Protein AF-A0A1B5L2R0-F1 (afdb_monomer_lite)

Foldseek 3Di:
DDLVVLVVVCCLVPVVQDDDFDADDFDQDPVRDTHDQDLVDDQPVNDAAAEEAEQLVQLLVCLQPPPPDDGDPDPVSSVVSSVVSVVRVCRRHSHDEEYADDDDDAFYKYWDDDPLADDHSLLVVLVQLLVLVPDPLFDLQHAYEYEHSDNCSVVLQVLSVRPRYYYDYDDPCPVVPDQDQQSQPRHPDDHVVPDPDDDDDDDDDDDDDDPLVVVLVVLVVVLVCQLVVLQVVVVVVVVVVVVVVVVVVVVVPPDPPPPDDPDDDDPDPDDDDPDDDDDDDDDDDDDDDDDDDDDPVVVPVPVVVVVVVVVVVVVVVVVVVVVVPPDDDDDDDDDDDDDDDDDDDDDDDDDDDDDDDDDDDDDDDDDPPDPPPPDDPPQQLSSNDPPSQQSCCCVFVVDGSPPLVVLLVLLLLVVLVVVQVVCCSNPNGLAPPRDRQGLDHHRSVSHPPSVPDDHHGDNDDDAFPQLVCVQPDALVVCVVDPPLCNCLCPPPPHQQVLQHDPDWDWACNPPDDSVNTGTPGHHDDSVSSCVRVVVSVVVDDPVVVVNRHRDDMDMKHFVSLVLQVVVCCCAPPDPPPHDQKDWDDCVSSVSDTDMDGADPPDDAQDKADDPDDPCPDPTRRTHRMGD

Organism: Ustilaginoidea virens (NCBI:txid1159556)

Structure (mmCIF, N/CA/C/O backbone):
data_AF-A0A1B5L2R0-F1
#
_entry.id   AF-A0A1B5L2R0-F1
#
loop_
_atom_site.group_PDB
_atom_site.id
_atom_site.type_symbol
_atom_site.label_atom_id
_atom_site.label_alt_id
_atom_site.label_comp_id
_atom_site.label_asym_id
_atom_site.label_entity_id
_atom_site.label_seq_id
_atom_site.pdbx_PDB_ins_code
_atom_site.Cartn_x
_atom_site.Cartn_y
_atom_site.Cartn_z
_atom_site.occupancy
_atom_site.B_iso_or_equiv
_atom_site.auth_seq_id
_atom_site.auth_comp_id
_atom_site.auth_asym_id
_atom_site.auth_atom_id
_atom_site.pdbx_PDB_model_num
ATOM 1 N N . MET A 1 1 ? 12.401 1.625 -4.990 1.00 52.09 1 MET A N 1
ATOM 2 C CA . MET A 1 1 ? 13.653 1.318 -4.245 1.00 52.09 1 MET A CA 1
ATOM 3 C C . MET A 1 1 ? 13.332 0.208 -3.261 1.00 52.09 1 MET A C 1
ATOM 5 O O . MET A 1 1 ? 12.261 0.273 -2.688 1.00 52.09 1 MET A O 1
ATOM 9 N N . GLY A 1 2 ? 14.201 -0.786 -3.050 1.00 60.38 2 GLY A N 1
ATOM 10 C CA . GLY A 1 2 ? 13.923 -1.812 -2.033 1.00 60.38 2 GLY A CA 1
ATOM 11 C C . GLY A 1 2 ? 13.861 -1.212 -0.623 1.00 60.38 2 GLY A C 1
ATOM 12 O O . GLY A 1 2 ? 14.657 -0.317 -0.309 1.00 60.38 2 GLY A O 1
ATOM 13 N N . ILE A 1 3 ? 12.959 -1.726 0.218 1.00 64.25 3 ILE A N 1
ATOM 14 C CA . ILE A 1 3 ? 12.700 -1.252 1.589 1.00 64.25 3 ILE A CA 1
ATOM 15 C C . ILE A 1 3 ? 13.993 -1.058 2.409 1.00 64.25 3 ILE A C 1
ATOM 17 O O . ILE A 1 3 ? 14.192 0.023 2.979 1.00 64.25 3 ILE A O 1
ATOM 21 N N . PRO A 1 4 ? 14.956 -2.007 2.411 1.00 67.75 4 PRO A N 1
ATOM 22 C CA . PRO A 1 4 ? 16.177 -1.853 3.203 1.00 67.75 4 PRO A CA 1
ATOM 23 C C . PRO A 1 4 ? 17.099 -0.740 2.693 1.00 67.75 4 PRO A C 1
ATOM 25 O O . PRO A 1 4 ? 17.866 -0.165 3.464 1.00 67.75 4 PRO A O 1
ATOM 28 N N . ALA A 1 5 ? 17.062 -0.429 1.393 1.00 75.19 5 ALA A N 1
ATOM 29 C CA . ALA A 1 5 ? 17.932 0.580 0.795 1.00 75.19 5 ALA A CA 1
ATOM 30 C C . ALA A 1 5 ? 17.462 2.000 1.132 1.00 75.19 5 ALA A C 1
ATOM 32 O O . ALA A 1 5 ? 18.280 2.823 1.548 1.00 75.19 5 ALA A O 1
ATOM 33 N N . ALA A 1 6 ? 16.157 2.263 1.000 1.00 76.50 6 ALA A N 1
ATOM 34 C CA . ALA A 1 6 ? 15.563 3.550 1.358 1.00 76.50 6 ALA A CA 1
ATOM 35 C C . ALA A 1 6 ? 15.731 3.831 2.856 1.00 76.50 6 ALA A C 1
ATOM 37 O O . ALA A 1 6 ? 16.223 4.893 3.241 1.00 76.50 6 ALA A O 1
ATOM 38 N N . PHE A 1 7 ? 15.436 2.840 3.701 1.00 77.81 7 PHE A N 1
ATOM 39 C CA . PHE A 1 7 ? 15.595 2.987 5.142 1.00 77.81 7 PHE A CA 1
ATOM 40 C C . PHE A 1 7 ? 17.061 3.151 5.560 1.00 77.81 7 PHE A C 1
ATOM 42 O O . PHE A 1 7 ? 17.363 4.001 6.391 1.00 77.81 7 PHE A O 1
ATOM 49 N N . ARG A 1 8 ? 18.005 2.408 4.960 1.00 78.94 8 ARG A N 1
ATOM 50 C CA . ARG A 1 8 ? 19.446 2.591 5.224 1.00 78.94 8 ARG A CA 1
ATOM 51 C C . ARG A 1 8 ? 19.920 3.997 4.849 1.00 78.94 8 ARG A C 1
ATOM 53 O O . ARG A 1 8 ? 20.765 4.563 5.539 1.00 78.94 8 ARG A O 1
ATOM 60 N N . TRP A 1 9 ? 19.394 4.565 3.766 1.00 83.25 9 TRP A N 1
ATOM 61 C CA . TRP A 1 9 ? 19.701 5.942 3.394 1.00 83.25 9 TRP A CA 1
ATOM 62 C C . TRP A 1 9 ? 19.122 6.937 4.409 1.00 83.25 9 TRP A C 1
ATOM 64 O O . TRP A 1 9 ? 19.868 7.771 4.925 1.00 83.25 9 TRP A O 1
ATOM 74 N N . LEU A 1 10 ? 17.841 6.800 4.769 1.00 81.75 10 LEU A N 1
ATOM 75 C CA . LEU A 1 10 ? 17.177 7.656 5.758 1.00 81.75 10 LEU A CA 1
ATOM 76 C C . LEU A 1 10 ? 17.858 7.594 7.128 1.00 81.75 10 LEU A C 1
ATOM 78 O O . LEU A 1 10 ? 18.163 8.638 7.697 1.00 81.75 10 LEU A O 1
ATOM 82 N N . SER A 1 11 ? 18.175 6.396 7.621 1.00 79.62 11 SER A N 1
ATOM 83 C CA . SER A 1 11 ? 18.849 6.190 8.907 1.00 79.62 11 SER A CA 1
ATOM 84 C C . SER A 1 11 ? 20.252 6.792 8.937 1.00 79.62 11 SER A C 1
ATOM 86 O O . SER A 1 11 ? 20.680 7.323 9.962 1.00 79.62 11 SER A O 1
ATOM 88 N N . SER A 1 12 ? 20.962 6.760 7.804 1.00 81.44 12 SER A N 1
ATOM 89 C CA . SER A 1 12 ? 22.280 7.386 7.682 1.00 81.44 12 SER A CA 1
ATOM 90 C C . SER A 1 12 ? 22.213 8.915 7.638 1.00 81.44 12 SER A C 1
ATOM 92 O O . SER A 1 12 ? 23.060 9.579 8.232 1.00 81.44 12 SER A O 1
ATOM 94 N N . LYS A 1 13 ? 21.205 9.484 6.963 1.00 86.56 13 LYS A N 1
ATOM 95 C CA . LYS A 1 13 ? 21.081 10.934 6.763 1.00 86.56 13 LYS A CA 1
ATOM 96 C C . LYS A 1 13 ? 20.404 11.636 7.941 1.00 86.56 13 LYS A C 1
ATOM 98 O O . LYS A 1 13 ? 20.808 12.735 8.312 1.00 86.56 13 LYS A O 1
ATOM 103 N N . TYR A 1 14 ? 19.409 10.995 8.546 1.00 86.88 14 TYR A N 1
ATOM 104 C CA . TYR A 1 14 ? 18.593 11.535 9.631 1.00 86.88 14 TYR A CA 1
ATOM 105 C C . TYR A 1 14 ? 18.570 10.566 10.823 1.00 86.88 14 TYR A C 1
ATOM 107 O O . TYR A 1 14 ? 17.527 10.017 11.158 1.00 86.88 14 TYR A O 1
ATOM 115 N N . PRO A 1 15 ? 19.694 10.359 11.530 1.00 82.25 15 PRO A N 1
ATOM 116 C CA . PRO A 1 15 ? 19.785 9.340 12.581 1.00 82.25 15 PRO A CA 1
ATOM 117 C C . PRO A 1 15 ? 18.841 9.578 13.771 1.00 82.25 15 PRO A C 1
ATOM 119 O O . PRO A 1 15 ? 18.569 8.651 14.522 1.00 82.25 15 PRO A O 1
ATOM 122 N N . LYS A 1 16 ? 18.337 10.808 13.954 1.00 84.75 16 LYS A N 1
ATOM 123 C CA . LYS A 1 16 ? 17.416 11.171 15.044 1.00 84.75 16 LYS A CA 1
ATOM 124 C C . LYS A 1 16 ? 15.970 10.696 14.828 1.00 84.75 16 LYS A C 1
ATOM 126 O O . LYS A 1 16 ? 15.179 10.821 15.752 1.00 84.75 16 LYS A O 1
ATOM 131 N N . ILE A 1 17 ? 15.615 10.192 13.641 1.00 85.81 17 ILE A N 1
ATOM 132 C CA . ILE A 1 17 ? 14.244 9.718 13.361 1.00 85.81 17 ILE A CA 1
ATOM 133 C C . ILE A 1 17 ? 13.988 8.299 13.885 1.00 85.81 17 ILE A C 1
ATOM 135 O O . ILE A 1 17 ? 12.848 7.850 13.876 1.00 85.81 17 ILE A O 1
ATOM 139 N N . ILE A 1 18 ? 15.040 7.587 14.299 1.00 86.44 18 ILE A N 1
ATOM 140 C CA . ILE A 1 18 ? 14.962 6.200 14.759 1.00 86.44 18 ILE A CA 1
ATOM 141 C C . ILE A 1 18 ? 15.139 6.180 16.270 1.00 86.44 18 ILE A C 1
ATOM 143 O O . ILE A 1 18 ? 16.147 6.665 16.787 1.00 86.44 18 ILE A O 1
ATOM 147 N N . SER A 1 19 ? 14.181 5.557 16.947 1.00 86.12 19 SER A N 1
ATOM 148 C CA . SER A 1 19 ? 14.216 5.303 18.382 1.00 86.12 19 SER A CA 1
ATOM 149 C C . SER A 1 19 ? 13.886 3.831 18.625 1.00 86.12 19 SER A C 1
ATOM 151 O O . SER A 1 19 ? 12.903 3.351 18.060 1.00 86.12 19 SER A O 1
ATOM 153 N N . PRO A 1 20 ? 14.683 3.105 19.428 1.00 88.31 20 PRO A N 1
ATOM 154 C CA . PRO A 1 20 ? 14.331 1.749 19.825 1.00 88.31 20 PRO A CA 1
ATOM 155 C C . PRO A 1 20 ? 13.094 1.775 20.726 1.00 88.31 20 PRO A C 1
ATOM 157 O O . PRO A 1 20 ? 12.919 2.701 21.521 1.00 88.31 20 PRO A O 1
ATOM 160 N N . VAL A 1 21 ? 12.260 0.749 20.600 1.00 89.88 21 VAL A N 1
ATOM 161 C CA . VAL A 1 21 ? 11.052 0.582 21.410 1.00 89.88 21 VAL A CA 1
ATOM 162 C C . VAL A 1 21 ? 11.418 -0.132 22.706 1.00 89.88 21 VAL A C 1
ATOM 164 O O . VAL A 1 21 ? 12.178 -1.099 22.705 1.00 89.88 21 VAL A O 1
ATOM 167 N N . VAL A 1 22 ? 10.888 0.363 23.818 1.00 87.50 22 VAL A N 1
ATOM 168 C CA . VAL A 1 22 ? 10.979 -0.271 25.133 1.00 87.50 22 VAL A CA 1
ATOM 169 C C . VAL A 1 22 ? 9.726 -1.116 25.341 1.00 87.50 22 VAL A C 1
ATOM 171 O O . VAL A 1 22 ? 8.611 -0.593 25.288 1.00 87.50 22 VAL A O 1
ATOM 174 N N . GLU A 1 23 ? 9.920 -2.414 25.571 1.00 87.25 23 GLU A N 1
ATOM 175 C CA . GLU A 1 23 ? 8.849 -3.390 25.786 1.00 87.25 23 GLU A CA 1
ATOM 176 C C . GLU A 1 23 ? 8.855 -3.869 27.244 1.00 87.25 23 GLU A C 1
ATOM 178 O O . GLU A 1 23 ? 9.898 -4.270 27.766 1.00 87.25 23 GLU A O 1
ATOM 183 N N . ASP A 1 24 ? 7.687 -3.865 27.888 1.00 83.56 24 ASP A N 1
ATOM 184 C CA . ASP A 1 24 ? 7.498 -4.559 29.163 1.00 83.56 24 ASP A CA 1
ATOM 185 C C . ASP A 1 24 ? 7.250 -6.045 28.875 1.00 83.56 24 ASP A C 1
ATOM 187 O O . ASP A 1 24 ? 6.423 -6.382 28.026 1.00 83.56 24 ASP A O 1
ATOM 191 N N . GLN A 1 25 ? 7.944 -6.938 29.580 1.00 79.81 25 GLN A N 1
ATOM 192 C CA . GLN A 1 25 ? 7.730 -8.379 29.444 1.00 79.81 25 GLN A CA 1
ATOM 193 C C . GLN A 1 25 ? 6.768 -8.904 30.519 1.00 79.81 25 GLN A C 1
ATOM 195 O O . GLN A 1 25 ? 6.804 -8.416 31.655 1.00 79.81 25 GLN A O 1
ATOM 200 N N . PRO A 1 26 ? 5.932 -9.911 30.197 1.00 80.81 26 PRO A N 1
ATOM 201 C CA . PRO A 1 26 ? 5.127 -10.605 31.194 1.00 80.81 26 PRO A CA 1
ATOM 202 C C . PRO A 1 26 ? 6.017 -11.192 32.293 1.00 80.81 26 PRO A C 1
ATOM 204 O O . PRO A 1 26 ? 7.068 -11.774 32.013 1.00 80.81 26 PRO A O 1
ATOM 207 N N . VAL A 1 27 ? 5.598 -11.054 33.549 1.00 81.00 27 VAL A N 1
ATOM 208 C CA . VAL A 1 27 ? 6.369 -11.562 34.690 1.00 81.00 27 VAL A CA 1
ATOM 209 C C . VAL A 1 27 ? 5.863 -12.954 35.035 1.00 81.00 27 VAL A C 1
ATOM 211 O O . VAL A 1 27 ? 4.725 -13.112 35.471 1.00 81.00 27 VAL A O 1
ATOM 214 N N . VAL A 1 28 ? 6.714 -13.965 34.861 1.00 82.56 28 VAL A N 1
ATOM 215 C CA . VAL A 1 28 ? 6.421 -15.329 35.315 1.00 82.56 28 VAL A CA 1
ATOM 216 C C . VAL A 1 28 ? 6.683 -15.403 36.816 1.00 82.56 28 VAL A C 1
ATOM 218 O O . VAL A 1 28 ? 7.809 -15.191 37.274 1.00 82.56 28 VAL A O 1
ATOM 221 N N . MET A 1 29 ? 5.636 -15.661 37.590 1.00 82.25 29 MET A N 1
ATOM 222 C CA . MET A 1 29 ? 5.727 -15.839 39.032 1.00 82.25 29 MET A CA 1
ATOM 223 C C . MET A 1 29 ? 6.295 -17.230 39.376 1.00 82.25 29 MET A C 1
ATOM 225 O O . MET A 1 29 ? 6.231 -18.154 38.560 1.00 82.25 29 MET A O 1
ATOM 229 N N . PRO A 1 30 ? 6.849 -17.423 40.589 1.00 78.88 30 PRO A N 1
ATOM 230 C CA . PRO A 1 30 ? 7.427 -18.705 41.009 1.00 78.88 30 PRO A CA 1
ATOM 231 C C . PRO A 1 30 ? 6.444 -19.888 41.029 1.00 78.88 30 PRO A C 1
ATOM 233 O O . PRO A 1 30 ? 6.880 -21.035 41.064 1.00 78.88 30 PRO A O 1
ATOM 236 N N . ASP A 1 31 ? 5.138 -19.620 41.027 1.00 78.38 31 ASP A N 1
ATOM 237 C CA . ASP A 1 31 ? 4.060 -20.615 40.979 1.00 78.38 31 ASP A CA 1
ATOM 238 C C . ASP A 1 31 ? 3.690 -21.051 39.546 1.00 78.38 31 ASP A C 1
ATOM 240 O O . ASP A 1 31 ? 2.803 -21.883 39.364 1.00 78.38 31 ASP A O 1
ATOM 244 N N . GLY A 1 32 ? 4.375 -20.513 38.529 1.00 76.44 32 GLY A N 1
ATOM 245 C CA . GLY A 1 32 ? 4.108 -20.782 37.117 1.00 76.44 32 GLY A CA 1
ATOM 246 C C . GLY A 1 32 ? 2.986 -19.931 36.515 1.00 76.44 32 GLY A C 1
ATOM 247 O O . GLY A 1 32 ? 2.722 -20.056 35.320 1.00 76.44 32 GLY A O 1
ATOM 248 N N . SER A 1 33 ? 2.345 -19.050 37.292 1.00 76.81 33 SER A N 1
ATOM 249 C CA . SER A 1 33 ? 1.388 -18.080 36.757 1.00 76.81 33 SER A CA 1
ATOM 250 C C . SER A 1 33 ? 2.116 -16.943 36.032 1.00 76.81 33 SER A C 1
ATOM 252 O O . SER A 1 33 ? 3.170 -16.470 36.464 1.00 76.81 33 SER A O 1
ATOM 254 N N . VAL A 1 34 ? 1.577 -16.502 34.894 1.00 78.19 34 VAL A N 1
ATOM 255 C CA . VAL A 1 34 ? 2.139 -15.390 34.118 1.00 78.19 34 VAL A CA 1
ATOM 256 C C . VAL A 1 34 ? 1.306 -14.149 34.397 1.00 78.19 34 VAL A C 1
ATOM 258 O O . VAL A 1 34 ? 0.128 -14.104 34.047 1.00 78.19 34 VAL A O 1
ATOM 261 N N . LEU A 1 35 ? 1.905 -13.138 35.027 1.00 77.19 35 LEU A N 1
ATOM 262 C CA . LEU A 1 35 ? 1.269 -11.838 35.191 1.00 77.19 35 LEU A CA 1
ATOM 263 C C . LEU A 1 35 ? 1.349 -11.085 33.850 1.00 77.19 35 LEU A C 1
ATOM 265 O O . LEU A 1 35 ? 2.463 -10.763 33.412 1.00 77.19 35 LEU A O 1
ATOM 269 N N . PRO A 1 36 ? 0.210 -10.802 33.187 1.00 77.38 36 PRO A N 1
ATOM 270 C CA . PRO A 1 36 ? 0.205 -10.094 31.916 1.00 77.38 36 PRO A CA 1
ATOM 271 C C . PRO A 1 36 ? 0.650 -8.639 32.090 1.00 77.38 36 PRO A C 1
ATOM 273 O O . PRO A 1 36 ? 0.583 -8.059 33.177 1.00 77.38 36 PRO A O 1
ATOM 276 N N . VAL A 1 37 ? 1.101 -8.037 30.991 1.00 80.75 37 VAL A N 1
ATOM 277 C CA . VAL A 1 37 ? 1.521 -6.635 30.967 1.00 80.75 37 VAL A CA 1
ATOM 278 C C . VAL A 1 37 ? 0.307 -5.734 31.194 1.00 80.75 37 VAL A C 1
ATOM 280 O O . VAL A 1 37 ? -0.672 -5.785 30.456 1.00 80.75 37 VAL A O 1
ATOM 283 N N . ASP A 1 38 ? 0.381 -4.875 32.208 1.00 79.88 38 ASP A N 1
ATOM 284 C CA . ASP A 1 38 ? -0.668 -3.899 32.501 1.00 79.88 38 ASP A CA 1
ATOM 285 C C . ASP A 1 38 ? -0.586 -2.704 31.533 1.00 79.88 38 ASP A C 1
ATOM 287 O O . ASP A 1 38 ? 0.156 -1.738 31.747 1.00 79.88 38 ASP A O 1
ATOM 291 N N . THR A 1 39 ? -1.373 -2.767 30.457 1.00 80.00 39 THR A N 1
ATOM 292 C CA . THR A 1 39 ? -1.445 -1.738 29.406 1.00 80.00 39 THR A CA 1
ATOM 293 C C . THR A 1 39 ? -2.182 -0.467 29.831 1.00 80.00 39 THR A C 1
ATOM 295 O O . THR A 1 39 ? -2.111 0.555 29.138 1.00 80.00 39 THR A O 1
ATOM 298 N N . THR A 1 40 ? -2.848 -0.463 30.991 1.00 79.56 40 THR A N 1
ATOM 299 C CA . THR A 1 40 ? -3.503 0.744 31.525 1.00 79.56 40 THR A CA 1
ATOM 300 C C . THR A 1 40 ? -2.492 1.754 32.065 1.00 79.56 40 THR A C 1
ATOM 302 O O . THR A 1 40 ? -2.767 2.955 32.122 1.00 79.56 40 THR A O 1
ATOM 305 N N . ARG A 1 41 ? -1.282 1.294 32.402 1.00 84.56 41 ARG A N 1
ATOM 306 C CA . ARG A 1 41 ? -0.182 2.146 32.859 1.00 84.56 41 ARG A CA 1
ATOM 307 C C . ARG A 1 41 ? 0.371 3.001 31.727 1.00 84.56 41 ARG A C 1
ATOM 309 O O . ARG A 1 41 ? 0.219 2.686 30.542 1.00 84.56 41 ARG A O 1
ATOM 316 N N . ARG A 1 42 ? 1.078 4.065 32.115 1.00 85.94 42 ARG A N 1
ATOM 317 C CA . ARG A 1 42 ? 1.796 4.946 31.185 1.00 85.94 42 ARG A CA 1
ATOM 318 C C . ARG A 1 42 ? 2.725 4.157 30.269 1.00 85.94 42 ARG A C 1
ATOM 320 O O . ARG A 1 42 ? 3.342 3.190 30.715 1.00 85.94 42 ARG A O 1
ATOM 327 N N . ASN A 1 43 ? 2.824 4.578 29.013 1.00 88.62 43 ASN A N 1
ATOM 328 C CA . ASN A 1 43 ? 3.680 3.934 28.029 1.00 88.62 43 ASN A CA 1
ATOM 329 C C . ASN A 1 43 ? 5.167 4.065 28.445 1.00 88.62 43 ASN A C 1
ATOM 331 O O . ASN A 1 43 ? 5.628 5.185 28.703 1.00 88.62 43 ASN A O 1
ATOM 335 N N . PRO A 1 44 ? 5.934 2.956 28.506 1.00 88.31 44 PRO A N 1
ATOM 336 C CA . PRO A 1 44 ? 7.348 2.974 28.897 1.00 88.31 44 PRO A CA 1
ATOM 337 C C . PRO A 1 44 ? 8.243 3.782 27.942 1.00 88.31 44 PRO A C 1
ATOM 339 O O . PRO A 1 44 ? 9.318 4.227 28.338 1.00 88.31 44 PRO A O 1
ATOM 342 N N . ASN A 1 45 ? 7.792 4.040 26.712 1.00 88.62 45 ASN A N 1
ATOM 343 C CA . ASN A 1 45 ? 8.508 4.831 25.711 1.00 88.62 45 ASN A CA 1
ATOM 344 C C . ASN A 1 45 ? 8.469 6.350 25.984 1.00 88.62 45 ASN A C 1
ATOM 346 O O . ASN A 1 45 ? 9.105 7.121 25.267 1.00 88.62 45 ASN A O 1
ATOM 350 N N . GLY A 1 46 ? 7.739 6.802 27.012 1.00 84.50 46 GLY A N 1
ATOM 351 C CA . GLY A 1 46 ? 7.662 8.214 27.411 1.00 84.50 46 GLY A CA 1
ATOM 352 C C . GLY A 1 46 ? 6.722 9.078 26.559 1.00 84.50 46 GLY A C 1
ATOM 353 O O . GLY A 1 46 ? 6.551 10.262 26.852 1.00 84.50 46 GLY A O 1
ATOM 354 N N . GLU A 1 47 ? 6.081 8.496 25.545 1.00 87.56 47 GLU A N 1
ATOM 355 C CA . GLU A 1 47 ? 5.069 9.124 24.695 1.00 87.56 47 GLU A CA 1
ATOM 356 C C . GLU A 1 47 ? 3.804 8.249 24.687 1.00 87.56 47 GLU A C 1
ATOM 358 O O . GLU A 1 47 ? 3.882 7.035 24.523 1.00 87.56 47 GLU A O 1
ATOM 363 N N . GLU A 1 48 ? 2.638 8.861 24.909 1.00 90.81 48 GLU A N 1
ATOM 364 C CA . GLU A 1 48 ? 1.334 8.200 24.748 1.00 90.81 48 GLU A CA 1
ATOM 365 C C . GLU A 1 48 ? 0.847 8.354 23.307 1.00 90.81 48 GLU A C 1
ATOM 367 O O . GLU A 1 48 ? 1.116 9.388 22.687 1.00 90.81 48 GLU A O 1
ATOM 372 N N . PHE A 1 49 ? 0.087 7.374 22.820 1.00 92.12 49 PHE A N 1
ATOM 373 C CA . PHE A 1 49 ? -0.464 7.349 21.467 1.00 92.12 49 PHE A CA 1
ATOM 374 C C . PHE A 1 49 ? -1.988 7.221 21.488 1.00 92.12 49 PHE A C 1
ATOM 376 O O . PHE A 1 49 ? -2.555 6.509 22.316 1.00 92.12 49 PHE A O 1
ATOM 383 N N . ASP A 1 50 ? -2.664 7.900 20.564 1.00 90.12 50 ASP A N 1
ATOM 384 C CA . ASP A 1 50 ? -4.124 7.893 20.484 1.00 90.12 50 ASP A CA 1
ATOM 385 C C . ASP A 1 50 ? -4.624 6.780 19.566 1.00 90.12 50 ASP A C 1
ATOM 387 O O . ASP A 1 50 ? -5.481 5.987 19.966 1.00 90.12 50 ASP A O 1
ATOM 391 N N . ASN A 1 51 ? -4.065 6.720 18.354 1.00 91.88 51 ASN A N 1
ATOM 392 C CA . ASN A 1 51 ? -4.521 5.834 17.292 1.00 91.88 51 ASN A CA 1
ATOM 393 C C . ASN A 1 51 ? -3.390 4.901 16.854 1.00 91.88 51 ASN A C 1
ATOM 395 O O . ASN A 1 51 ? -2.307 5.371 16.491 1.00 91.88 51 ASN A O 1
ATOM 399 N N . LEU A 1 52 ? -3.670 3.598 16.835 1.00 92.06 52 LEU A N 1
ATOM 400 C CA . LEU A 1 52 ? -2.792 2.573 16.274 1.00 92.06 52 LEU A CA 1
ATOM 401 C C . LEU A 1 52 ? -3.446 1.946 15.037 1.00 92.06 52 LEU A C 1
ATOM 403 O O . LEU A 1 52 ? -4.582 1.471 15.097 1.00 92.06 52 LEU A O 1
ATOM 407 N N . TYR A 1 53 ? -2.703 1.933 13.935 1.00 91.69 53 TYR A N 1
ATOM 408 C CA . TYR A 1 53 ? -3.085 1.328 12.664 1.00 91.69 53 TYR A CA 1
ATOM 409 C C . TYR A 1 53 ? -2.129 0.172 12.365 1.00 91.69 53 TYR A C 1
ATOM 411 O O . TYR A 1 53 ? -0.917 0.384 12.367 1.00 91.69 53 TYR A O 1
ATOM 419 N N . LEU A 1 54 ? -2.640 -1.034 12.124 1.00 90.06 54 LEU A N 1
ATOM 420 C CA . LEU A 1 54 ? -1.817 -2.181 11.729 1.00 90.06 54 LEU A CA 1
ATOM 421 C C . LEU A 1 54 ? -2.114 -2.507 10.276 1.00 90.06 54 LEU A C 1
ATOM 423 O O . LEU A 1 54 ? -3.253 -2.811 9.922 1.00 90.06 54 LEU A O 1
ATOM 427 N N . ASP A 1 55 ? -1.069 -2.505 9.460 1.00 86.38 55 ASP A N 1
ATOM 428 C CA . ASP A 1 55 ? -1.106 -3.251 8.219 1.00 86.38 55 ASP A CA 1
ATOM 429 C C . ASP A 1 55 ? -0.951 -4.747 8.528 1.00 86.38 55 ASP A C 1
ATOM 431 O O . ASP A 1 55 ? 0.114 -5.223 8.929 1.00 86.38 55 ASP A O 1
ATOM 435 N N . MET A 1 56 ? -2.050 -5.488 8.371 1.00 83.62 56 MET A N 1
ATOM 436 C CA . MET A 1 56 ? -2.087 -6.917 8.674 1.00 83.62 56 MET A CA 1
ATOM 437 C C . MET A 1 56 ? -1.230 -7.735 7.715 1.00 83.62 56 MET A C 1
ATOM 439 O O . MET A 1 56 ? -0.724 -8.775 8.130 1.00 83.62 56 MET A O 1
ATOM 443 N N . ASN A 1 57 ? -0.997 -7.273 6.483 1.00 81.94 57 ASN A N 1
ATOM 444 C CA . ASN A 1 57 ? -0.104 -7.980 5.564 1.00 81.94 57 ASN A CA 1
ATOM 445 C C . ASN A 1 57 ? 1.316 -8.033 6.146 1.00 81.94 57 ASN A C 1
ATOM 447 O O . ASN A 1 57 ? 1.926 -9.104 6.192 1.00 81.94 57 ASN A O 1
ATOM 451 N N . GLY A 1 58 ? 1.786 -6.918 6.716 1.00 77.62 58 GLY A N 1
ATOM 452 C CA . GLY A 1 58 ? 3.049 -6.840 7.450 1.00 77.62 58 GLY A CA 1
ATOM 453 C C . GLY A 1 58 ? 3.162 -7.755 8.680 1.00 77.62 58 GLY A C 1
ATOM 454 O O . GLY A 1 58 ? 4.280 -8.020 9.106 1.00 77.62 58 GLY A O 1
ATOM 455 N N . ILE A 1 59 ? 2.051 -8.266 9.233 1.00 86.50 59 ILE A N 1
ATOM 456 C CA . ILE A 1 59 ? 2.036 -9.219 10.366 1.00 86.50 59 ILE A CA 1
ATOM 457 C C . ILE A 1 59 ? 1.879 -10.663 9.888 1.00 86.50 59 ILE A C 1
ATOM 459 O O . ILE A 1 59 ? 2.579 -11.562 10.360 1.00 86.50 59 ILE A O 1
ATOM 463 N N . VAL A 1 60 ? 0.966 -10.900 8.945 1.00 87.00 60 VAL A N 1
ATOM 464 C CA . VAL A 1 60 ? 0.647 -12.237 8.432 1.00 87.00 60 VAL A CA 1
ATOM 465 C C . VAL A 1 60 ? 1.869 -12.852 7.754 1.00 87.00 60 VAL A C 1
ATOM 467 O O . VAL A 1 60 ? 2.150 -14.025 7.986 1.00 87.00 60 VAL A O 1
ATOM 470 N N . HIS A 1 61 ? 2.641 -12.076 6.984 1.00 84.12 61 HIS A N 1
ATOM 471 C CA . HIS A 1 61 ? 3.840 -12.580 6.308 1.00 84.12 61 HIS A CA 1
ATOM 472 C C . HIS A 1 61 ? 4.885 -13.163 7.288 1.00 84.12 61 HIS A C 1
ATOM 474 O O . HIS A 1 61 ? 5.210 -14.346 7.138 1.00 84.12 61 HIS A O 1
ATOM 480 N N . PRO A 1 62 ? 5.362 -12.422 8.314 1.00 83.75 62 PRO A N 1
ATOM 481 C CA . PRO A 1 62 ? 6.258 -12.974 9.335 1.00 83.75 62 PRO A CA 1
ATOM 482 C C . PRO A 1 62 ? 5.671 -14.136 10.147 1.00 83.75 62 PRO A C 1
ATOM 484 O O . PRO A 1 62 ? 6.417 -15.015 10.572 1.00 83.75 62 PRO A O 1
ATOM 487 N N . CYS A 1 63 ? 4.353 -14.163 10.379 1.00 86.19 63 CYS A N 1
ATOM 488 C CA . CYS A 1 63 ? 3.710 -15.243 11.137 1.00 86.19 63 CYS A CA 1
ATOM 489 C C . CYS A 1 63 ? 3.563 -16.535 10.319 1.00 86.19 63 CYS A C 1
ATOM 491 O O . CYS A 1 63 ? 3.699 -17.625 10.871 1.00 86.19 63 CYS A O 1
ATOM 493 N N . ALA A 1 64 ? 3.315 -16.423 9.012 1.00 84.44 64 ALA A N 1
ATOM 494 C CA . ALA A 1 64 ? 3.159 -17.559 8.106 1.00 84.44 64 ALA A CA 1
ATOM 495 C C . ALA A 1 64 ? 4.506 -18.141 7.646 1.00 84.44 64 ALA A C 1
ATOM 497 O O . ALA A 1 64 ? 4.636 -19.352 7.494 1.00 84.44 64 ALA A O 1
ATOM 498 N N . HIS A 1 65 ? 5.515 -17.293 7.432 1.00 81.69 65 HIS A N 1
ATOM 499 C CA . HIS A 1 65 ? 6.841 -17.707 6.958 1.00 81.69 65 HIS A CA 1
ATOM 500 C C . HIS A 1 65 ? 7.953 -17.024 7.767 1.00 81.69 65 HIS A C 1
ATOM 502 O O . HIS A 1 65 ? 8.687 -16.188 7.236 1.00 81.69 65 HIS A O 1
ATOM 508 N N . PRO A 1 66 ? 8.073 -17.345 9.064 1.00 81.69 66 PRO A N 1
ATOM 509 C CA . PRO A 1 66 ? 9.094 -16.754 9.915 1.00 81.69 66 PRO A CA 1
ATOM 510 C C . PRO A 1 66 ? 10.510 -17.145 9.469 1.00 81.69 66 PRO A C 1
ATOM 512 O O . PRO A 1 66 ? 10.770 -18.303 9.151 1.00 81.69 66 PRO A O 1
ATOM 515 N N . GLU A 1 67 ? 11.448 -16.194 9.503 1.00 74.44 67 GLU A N 1
ATOM 516 C CA . GLU A 1 67 ? 12.853 -16.458 9.147 1.00 74.44 67 GLU A CA 1
ATOM 517 C C . GLU A 1 67 ? 13.597 -17.258 10.236 1.00 74.44 67 GLU A C 1
ATOM 519 O O . GLU A 1 67 ? 14.449 -18.090 9.925 1.00 74.44 67 GLU A O 1
ATOM 524 N N . ASP A 1 68 ? 13.250 -17.040 11.511 1.00 77.06 68 ASP A N 1
ATOM 525 C CA . ASP A 1 68 ? 13.995 -17.559 12.673 1.00 77.06 68 ASP A CA 1
ATOM 526 C C . ASP A 1 68 ? 13.383 -18.818 13.324 1.00 77.06 68 ASP A C 1
ATOM 528 O O . ASP A 1 68 ? 13.995 -19.429 14.205 1.00 77.06 68 ASP A O 1
ATOM 532 N N . LYS A 1 69 ? 12.167 -19.217 12.931 1.00 81.75 69 LYS A N 1
ATOM 533 C CA . LYS A 1 69 ? 11.436 -20.371 13.494 1.00 81.75 69 LYS A CA 1
ATOM 534 C C . LYS A 1 69 ? 10.768 -21.179 12.369 1.00 81.75 69 LYS A C 1
ATOM 536 O O . LYS A 1 69 ? 10.618 -20.656 11.271 1.00 81.75 69 LYS A O 1
ATOM 541 N N . PRO A 1 70 ? 10.400 -22.457 12.580 1.00 83.38 70 PRO A N 1
ATOM 542 C CA . PRO A 1 70 ? 9.678 -23.212 11.558 1.00 83.38 70 PRO A CA 1
ATOM 543 C C . PRO A 1 70 ? 8.317 -22.574 11.254 1.00 83.38 70 PRO A C 1
ATOM 545 O O . PRO A 1 70 ? 7.691 -21.984 12.137 1.00 83.38 70 PRO A O 1
ATOM 548 N N . ALA A 1 71 ? 7.858 -22.735 10.011 1.00 85.50 71 ALA A N 1
ATOM 549 C CA . ALA A 1 71 ? 6.526 -22.305 9.603 1.00 85.50 71 ALA A CA 1
ATOM 550 C C . ALA A 1 71 ? 5.433 -23.017 10.431 1.00 85.50 71 ALA A C 1
ATOM 552 O O . ALA A 1 71 ? 5.614 -24.186 10.805 1.00 85.50 71 ALA A O 1
ATOM 553 N N . PRO A 1 72 ? 4.311 -22.334 10.731 1.00 88.31 72 PRO A N 1
ATOM 554 C CA . PRO A 1 72 ? 3.172 -22.942 11.403 1.00 88.31 72 PRO A CA 1
ATOM 555 C C . PRO A 1 72 ? 2.655 -24.147 10.607 1.00 88.31 72 PRO A C 1
ATOM 557 O O . PRO A 1 72 ? 2.693 -24.171 9.379 1.00 88.31 72 PRO A O 1
ATOM 560 N N . GLN A 1 73 ? 2.196 -25.173 11.325 1.00 84.31 73 GLN A N 1
ATOM 561 C CA . GLN A 1 73 ? 1.772 -26.438 10.715 1.00 84.31 73 GLN A CA 1
ATOM 562 C C . GLN A 1 73 ? 0.407 -26.338 10.028 1.00 84.31 73 GLN A C 1
ATOM 564 O O . GLN A 1 73 ? 0.148 -27.066 9.073 1.00 84.31 73 GLN A O 1
ATOM 569 N N . ASP A 1 74 ? -0.466 -25.475 10.541 1.00 86.88 74 ASP A N 1
ATOM 570 C CA . ASP A 1 74 ? -1.831 -25.276 10.073 1.00 86.88 74 ASP A CA 1
ATOM 571 C C . ASP A 1 74 ? -2.283 -23.820 10.254 1.00 86.88 74 ASP A C 1
ATOM 573 O O . ASP A 1 74 ? -1.599 -22.994 10.871 1.00 86.88 74 ASP A O 1
ATOM 577 N N . GLU A 1 75 ? -3.452 -23.504 9.694 1.00 85.50 75 GLU A N 1
ATOM 578 C CA . GLU A 1 75 ? -4.055 -22.172 9.786 1.00 85.50 75 GLU A CA 1
ATOM 579 C C . GLU A 1 75 ? -4.323 -21.759 11.237 1.00 85.50 75 GLU A C 1
ATOM 581 O O . GLU A 1 75 ? -4.186 -20.588 11.575 1.00 85.50 75 GLU A O 1
ATOM 586 N N . GLU A 1 76 ? -4.652 -22.702 12.122 1.00 85.88 76 GLU A N 1
ATOM 587 C CA . GLU A 1 76 ? -4.917 -22.391 13.527 1.00 85.88 76 GLU A CA 1
ATOM 588 C C . GLU A 1 76 ? -3.653 -21.967 14.277 1.00 85.88 76 GLU A C 1
ATOM 590 O O . GLU A 1 76 ? -3.667 -20.941 14.960 1.00 85.88 76 GLU A O 1
ATOM 595 N N . ALA A 1 77 ? -2.532 -22.670 14.091 1.00 86.81 77 ALA A N 1
ATOM 596 C CA . ALA A 1 77 ? -1.244 -22.234 14.622 1.00 86.81 77 ALA A CA 1
ATOM 597 C C . ALA A 1 77 ? -0.834 -20.865 14.058 1.00 86.81 77 ALA A C 1
ATOM 599 O O . ALA A 1 77 ? -0.351 -20.015 14.804 1.00 86.81 77 ALA A O 1
ATOM 600 N N . MET A 1 78 ? -1.070 -20.624 12.764 1.00 87.88 78 MET A N 1
ATOM 601 C CA . MET A 1 78 ? -0.806 -19.326 12.139 1.00 87.88 78 MET A CA 1
ATOM 602 C C . MET A 1 78 ? -1.653 -18.208 12.767 1.00 87.88 78 MET A C 1
ATOM 604 O O . MET A 1 78 ? -1.123 -17.144 13.077 1.00 87.88 78 MET A O 1
ATOM 608 N N . MET A 1 79 ? -2.946 -18.442 13.003 1.00 87.44 79 MET A N 1
ATOM 609 C CA . MET A 1 79 ? -3.846 -17.460 13.618 1.00 87.44 79 MET A CA 1
ATOM 610 C C . MET A 1 79 ? -3.470 -17.144 15.068 1.00 87.44 79 MET A C 1
ATOM 612 O O . MET A 1 79 ? -3.504 -15.981 15.462 1.00 87.44 79 MET A O 1
ATOM 616 N N . LEU A 1 80 ? -3.056 -18.143 15.852 1.00 86.69 80 LEU A N 1
ATOM 617 C CA . LEU A 1 80 ? -2.555 -17.924 17.214 1.00 86.69 80 LEU A CA 1
ATOM 618 C C . LEU A 1 80 ? -1.276 -17.083 17.228 1.00 86.69 80 LEU A C 1
ATOM 620 O O . LEU A 1 80 ? -1.124 -16.200 18.068 1.00 86.69 80 LEU A O 1
ATOM 624 N N . GLU A 1 81 ? -0.369 -17.326 16.285 1.00 87.75 81 GLU A N 1
ATOM 625 C CA . GLU A 1 81 ? 0.833 -16.508 16.117 1.00 87.75 81 GLU A CA 1
ATOM 626 C C . GLU A 1 81 ? 0.492 -15.069 15.727 1.00 87.75 81 GLU A C 1
ATOM 628 O O . GLU A 1 81 ? 1.051 -14.139 16.307 1.00 87.75 81 GLU A O 1
ATOM 633 N N . ILE A 1 82 ? -0.481 -14.872 14.829 1.00 89.44 82 ILE A N 1
ATOM 634 C CA . ILE A 1 82 ? -0.992 -13.540 14.480 1.00 89.44 82 ILE A CA 1
ATOM 635 C C . ILE A 1 82 ? -1.554 -12.842 15.724 1.00 89.44 82 ILE A C 1
ATOM 637 O O . ILE A 1 82 ? -1.199 -11.694 15.973 1.00 89.44 82 ILE A O 1
ATOM 641 N N . PHE A 1 83 ? -2.368 -13.522 16.539 1.00 87.81 83 PHE A N 1
ATOM 642 C CA . PHE A 1 83 ? -2.916 -12.945 17.772 1.00 87.81 83 PHE A CA 1
ATOM 643 C C . PHE A 1 83 ? -1.819 -12.550 18.761 1.00 87.81 83 PHE A C 1
ATOM 645 O O . PHE A 1 83 ? -1.796 -11.411 19.222 1.00 87.81 83 PHE A O 1
ATOM 652 N N . ASN A 1 84 ? -0.856 -13.439 19.013 1.00 86.81 84 ASN A N 1
ATOM 653 C CA . ASN A 1 84 ? 0.281 -13.152 19.889 1.00 86.81 84 ASN A CA 1
ATOM 654 C C . ASN A 1 84 ? 1.110 -11.962 19.381 1.00 86.81 84 ASN A C 1
ATOM 656 O O . ASN A 1 84 ? 1.577 -11.132 20.167 1.00 86.81 84 ASN A O 1
ATOM 660 N N . TYR A 1 85 ? 1.299 -11.867 18.064 1.00 88.69 85 TYR A N 1
ATOM 661 C CA . TYR A 1 85 ? 2.035 -10.774 17.446 1.00 88.69 85 TYR A CA 1
ATOM 662 C C . TYR A 1 85 ? 1.270 -9.449 17.569 1.00 88.69 85 TYR A C 1
ATOM 664 O O . TYR A 1 85 ? 1.845 -8.440 17.985 1.00 88.69 85 TYR A O 1
ATOM 672 N N . THR A 1 86 ? -0.032 -9.443 17.271 1.00 88.25 86 THR A N 1
ATOM 673 C CA . THR A 1 86 ? -0.906 -8.275 17.440 1.00 88.25 86 THR A CA 1
ATOM 674 C C . THR A 1 86 ? -0.926 -7.803 18.894 1.00 88.25 86 THR A C 1
ATOM 676 O O . THR A 1 86 ? -0.738 -6.609 19.139 1.00 88.25 86 THR A O 1
ATOM 679 N N . ASP A 1 87 ? -1.047 -8.718 19.859 1.00 86.19 87 ASP A N 1
ATOM 680 C CA . ASP A 1 87 ? -0.998 -8.406 21.291 1.00 86.19 87 ASP A CA 1
ATOM 681 C C . ASP A 1 87 ? 0.331 -7.765 21.683 1.00 86.19 87 ASP A C 1
ATOM 683 O O . ASP A 1 87 ? 0.353 -6.746 22.377 1.00 86.19 87 ASP A O 1
ATOM 687 N N . ARG A 1 88 ? 1.459 -8.299 21.198 1.00 87.81 88 ARG A N 1
ATOM 688 C CA . ARG A 1 88 ? 2.776 -7.691 21.427 1.00 87.81 88 ARG A CA 1
ATOM 689 C C . ARG A 1 88 ? 2.820 -6.258 20.897 1.00 87.81 88 ARG A C 1
ATOM 691 O O . ARG A 1 88 ? 3.243 -5.360 21.624 1.00 87.81 88 ARG A O 1
ATOM 698 N N . VAL A 1 89 ? 2.353 -6.016 19.670 1.00 89.12 89 VAL A N 1
ATOM 699 C CA . VAL A 1 89 ? 2.352 -4.670 19.073 1.00 89.12 89 VAL A CA 1
ATOM 700 C C . VAL A 1 89 ? 1.473 -3.700 19.858 1.00 89.12 89 VAL A C 1
ATOM 702 O O . VAL A 1 89 ? 1.890 -2.570 20.136 1.00 89.12 89 VAL A O 1
ATOM 705 N N . VAL A 1 90 ? 0.294 -4.135 20.294 1.00 87.12 90 VAL A N 1
ATOM 706 C CA . VAL A 1 90 ? -0.583 -3.285 21.103 1.00 87.12 90 VAL A CA 1
ATOM 707 C C . VAL A 1 90 ? 0.018 -3.010 22.479 1.00 87.12 90 VAL A C 1
ATOM 709 O O . VAL A 1 90 ? -0.025 -1.867 22.940 1.00 87.12 90 VAL A O 1
ATOM 712 N N . ASN A 1 91 ? 0.646 -3.999 23.114 1.00 87.19 91 ASN A N 1
ATOM 713 C CA . ASN A 1 91 ? 1.302 -3.835 24.412 1.00 87.19 91 ASN A CA 1
ATOM 714 C C . ASN A 1 91 ? 2.447 -2.807 24.371 1.00 87.19 91 ASN A C 1
ATOM 716 O O . ASN A 1 91 ? 2.659 -2.088 25.356 1.00 87.19 91 ASN A O 1
ATOM 720 N N . MET A 1 92 ? 3.145 -2.702 23.231 1.00 88.31 92 MET A N 1
ATOM 721 C CA . MET A 1 92 ? 4.192 -1.701 22.989 1.00 88.31 92 MET A CA 1
ATOM 722 C C . MET A 1 92 ? 3.633 -0.282 22.817 1.00 88.31 92 MET A C 1
ATOM 724 O O . MET A 1 92 ? 4.168 0.679 23.375 1.00 88.31 92 MET A O 1
ATOM 728 N N . VAL A 1 93 ? 2.561 -0.128 22.035 1.00 89.06 93 VAL A N 1
ATOM 729 C CA . VAL A 1 93 ? 2.032 1.194 21.656 1.00 89.06 93 VAL A CA 1
ATOM 730 C C . VAL A 1 93 ? 1.042 1.748 22.683 1.00 89.06 93 VAL A C 1
ATOM 732 O O . VAL A 1 93 ? 1.043 2.950 22.947 1.00 89.06 93 VAL A O 1
ATOM 735 N N . ARG A 1 94 ? 0.219 0.893 23.294 1.00 88.88 94 ARG A N 1
ATOM 736 C CA . ARG A 1 94 ? -0.847 1.256 24.249 1.00 88.88 94 ARG A CA 1
ATOM 737 C C . ARG A 1 94 ? -1.768 2.381 23.733 1.00 88.88 94 ARG A C 1
ATOM 739 O O . ARG A 1 94 ? -1.861 3.429 24.375 1.00 88.88 94 ARG A O 1
ATOM 746 N N . PRO A 1 95 ? -2.434 2.190 22.579 1.00 87.00 95 PRO A N 1
ATOM 747 C CA . PRO A 1 95 ? -3.345 3.182 22.007 1.00 87.00 95 PRO A CA 1
ATOM 748 C C . PRO A 1 95 ? -4.489 3.545 22.970 1.00 87.00 95 PRO A C 1
ATOM 750 O O . PRO A 1 95 ? -5.032 2.685 23.663 1.00 87.00 95 PRO A O 1
ATOM 753 N N . ARG A 1 96 ? -4.862 4.831 23.025 1.00 84.06 96 ARG A N 1
ATOM 754 C CA . ARG A 1 96 ? -5.844 5.355 23.997 1.00 84.06 96 ARG A CA 1
ATOM 755 C C . ARG A 1 96 ? -7.226 5.674 23.426 1.00 84.06 96 ARG A C 1
ATOM 757 O O . ARG A 1 96 ? -8.179 5.714 24.200 1.00 84.06 96 ARG A O 1
ATOM 764 N N . LYS A 1 97 ? -7.358 5.909 22.115 1.00 74.94 97 LYS A N 1
ATOM 765 C CA . LYS A 1 97 ? -8.621 6.331 21.474 1.00 74.94 97 LYS A CA 1
ATOM 766 C C . LYS A 1 97 ? -9.132 5.323 20.442 1.00 74.94 97 LYS A C 1
ATOM 768 O O . LYS A 1 97 ? -10.310 4.958 20.490 1.00 74.94 97 LYS A O 1
ATOM 773 N N . LEU A 1 98 ? -8.278 4.891 19.515 1.00 72.44 98 LEU A N 1
ATOM 774 C CA . LEU A 1 98 ? -8.674 4.070 18.368 1.00 72.44 98 LEU A CA 1
ATOM 775 C C . LEU A 1 98 ? -7.644 2.979 18.076 1.00 72.44 98 LEU A C 1
ATOM 777 O O . LEU A 1 98 ? -6.437 3.219 18.035 1.00 72.44 98 LEU A O 1
ATOM 781 N N . LEU A 1 99 ? -8.159 1.794 17.794 1.00 73.62 99 LEU A N 1
ATOM 782 C CA . LEU A 1 99 ? -7.440 0.717 17.145 1.00 73.62 99 LEU A CA 1
ATOM 783 C C . LEU A 1 99 ? -8.092 0.474 15.783 1.00 73.62 99 LEU A C 1
ATOM 785 O O . LEU A 1 99 ? -9.285 0.200 15.719 1.00 73.62 99 LEU A O 1
ATOM 789 N N . MET A 1 100 ? -7.354 0.555 14.687 1.00 66.88 100 MET A N 1
ATOM 790 C CA . MET A 1 100 ? -7.882 0.172 13.370 1.00 66.88 100 MET A CA 1
ATOM 791 C C . MET A 1 100 ? -7.311 -1.181 12.949 1.00 66.88 100 MET A C 1
ATOM 793 O O . MET A 1 100 ? -6.396 -1.232 12.132 1.00 66.88 100 MET A O 1
ATOM 797 N N . ILE A 1 101 ? -7.711 -2.238 13.663 1.00 60.22 101 ILE A N 1
ATOM 798 C CA . ILE A 1 101 ? -7.107 -3.585 13.670 1.00 60.22 101 ILE A CA 1
ATOM 799 C C . ILE A 1 101 ? -8.145 -4.549 14.260 1.00 60.22 101 ILE A C 1
ATOM 801 O O . ILE A 1 101 ? -9.001 -4.112 15.018 1.00 60.22 101 ILE A O 1
ATOM 805 N N . ALA A 1 102 ? -8.102 -5.846 13.966 1.00 35.91 102 ALA A N 1
ATOM 806 C CA . ALA A 1 102 ? -8.943 -6.825 14.657 1.00 35.91 102 ALA A CA 1
ATOM 807 C C . ALA A 1 102 ? -8.519 -7.047 16.138 1.00 35.91 102 ALA A C 1
ATOM 809 O O . ALA A 1 102 ? -7.352 -7.320 16.399 1.00 35.91 102 ALA A O 1
ATOM 810 N N . VAL A 1 103 ? -9.514 -7.053 17.051 1.00 28.09 103 VAL A N 1
ATOM 811 C CA . VAL A 1 103 ? -9.537 -7.539 18.469 1.00 28.09 103 VAL A CA 1
ATOM 812 C C . VAL A 1 103 ? -9.229 -6.510 19.600 1.00 28.09 103 VAL A C 1
ATOM 814 O O . VAL A 1 103 ? -8.692 -5.440 19.345 1.00 28.09 103 VAL A O 1
ATOM 817 N N . ALA A 1 104 ? -9.742 -6.756 20.826 1.00 31.09 104 ALA A N 1
ATOM 818 C CA . ALA A 1 104 ? -10.470 -5.777 21.653 1.00 31.09 104 ALA A CA 1
ATOM 819 C C . ALA A 1 104 ? -9.897 -5.315 23.016 1.00 31.09 104 ALA A C 1
ATOM 821 O O . ALA A 1 104 ? -9.298 -6.088 23.755 1.00 31.09 104 ALA A O 1
ATOM 822 N N . TRP A 1 105 ? -10.231 -4.065 23.400 1.00 49.25 105 TRP A N 1
ATOM 823 C CA . TRP A 1 105 ? -10.003 -3.464 24.731 1.00 49.25 105 TRP A CA 1
ATOM 824 C C . TRP A 1 105 ? -11.186 -2.596 25.192 1.00 49.25 105 TRP A C 1
ATOM 826 O O . TRP A 1 105 ? -11.800 -1.889 24.396 1.00 49.25 105 TRP A O 1
ATOM 836 N N . ALA A 1 106 ? -11.453 -2.591 26.502 1.00 49.81 106 ALA A N 1
ATOM 837 C CA . ALA A 1 106 ? -12.680 -2.069 27.118 1.00 49.81 106 ALA A CA 1
ATOM 838 C C . ALA A 1 106 ? -13.106 -0.648 26.688 1.00 49.81 106 ALA A C 1
ATOM 840 O O . ALA A 1 106 ? -14.274 -0.425 26.419 1.00 49.81 106 ALA A O 1
ATOM 841 N N . LYS A 1 107 ? -12.201 0.333 26.577 1.00 62.03 107 LYS A N 1
ATOM 842 C CA . LYS A 1 107 ? -12.567 1.729 26.217 1.00 62.03 107 LYS A CA 1
ATOM 843 C C . LYS A 1 107 ? -12.183 2.138 24.796 1.00 62.03 107 LYS A C 1
ATOM 845 O O . LYS A 1 107 ? -12.281 3.307 24.433 1.00 62.03 107 LYS A O 1
ATOM 850 N N . MET A 1 108 ? -11.711 1.193 23.994 1.00 70.88 108 MET A N 1
ATOM 851 C CA . MET A 1 108 ? -11.219 1.470 22.652 1.00 70.88 108 MET A CA 1
ATOM 852 C C . MET A 1 108 ? -12.309 1.281 21.606 1.00 70.88 108 MET A C 1
ATOM 854 O O . MET A 1 108 ? -13.198 0.445 21.756 1.00 70.88 108 MET A O 1
ATOM 858 N N . LYS A 1 109 ? -12.220 2.062 20.529 1.00 79.44 109 LYS A N 1
ATOM 859 C CA . LYS A 1 109 ? -12.997 1.832 19.308 1.00 79.44 109 LYS A CA 1
ATOM 860 C C . LYS A 1 109 ? -12.150 0.994 18.366 1.00 79.44 109 LYS A C 1
ATOM 862 O O . LYS A 1 109 ? -10.961 1.283 18.224 1.00 79.44 109 LYS A O 1
ATOM 867 N N . ILE A 1 110 ? -12.749 -0.018 17.756 1.00 80.50 110 ILE A N 1
ATOM 868 C CA . ILE A 1 110 ? -12.037 -0.981 16.919 1.00 80.50 110 ILE A CA 1
ATOM 869 C C . ILE A 1 110 ? -12.636 -0.922 15.520 1.00 80.50 110 ILE A C 1
ATOM 871 O O . ILE A 1 110 ? -13.822 -1.186 15.358 1.00 80.50 110 ILE A O 1
ATOM 875 N N . LEU A 1 111 ? -11.839 -0.567 14.519 1.00 83.25 111 LEU A N 1
ATOM 876 C CA . LEU A 1 111 ? -12.270 -0.545 13.121 1.00 83.25 111 LEU A CA 1
ATOM 877 C C . LEU A 1 111 ? -11.564 -1.659 12.347 1.00 83.25 111 LEU A C 1
ATOM 879 O O . LEU A 1 111 ? -10.340 -1.648 12.231 1.00 83.25 111 LEU A O 1
ATOM 883 N N . ILE A 1 112 ? -12.334 -2.595 11.798 1.00 85.31 112 ILE A N 1
ATOM 884 C CA . ILE A 1 112 ? -11.832 -3.703 10.985 1.00 85.31 112 ILE A CA 1
ATOM 885 C C . ILE A 1 112 ? -12.166 -3.423 9.523 1.00 85.31 112 ILE A C 1
ATOM 887 O O . ILE A 1 112 ? -13.334 -3.301 9.161 1.00 85.31 112 ILE A O 1
ATOM 891 N N . SER A 1 113 ? -11.130 -3.348 8.690 1.00 85.69 113 SER A N 1
ATOM 892 C CA . SER A 1 113 ? -11.254 -3.236 7.237 1.00 85.69 113 SER A CA 1
ATOM 893 C C . SER A 1 113 ? -10.593 -4.446 6.586 1.00 85.69 113 SER A C 1
ATOM 895 O O . SER A 1 113 ? -9.375 -4.471 6.392 1.00 85.69 113 SER A O 1
ATOM 897 N N . ASP A 1 114 ? -11.387 -5.472 6.295 1.00 85.75 114 ASP A N 1
ATOM 898 C CA . ASP A 1 114 ? -10.895 -6.744 5.766 1.00 85.75 114 ASP A CA 1
ATOM 899 C C . ASP A 1 114 ? -10.535 -6.674 4.263 1.00 85.75 114 ASP A C 1
ATOM 901 O O . ASP A 1 114 ? -10.575 -5.613 3.630 1.00 85.75 114 ASP A O 1
ATOM 905 N N . ALA A 1 115 ? -10.154 -7.817 3.687 1.00 83.56 115 ALA A N 1
ATOM 906 C CA . ALA A 1 115 ? -9.785 -7.932 2.275 1.00 83.56 115 ALA A CA 1
ATOM 907 C C . ALA A 1 115 ? -10.970 -7.769 1.302 1.00 83.56 115 ALA A C 1
ATOM 909 O O . ALA A 1 115 ? -10.758 -7.612 0.102 1.00 83.56 115 ALA A O 1
ATOM 910 N N . THR A 1 116 ? -12.213 -7.809 1.790 1.00 84.06 116 THR A N 1
ATOM 911 C CA . THR A 1 116 ? -13.406 -7.607 0.956 1.00 84.06 116 THR A CA 1
ATOM 912 C C . THR A 1 116 ? -13.676 -6.125 0.694 1.00 84.06 116 THR A C 1
ATOM 914 O O . THR A 1 116 ? -14.391 -5.782 -0.252 1.00 84.06 116 THR A O 1
ATOM 917 N N . VAL A 1 117 ? -13.091 -5.233 1.504 1.00 85.69 117 VAL A N 1
ATOM 918 C CA . VAL A 1 117 ? -13.097 -3.786 1.273 1.00 85.69 117 VAL A CA 1
ATOM 919 C C . VAL A 1 117 ? -11.936 -3.421 0.341 1.00 85.69 117 VAL A C 1
ATOM 921 O O . VAL A 1 117 ? -10.776 -3.636 0.707 1.00 85.69 117 VAL A O 1
ATOM 924 N N . PRO A 1 118 ? -12.217 -2.846 -0.843 1.00 84.44 118 PRO A N 1
ATOM 925 C CA . PRO A 1 118 ? -11.201 -2.614 -1.860 1.00 84.44 118 PRO A CA 1
ATOM 926 C C . PRO A 1 118 ? -10.182 -1.546 -1.458 1.00 84.44 118 PRO A C 1
ATOM 928 O O . PRO A 1 118 ? -10.520 -0.530 -0.846 1.00 84.44 118 PRO A O 1
ATOM 931 N N . GLY A 1 119 ? -8.941 -1.756 -1.897 1.00 82.31 119 GLY A N 1
ATOM 932 C CA . GLY A 1 119 ? -7.800 -0.880 -1.643 1.00 82.31 119 GLY A CA 1
ATOM 933 C C . GLY A 1 119 ? -6.756 -1.515 -0.727 1.00 82.31 119 GLY A C 1
ATOM 934 O O . GLY A 1 119 ? -7.062 -2.355 0.118 1.00 82.31 119 GLY A O 1
ATOM 935 N N . GLU A 1 120 ? -5.507 -1.093 -0.900 1.00 84.12 120 GLU A N 1
ATOM 936 C CA . GLU A 1 120 ? -4.379 -1.539 -0.079 1.00 84.12 120 GLU A CA 1
ATOM 937 C C . GLU A 1 120 ? -4.537 -1.075 1.373 1.00 84.12 120 GLU A C 1
ATOM 939 O O . GLU A 1 120 ? -5.044 0.021 1.634 1.00 84.12 120 GLU A O 1
ATOM 944 N N . GLY A 1 121 ? -4.094 -1.900 2.327 1.00 81.25 121 GLY A N 1
ATOM 945 C CA . GLY A 1 121 ? -4.258 -1.644 3.763 1.00 81.25 121 GLY A CA 1
ATOM 946 C C . GLY A 1 121 ? -3.748 -0.264 4.183 1.00 81.25 121 GLY A C 1
ATOM 947 O O . GLY A 1 121 ? -4.482 0.509 4.805 1.00 81.25 121 GLY A O 1
ATOM 948 N N . GLU A 1 122 ? -2.537 0.094 3.754 1.00 83.81 122 GLU A N 1
ATOM 949 C CA . GLU A 1 122 ? -1.942 1.407 4.008 1.00 83.81 122 GLU A CA 1
ATOM 950 C C . GLU A 1 122 ? -2.782 2.566 3.455 1.00 83.81 122 GLU A C 1
ATOM 952 O O . GLU A 1 122 ? -3.061 3.531 4.166 1.00 83.81 122 GLU A O 1
ATOM 957 N N . HIS A 1 123 ? -3.285 2.465 2.227 1.00 84.94 123 HIS A N 1
ATOM 958 C CA . HIS A 1 123 ? -4.080 3.520 1.606 1.00 84.94 123 HIS A CA 1
ATOM 959 C C . HIS A 1 123 ? -5.487 3.625 2.207 1.00 84.94 123 HIS A C 1
ATOM 961 O O . HIS A 1 123 ? -6.027 4.736 2.295 1.00 84.94 123 HIS A O 1
ATOM 967 N N . LYS A 1 124 ? -6.062 2.519 2.702 1.00 88.31 124 LYS A N 1
ATOM 968 C CA . LYS A 1 124 ? -7.294 2.535 3.509 1.00 88.31 124 LYS A CA 1
ATOM 969 C C . LYS A 1 124 ? -7.083 3.306 4.813 1.00 88.31 124 LYS A C 1
ATOM 971 O O . LYS A 1 124 ? -7.893 4.178 5.135 1.00 88.31 124 LYS A O 1
ATOM 976 N N . ILE A 1 125 ? -5.960 3.081 5.500 1.00 89.06 125 ILE A N 1
ATOM 977 C CA . ILE A 1 125 ? -5.567 3.841 6.699 1.00 89.06 125 ILE A CA 1
ATOM 978 C C . ILE A 1 125 ? -5.404 5.331 6.369 1.00 89.06 125 ILE A C 1
ATOM 980 O O . ILE A 1 125 ? -5.975 6.185 7.050 1.00 89.06 125 ILE A O 1
ATOM 984 N N . MET A 1 126 ? -4.681 5.671 5.299 1.00 87.31 126 MET A N 1
ATOM 985 C CA . MET A 1 126 ? -4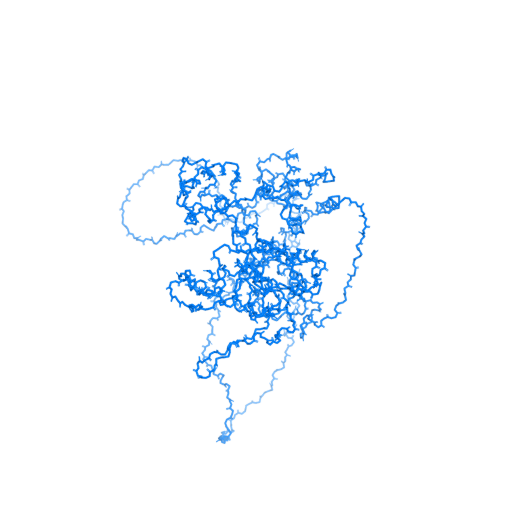.466 7.072 4.917 1.00 87.31 126 MET A CA 1
ATOM 986 C C . MET A 1 126 ? -5.773 7.768 4.526 1.00 87.31 126 MET A C 1
ATOM 988 O O . MET A 1 126 ? -6.009 8.915 4.908 1.00 87.31 126 MET A O 1
ATOM 992 N N . SER A 1 127 ? -6.660 7.071 3.812 1.00 86.75 127 SER A N 1
ATOM 993 C CA . SER A 1 127 ? -8.000 7.567 3.487 1.00 86.75 127 SER A CA 1
ATOM 994 C C . SER A 1 127 ? -8.825 7.824 4.748 1.00 86.75 127 SER A C 1
ATOM 996 O O . SER A 1 127 ? -9.467 8.872 4.863 1.00 86.75 127 SER A O 1
ATOM 998 N N . PHE A 1 128 ? -8.752 6.921 5.730 1.00 89.88 128 PHE A N 1
ATOM 999 C CA . PHE A 1 128 ? -9.391 7.107 7.025 1.00 89.88 128 PHE A CA 1
ATOM 1000 C C . PHE A 1 128 ? -8.857 8.358 7.739 1.00 89.88 128 PHE A C 1
ATOM 1002 O O . PHE A 1 128 ? -9.656 9.231 8.078 1.00 89.88 128 PHE A O 1
ATOM 1009 N N . ILE A 1 129 ? -7.537 8.517 7.883 1.00 90.31 129 ILE A N 1
ATOM 1010 C CA . ILE A 1 129 ? -6.925 9.693 8.532 1.00 90.31 129 ILE A CA 1
ATOM 1011 C C . ILE A 1 129 ? -7.365 10.991 7.846 1.00 90.31 129 ILE A C 1
ATOM 1013 O O . ILE A 1 129 ? -7.824 11.915 8.517 1.00 90.31 129 ILE A O 1
ATOM 1017 N N . ARG A 1 130 ? -7.318 11.048 6.508 1.00 89.19 130 ARG A N 1
ATOM 1018 C CA . ARG A 1 130 ? -7.779 12.220 5.745 1.00 89.19 130 ARG A CA 1
ATOM 1019 C C . ARG A 1 130 ? -9.257 12.521 5.982 1.00 89.19 130 ARG A C 1
ATOM 1021 O O . ARG A 1 130 ? -9.622 13.685 6.133 1.00 89.19 130 ARG A O 1
ATOM 1028 N N . SER A 1 131 ? -10.102 11.490 6.037 1.00 89.19 131 SER A N 1
ATOM 1029 C CA . SER A 1 131 ? -11.533 11.657 6.310 1.00 89.19 131 SER A CA 1
ATOM 1030 C C . SER A 1 131 ? -11.795 12.220 7.709 1.00 89.19 131 SER A C 1
ATOM 1032 O O . SER A 1 131 ? -12.653 13.088 7.857 1.00 89.19 131 SER A O 1
ATOM 1034 N N . GLN A 1 132 ? -11.019 11.787 8.711 1.00 89.81 132 GLN A N 1
ATOM 1035 C CA . GLN A 1 132 ? -11.124 12.300 10.074 1.00 89.81 132 GLN A CA 1
ATOM 1036 C C . GLN A 1 132 ? -10.628 13.741 10.154 1.00 89.81 132 GLN A C 1
ATOM 1038 O O . GLN A 1 132 ? -11.339 14.587 10.682 1.00 89.81 132 GLN A O 1
ATOM 1043 N N . ARG A 1 133 ? -9.480 14.054 9.543 1.00 89.81 133 ARG A N 1
ATOM 1044 C CA . ARG A 1 133 ? -8.910 15.409 9.493 1.00 89.81 133 ARG A CA 1
ATOM 1045 C C . ARG A 1 133 ? -9.824 16.429 8.803 1.00 89.81 133 ARG A C 1
ATOM 1047 O O . ARG A 1 133 ? -9.795 17.608 9.137 1.00 89.81 133 ARG A O 1
ATOM 1054 N N . ALA A 1 134 ? -10.644 15.990 7.846 1.00 88.12 134 ALA A N 1
ATOM 1055 C CA . ALA A 1 134 ? -11.642 16.838 7.192 1.00 88.12 134 ALA A CA 1
ATOM 1056 C C . ALA A 1 134 ? -12.845 17.182 8.098 1.00 88.12 134 ALA A C 1
ATOM 1058 O O . ALA A 1 134 ? -13.632 18.070 7.762 1.00 88.12 134 ALA A O 1
ATOM 1059 N N . SER A 1 135 ? -13.015 16.487 9.228 1.00 86.31 135 SER A N 1
ATOM 1060 C CA . SER A 1 135 ? -14.065 16.776 10.203 1.00 86.31 135 SER A CA 1
ATOM 1061 C C . SER A 1 135 ? -13.746 18.059 10.984 1.00 86.31 135 SER A C 1
ATOM 1063 O O . SER A 1 135 ? -12.622 18.219 11.457 1.00 86.31 135 SER A O 1
ATOM 1065 N N . PRO A 1 136 ? -14.719 18.966 11.188 1.00 85.75 136 PRO A N 1
ATOM 1066 C CA . PRO A 1 136 ? -14.490 20.219 11.914 1.00 85.75 136 PRO A CA 1
ATOM 1067 C C . PRO A 1 136 ? -14.168 20.018 13.402 1.00 85.75 136 PRO A C 1
ATOM 1069 O O . PRO A 1 136 ? -13.539 20.879 14.006 1.00 85.75 136 PRO A O 1
ATOM 1072 N N . ASP A 1 137 ? -14.593 18.896 13.988 1.00 86.69 137 ASP A N 1
ATOM 1073 C CA . ASP A 1 137 ? -14.373 18.558 15.400 1.00 86.69 137 ASP A CA 1
ATOM 1074 C C . ASP A 1 137 ? -13.135 17.651 15.607 1.00 86.69 137 ASP A C 1
ATOM 1076 O O . ASP A 1 137 ? -12.989 17.034 16.664 1.00 86.69 137 ASP A O 1
ATOM 1080 N N . TYR A 1 138 ? -12.269 17.510 14.596 1.00 87.88 138 TYR A N 1
ATOM 1081 C CA . TYR A 1 138 ? -11.044 16.710 14.681 1.00 87.88 138 TYR A CA 1
ATOM 1082 C C . TYR A 1 138 ? -9.996 17.358 15.595 1.00 87.88 138 TYR A C 1
ATOM 1084 O O . TYR A 1 138 ? -9.779 18.568 15.549 1.00 87.88 138 TYR A O 1
ATOM 1092 N N . ASP A 1 139 ? -9.312 16.543 16.401 1.00 88.44 139 ASP A N 1
ATOM 1093 C CA . ASP A 1 139 ? -8.205 16.991 17.248 1.00 88.44 139 ASP A CA 1
ATOM 1094 C C . ASP A 1 139 ? -6.885 16.983 16.448 1.00 88.44 139 ASP A C 1
ATOM 1096 O O . ASP A 1 139 ? -6.359 15.902 16.163 1.00 88.44 139 ASP A O 1
ATOM 1100 N N . PRO A 1 140 ? -6.305 18.153 16.111 1.00 89.88 140 PRO A N 1
ATOM 1101 C CA . PRO A 1 140 ? -5.085 18.242 15.306 1.00 89.88 140 PRO A CA 1
ATOM 1102 C C . PRO A 1 140 ? -3.826 17.759 16.042 1.00 89.88 140 PRO A C 1
ATOM 1104 O O . PRO A 1 140 ? -2.767 17.651 15.428 1.00 89.88 140 PRO A O 1
ATOM 1107 N N . ASN A 1 141 ? -3.912 17.502 17.352 1.00 91.94 141 ASN A N 1
ATOM 1108 C CA . ASN A 1 141 ? -2.808 16.956 18.139 1.00 91.94 141 ASN A CA 1
ATOM 1109 C C . ASN A 1 141 ? -2.928 15.440 18.349 1.00 91.94 141 ASN A C 1
ATOM 1111 O O . ASN A 1 141 ? -2.195 14.885 19.173 1.00 91.94 141 ASN A O 1
ATOM 1115 N N . THR A 1 142 ? -3.833 14.775 17.620 1.00 90.75 142 THR A N 1
ATOM 1116 C CA . THR A 1 142 ? -3.985 13.321 17.681 1.00 90.75 142 THR A CA 1
ATOM 1117 C C . THR A 1 142 ? -2.663 12.642 17.332 1.00 90.75 142 THR A C 1
ATOM 1119 O O . THR A 1 142 ? -1.997 12.980 16.353 1.00 90.75 142 THR A O 1
ATOM 1122 N N . ARG A 1 143 ? -2.254 11.687 18.168 1.00 93.25 143 ARG A N 1
ATOM 1123 C CA . ARG A 1 143 ? -0.981 10.977 18.008 1.00 93.25 143 ARG A CA 1
ATOM 1124 C C . ARG A 1 143 ? -1.186 9.638 17.323 1.00 93.25 143 ARG A C 1
ATOM 1126 O O . ARG A 1 143 ? -1.883 8.766 17.843 1.00 93.25 143 ARG A O 1
ATOM 1133 N N . HIS A 1 144 ? -0.539 9.470 16.182 1.00 94.00 144 HIS A N 1
ATOM 1134 C CA . HIS A 1 144 ? -0.713 8.342 15.282 1.00 94.00 144 HIS A CA 1
ATOM 1135 C C . HIS A 1 144 ? 0.505 7.424 15.280 1.00 94.00 144 HIS A C 1
ATOM 1137 O O . HIS A 1 144 ? 1.643 7.886 15.168 1.00 94.00 144 HIS A O 1
ATOM 1143 N N . VAL A 1 145 ? 0.250 6.119 15.324 1.00 94.19 145 VAL A N 1
ATOM 1144 C CA . VAL A 1 145 ? 1.250 5.081 15.069 1.00 94.19 145 VAL A CA 1
ATOM 1145 C C . VAL A 1 145 ? 0.726 4.151 13.991 1.00 94.19 145 VAL A C 1
ATOM 1147 O O . VAL A 1 145 ? -0.365 3.605 14.131 1.00 94.19 145 VAL A O 1
ATOM 1150 N N . ILE A 1 146 ? 1.505 3.954 12.933 1.00 91.88 146 ILE A N 1
ATOM 1151 C CA . ILE A 1 146 ? 1.255 2.913 11.935 1.00 91.88 146 ILE A CA 1
ATOM 1152 C C . ILE A 1 146 ? 2.311 1.821 12.068 1.00 91.88 146 ILE A C 1
ATOM 1154 O O . ILE A 1 146 ? 3.501 2.122 12.162 1.00 91.88 146 ILE A O 1
ATOM 1158 N N . TYR A 1 147 ? 1.883 0.567 12.102 1.00 90.81 147 TYR A N 1
ATOM 1159 C CA . TYR A 1 147 ? 2.762 -0.589 12.004 1.00 90.81 147 TYR A CA 1
ATOM 1160 C C . TYR A 1 147 ? 2.743 -1.125 10.575 1.00 90.81 147 TYR A C 1
ATOM 1162 O O . TYR A 1 147 ? 1.667 -1.358 10.023 1.00 90.81 147 TYR A O 1
ATOM 1170 N N . GLY A 1 148 ? 3.928 -1.361 10.020 1.00 85.19 148 GLY A N 1
ATOM 1171 C CA . GLY A 1 148 ? 4.104 -2.082 8.766 1.00 85.19 148 GLY A CA 1
ATOM 1172 C C . GLY A 1 148 ? 5.569 -2.119 8.332 1.00 85.19 148 GLY A C 1
ATOM 1173 O O . GLY A 1 148 ? 6.433 -1.451 8.913 1.00 85.19 148 GLY A O 1
ATOM 1174 N N . LEU A 1 149 ? 5.862 -2.951 7.335 1.00 78.12 149 LEU A N 1
ATOM 1175 C CA . LEU A 1 149 ? 7.231 -3.205 6.875 1.00 78.12 149 LEU A CA 1
ATOM 1176 C C . LEU A 1 149 ? 7.617 -2.365 5.654 1.00 78.12 149 LEU A C 1
ATOM 1178 O O . LEU A 1 149 ? 8.812 -2.215 5.379 1.00 78.12 149 LEU A O 1
ATOM 1182 N N . ASP A 1 150 ? 6.636 -1.786 4.970 1.00 78.75 150 ASP A N 1
ATOM 1183 C CA . ASP A 1 150 ? 6.836 -1.096 3.706 1.00 78.75 150 ASP A CA 1
ATOM 1184 C C . ASP A 1 150 ? 7.542 0.265 3.862 1.00 78.75 150 ASP A C 1
ATOM 1186 O O . ASP A 1 150 ? 7.637 0.869 4.938 1.00 78.75 150 ASP A O 1
ATOM 1190 N N . ALA A 1 151 ? 8.183 0.713 2.779 1.00 74.81 151 ALA A N 1
ATOM 1191 C CA . ALA A 1 151 ? 9.031 1.912 2.787 1.00 74.81 151 ALA A CA 1
ATOM 1192 C C . ALA A 1 151 ? 8.280 3.201 2.433 1.00 74.81 151 ALA A C 1
ATOM 1194 O O . ALA A 1 151 ? 8.730 4.297 2.780 1.00 74.81 151 ALA A O 1
ATOM 1195 N N . ASP A 1 152 ? 7.167 3.056 1.733 1.00 80.94 152 ASP A N 1
ATOM 1196 C CA . ASP A 1 152 ? 6.128 4.055 1.480 1.00 80.94 152 ASP A CA 1
ATOM 1197 C C . ASP A 1 152 ? 5.492 4.586 2.765 1.00 80.94 152 ASP A C 1
ATOM 1199 O O . ASP A 1 152 ? 5.235 5.783 2.817 1.00 80.94 152 ASP A O 1
ATOM 1203 N N . LEU A 1 153 ? 5.343 3.790 3.830 1.00 86.25 153 LEU A N 1
ATOM 1204 C CA . LEU A 1 153 ? 4.704 4.204 5.089 1.00 86.25 153 LEU A CA 1
ATOM 1205 C C . LEU A 1 153 ? 5.278 5.500 5.672 1.00 86.25 153 LEU A C 1
ATOM 1207 O O . LEU A 1 153 ? 4.548 6.311 6.242 1.00 86.25 153 LEU A O 1
ATOM 1211 N N . ILE A 1 154 ? 6.584 5.736 5.508 1.00 87.69 154 ILE A N 1
ATOM 1212 C CA . ILE A 1 154 ? 7.225 6.991 5.932 1.00 87.69 154 ILE A CA 1
ATOM 1213 C C . ILE A 1 154 ? 6.745 8.163 5.065 1.00 87.69 154 ILE A C 1
ATOM 1215 O O . ILE A 1 154 ? 6.437 9.233 5.587 1.00 87.69 154 ILE A O 1
ATOM 1219 N N . MET A 1 155 ? 6.682 7.973 3.747 1.00 87.69 155 MET A N 1
ATOM 1220 C CA . MET A 1 155 ? 6.213 8.996 2.809 1.00 87.69 155 MET A CA 1
ATOM 1221 C C . MET A 1 155 ? 4.711 9.241 2.945 1.00 87.69 155 MET A C 1
ATOM 1223 O O . MET A 1 155 ? 4.288 10.393 2.927 1.00 87.69 155 MET A O 1
ATOM 1227 N N . LEU A 1 156 ? 3.920 8.190 3.153 1.00 87.56 156 LEU A N 1
ATOM 1228 C CA . LEU A 1 156 ? 2.494 8.285 3.435 1.00 87.56 156 LEU A CA 1
ATOM 1229 C C . LEU A 1 156 ? 2.245 9.019 4.753 1.00 87.56 156 LEU A C 1
ATOM 1231 O O . LEU A 1 156 ? 1.444 9.948 4.786 1.00 87.56 156 LEU A O 1
ATOM 1235 N N . GLY A 1 157 ? 3.008 8.698 5.804 1.00 89.12 157 GLY A N 1
ATOM 1236 C CA . GLY A 1 157 ? 2.995 9.432 7.068 1.00 89.12 157 GLY A CA 1
ATOM 1237 C C . GLY A 1 157 ? 3.258 10.928 6.878 1.00 89.12 157 GLY A C 1
ATOM 1238 O O . GLY A 1 157 ? 2.511 11.750 7.402 1.00 89.12 157 GLY A O 1
ATOM 1239 N N . LEU A 1 158 ? 4.250 11.305 6.063 1.00 90.31 158 LEU A N 1
ATOM 1240 C CA . LEU A 1 158 ? 4.505 12.711 5.714 1.00 90.31 158 LEU A CA 1
ATOM 1241 C C . LEU A 1 158 ? 3.367 13.341 4.893 1.00 90.31 158 LEU A C 1
ATOM 1243 O O . LEU A 1 158 ? 3.025 14.502 5.124 1.00 90.31 158 LEU A O 1
ATOM 1247 N N . ALA A 1 159 ? 2.762 12.589 3.972 1.00 89.31 159 ALA A N 1
ATOM 1248 C CA . ALA A 1 159 ? 1.650 13.047 3.138 1.00 89.31 159 ALA A CA 1
ATOM 1249 C C . ALA A 1 159 ? 0.355 13.294 3.935 1.00 89.31 159 ALA A C 1
ATOM 1251 O O . ALA A 1 159 ? -0.490 14.074 3.496 1.00 89.31 159 ALA A O 1
ATOM 1252 N N . THR A 1 160 ? 0.197 12.693 5.123 1.00 89.06 160 THR A N 1
ATOM 1253 C CA . THR A 1 160 ? -0.944 12.991 6.012 1.00 89.06 160 THR A CA 1
ATOM 1254 C C . THR A 1 160 ? -0.935 14.421 6.552 1.00 89.06 160 THR A C 1
ATOM 1256 O O . THR A 1 160 ? -1.986 14.939 6.927 1.00 89.06 160 THR A O 1
ATOM 1259 N N . HIS A 1 161 ? 0.236 15.067 6.599 1.00 90.94 161 HIS A N 1
ATOM 1260 C CA . HIS A 1 161 ? 0.452 16.346 7.276 1.00 90.94 161 HIS A CA 1
ATOM 1261 C C . HIS A 1 161 ? 0.065 16.348 8.771 1.00 90.94 161 HIS A C 1
ATOM 1263 O O . HIS A 1 161 ? -0.210 17.417 9.329 1.00 90.94 161 HIS A O 1
ATOM 1269 N N . GLU A 1 162 ? 0.033 15.186 9.432 1.00 92.00 162 GLU A N 1
ATOM 1270 C CA . GLU A 1 162 ? -0.149 15.079 10.883 1.00 92.00 162 GLU A CA 1
ATOM 1271 C C . GLU A 1 162 ? 1.199 15.286 11.604 1.00 92.00 162 GLU A C 1
ATOM 1273 O O . GLU A 1 162 ? 2.182 14.609 11.288 1.00 92.00 162 GLU A O 1
ATOM 1278 N N . PRO A 1 163 ? 1.293 16.208 12.580 1.00 91.94 163 PRO A N 1
ATOM 1279 C CA . PRO A 1 163 ? 2.562 16.527 13.239 1.00 91.94 163 PRO A CA 1
ATOM 1280 C C . PRO A 1 163 ? 3.061 15.399 14.153 1.00 91.94 163 PRO A C 1
ATOM 1282 O O . PRO A 1 163 ? 4.268 15.233 14.344 1.00 91.94 163 PRO A O 1
ATOM 1285 N N . HIS A 1 164 ? 2.141 14.621 14.727 1.00 94.19 164 HIS A N 1
ATOM 1286 C CA . HIS A 1 164 ? 2.437 13.553 15.676 1.00 94.19 164 HIS A CA 1
ATOM 1287 C C . HIS A 1 164 ? 2.238 12.178 15.039 1.00 94.19 164 HIS A C 1
ATOM 1289 O O . HIS A 1 164 ? 1.325 11.440 15.398 1.00 94.19 164 HIS A O 1
ATOM 1295 N N . PHE A 1 165 ? 3.111 11.834 14.093 1.00 94.44 165 PHE A N 1
ATOM 1296 C CA . PHE A 1 165 ? 3.064 10.562 13.376 1.00 94.44 165 PHE A CA 1
ATOM 1297 C C . PHE A 1 165 ? 4.337 9.737 13.621 1.00 94.44 165 PHE A C 1
ATOM 1299 O O . PHE A 1 165 ? 5.459 10.254 13.551 1.00 94.44 165 PHE A O 1
ATOM 1306 N N . ARG A 1 166 ? 4.177 8.444 13.916 1.00 92.81 166 ARG A N 1
ATOM 1307 C CA . ARG A 1 166 ? 5.268 7.470 14.076 1.00 92.81 166 ARG A CA 1
ATOM 1308 C C . ARG A 1 166 ? 5.008 6.237 13.216 1.00 92.81 166 ARG A C 1
ATOM 1310 O O . ARG A 1 166 ? 3.874 5.784 13.101 1.00 92.81 166 ARG A O 1
ATOM 1317 N N . VAL A 1 167 ? 6.080 5.671 12.668 1.00 91.81 167 VAL A N 1
ATOM 1318 C CA . VAL A 1 167 ? 6.059 4.363 12.002 1.00 91.81 167 VAL A CA 1
ATOM 1319 C C . VAL A 1 167 ? 6.756 3.364 12.919 1.00 91.81 167 VAL A C 1
ATOM 1321 O O . VAL A 1 167 ? 7.918 3.564 13.277 1.00 91.81 167 VAL A O 1
ATOM 1324 N N . LEU A 1 168 ? 6.043 2.314 13.311 1.00 90.56 168 LEU A N 1
ATOM 1325 C CA . LEU A 1 168 ? 6.561 1.189 14.075 1.00 90.56 168 LEU A CA 1
ATOM 1326 C C . LEU A 1 168 ? 6.937 0.059 13.114 1.00 90.56 168 LEU A C 1
ATOM 1328 O O . LEU A 1 168 ? 6.161 -0.301 12.234 1.00 90.56 168 LEU A O 1
ATOM 1332 N N . ARG A 1 169 ? 8.134 -0.499 13.289 1.00 87.38 169 ARG A N 1
ATOM 1333 C CA . ARG A 1 169 ? 8.674 -1.573 12.451 1.00 87.38 169 ARG A CA 1
ATOM 1334 C C . ARG A 1 169 ? 9.706 -2.384 13.218 1.00 87.38 169 ARG A C 1
ATOM 1336 O O . ARG A 1 169 ? 10.303 -1.881 14.169 1.00 87.38 169 ARG A O 1
ATOM 1343 N N . GLU A 1 170 ? 9.981 -3.586 12.736 1.00 81.81 170 GLU A N 1
ATOM 1344 C CA . GLU A 1 170 ? 11.104 -4.379 13.224 1.00 81.81 170 GLU A CA 1
ATOM 1345 C C . GLU A 1 170 ? 12.456 -3.772 12.806 1.00 81.81 170 GLU A C 1
ATOM 1347 O O . GLU A 1 170 ? 12.603 -3.140 11.743 1.00 81.81 170 GLU A O 1
ATOM 1352 N N . ASP A 1 171 ? 13.461 -3.953 13.668 1.00 72.81 171 ASP A N 1
ATOM 1353 C CA . ASP A 1 171 ? 14.821 -3.488 13.412 1.00 72.81 171 ASP A CA 1
ATOM 1354 C C . ASP A 1 171 ? 15.569 -4.459 12.492 1.00 72.81 171 ASP A C 1
ATOM 1356 O O . ASP A 1 171 ? 16.198 -5.424 12.921 1.00 72.81 171 ASP A O 1
ATOM 1360 N N . VAL A 1 172 ? 15.561 -4.134 11.201 1.00 64.44 172 VAL A N 1
ATOM 1361 C CA . VAL A 1 172 ? 16.270 -4.875 10.143 1.00 64.44 172 VAL A CA 1
ATOM 1362 C C . VAL A 1 172 ? 17.804 -4.843 10.324 1.00 64.44 172 VAL A C 1
ATOM 1364 O O . VAL A 1 172 ? 18.526 -5.552 9.626 1.00 64.44 172 VAL A O 1
ATOM 1367 N N . PHE A 1 173 ? 18.344 -4.034 11.245 1.00 58.84 173 PHE A N 1
ATOM 1368 C CA . PHE A 1 173 ? 19.789 -3.860 11.452 1.00 58.84 173 PHE A CA 1
ATOM 1369 C C . PHE A 1 173 ? 20.287 -4.309 12.828 1.00 58.84 173 PHE A C 1
ATOM 1371 O O . PHE A 1 173 ? 21.458 -4.067 13.138 1.00 58.84 173 PHE A O 1
ATOM 1378 N N . PHE A 1 174 ? 19.464 -4.997 13.627 1.00 50.72 174 PHE A N 1
ATOM 1379 C CA . PHE A 1 174 ? 19.831 -5.426 14.983 1.00 50.72 174 PHE A CA 1
ATOM 1380 C C . PHE A 1 174 ? 21.122 -6.275 15.020 1.00 50.72 174 PHE A C 1
ATOM 1382 O O . PHE A 1 174 ? 21.916 -6.182 15.957 1.00 50.72 174 PHE A O 1
ATOM 1389 N N . GLN A 1 175 ? 21.413 -7.030 13.953 1.00 46.44 175 GLN A N 1
ATOM 1390 C CA . GLN A 1 175 ? 22.617 -7.867 13.844 1.00 46.44 175 GLN A CA 1
ATOM 1391 C C . GLN A 1 175 ? 23.912 -7.098 13.482 1.00 46.44 175 GLN A C 1
ATOM 1393 O O . GLN A 1 175 ? 25.012 -7.631 13.631 1.00 46.44 175 GLN A O 1
ATOM 1398 N N . ASP A 1 176 ? 23.832 -5.823 13.082 1.00 44.44 176 ASP A N 1
ATOM 1399 C CA . ASP A 1 176 ? 24.980 -4.985 12.678 1.00 44.44 176 ASP A CA 1
ATOM 1400 C C . ASP A 1 176 ? 25.544 -4.133 13.844 1.00 44.44 176 ASP A C 1
ATOM 1402 O O . ASP A 1 176 ? 26.076 -3.027 13.657 1.00 44.44 176 ASP A O 1
ATOM 1406 N N . GLY A 1 177 ? 25.454 -4.657 15.071 1.00 43.12 177 GLY A N 1
ATOM 1407 C CA . GLY A 1 177 ? 25.934 -4.051 16.315 1.00 43.12 177 GLY A CA 1
ATOM 1408 C C . GLY A 1 177 ? 27.460 -3.923 16.404 1.00 43.12 177 GLY A C 1
ATOM 1409 O O . GLY A 1 177 ? 28.119 -4.597 17.192 1.00 43.12 177 GLY A O 1
ATOM 1410 N N . LYS A 1 178 ? 28.060 -3.019 15.625 1.00 44.28 178 LYS A N 1
ATOM 1411 C CA . LYS A 1 178 ? 29.409 -2.487 15.882 1.00 44.28 178 LYS A CA 1
ATOM 1412 C C . LYS A 1 178 ? 29.304 -1.023 16.269 1.00 44.28 178 LYS A C 1
ATOM 1414 O O . LYS A 1 178 ? 28.642 -0.257 15.577 1.00 44.28 178 LYS A O 1
ATOM 1419 N N . SER A 1 179 ? 29.987 -0.636 17.352 1.00 45.16 179 SER A N 1
ATOM 1420 C CA . SER A 1 179 ? 29.961 0.723 17.903 1.00 45.16 179 SER A CA 1
ATOM 1421 C C . SER A 1 179 ? 30.226 1.765 16.810 1.00 45.16 179 SER A C 1
ATOM 1423 O O . SER A 1 179 ? 31.355 1.895 16.320 1.00 45.16 179 SER A O 1
ATOM 1425 N N . LYS A 1 180 ? 29.192 2.504 16.405 1.00 51.75 180 LYS A N 1
ATOM 1426 C CA . LYS A 1 180 ? 29.337 3.575 15.421 1.00 51.75 180 LYS A CA 1
ATOM 1427 C C . LYS A 1 180 ? 29.658 4.879 16.146 1.00 51.75 180 LYS A C 1
ATOM 1429 O O . LYS A 1 180 ? 28.994 5.279 17.094 1.00 51.75 180 LYS A O 1
ATOM 1434 N N . MET A 1 181 ? 30.722 5.515 15.674 1.00 50.31 181 MET A N 1
ATOM 1435 C CA . MET A 1 181 ? 31.025 6.935 15.856 1.00 50.31 181 MET A CA 1
ATOM 1436 C C . MET A 1 181 ? 29.790 7.802 15.547 1.00 50.31 181 MET A C 1
ATOM 1438 O O . MET A 1 181 ? 29.047 7.487 14.616 1.00 50.31 181 MET A O 1
ATOM 1442 N N . CYS A 1 182 ? 29.569 8.880 16.308 1.00 52.44 182 CYS A N 1
ATOM 1443 C CA . CYS A 1 182 ? 28.452 9.802 16.076 1.00 52.44 182 CYS A CA 1
ATOM 1444 C C . CYS A 1 182 ? 28.562 10.397 14.664 1.00 52.44 182 CYS A C 1
ATOM 1446 O O . CYS A 1 182 ? 29.528 11.093 14.370 1.00 52.44 182 CYS A O 1
ATOM 1448 N N . GLN A 1 183 ? 27.603 10.132 13.774 1.00 59.16 183 GLN A N 1
ATOM 1449 C CA . GLN A 1 183 ? 27.710 10.544 12.363 1.00 59.16 183 GLN A CA 1
ATOM 1450 C C . GLN A 1 183 ? 27.457 12.038 12.120 1.00 59.16 183 GLN A C 1
ATOM 1452 O O . GLN A 1 183 ? 27.702 12.524 11.022 1.00 59.16 183 GLN A O 1
ATOM 1457 N N . LEU A 1 184 ? 27.021 12.777 13.145 1.00 55.97 184 LEU A N 1
ATOM 1458 C CA . LEU A 1 184 ? 26.851 14.229 13.077 1.00 55.97 184 LEU A CA 1
ATOM 1459 C C . LEU A 1 184 ? 28.154 14.997 13.367 1.00 55.97 184 LEU A C 1
ATOM 1461 O O . LEU A 1 184 ? 28.341 16.087 12.842 1.00 55.97 184 LEU A O 1
ATOM 1465 N N . CYS A 1 185 ? 29.068 14.449 14.180 1.00 59.53 185 CYS A N 1
ATOM 1466 C CA . CYS A 1 185 ? 30.301 15.150 14.585 1.00 59.53 185 CYS A CA 1
ATOM 1467 C C . CYS A 1 185 ? 31.580 14.291 14.576 1.00 59.53 185 CYS A C 1
ATOM 1469 O O . CYS A 1 185 ? 32.665 14.791 14.860 1.00 59.53 185 CYS A O 1
ATOM 1471 N N . GLY A 1 186 ? 31.480 12.993 14.287 1.00 55.84 186 GLY A N 1
ATOM 1472 C CA . GLY A 1 186 ? 32.605 12.060 14.185 1.00 55.84 186 GLY A CA 1
ATOM 1473 C C . GLY A 1 186 ? 33.234 11.607 15.511 1.00 55.84 186 GLY A C 1
ATOM 1474 O O . GLY A 1 186 ? 34.203 10.850 15.482 1.00 55.84 186 GLY A O 1
ATOM 1475 N N . GLN A 1 187 ? 32.720 12.026 16.673 1.00 47.38 187 GLN A N 1
ATOM 1476 C CA . GLN A 1 187 ? 33.322 11.708 17.978 1.00 47.38 187 GLN A CA 1
ATOM 1477 C C . GLN A 1 187 ? 32.762 10.422 18.618 1.00 47.38 187 GLN A C 1
ATOM 1479 O O . GLN A 1 187 ? 31.656 9.970 18.307 1.00 47.38 187 GLN A O 1
ATOM 1484 N N . LYS A 1 188 ? 33.549 9.817 19.522 1.00 49.31 188 LYS A N 1
ATOM 1485 C CA . LYS A 1 188 ? 33.163 8.644 20.329 1.00 49.31 188 LYS A CA 1
ATOM 1486 C C . LYS A 1 188 ? 32.573 9.091 21.673 1.00 49.31 188 LYS A C 1
ATOM 1488 O O . LYS A 1 188 ? 33.026 10.084 22.228 1.00 49.31 188 LYS A O 1
ATOM 1493 N N . GLY A 1 189 ? 31.626 8.320 22.213 1.00 53.94 189 GLY A N 1
ATOM 1494 C CA . GLY A 1 189 ? 31.176 8.453 23.607 1.00 53.94 189 GLY A CA 1
ATOM 1495 C C . GLY A 1 189 ? 29.844 9.175 23.840 1.00 53.94 189 GLY A C 1
ATOM 1496 O O . GLY A 1 189 ? 29.515 9.437 24.990 1.00 53.94 189 GLY A O 1
ATOM 1497 N N . HIS A 1 190 ? 29.065 9.482 22.797 1.00 55.75 190 HIS A N 1
ATOM 1498 C CA . HIS A 1 190 ? 27.684 9.956 22.951 1.00 55.75 190 HIS A CA 1
ATOM 1499 C C . HIS A 1 190 ? 26.778 9.459 21.819 1.00 55.75 190 HIS A C 1
ATOM 1501 O O . HIS A 1 190 ? 27.221 9.257 20.688 1.00 55.75 190 HIS A O 1
ATOM 1507 N N . GLU A 1 191 ? 25.496 9.284 22.130 1.00 53.88 191 GLU A N 1
ATOM 1508 C CA . GLU A 1 191 ? 24.445 9.004 21.151 1.00 53.88 191 GLU A CA 1
ATOM 1509 C C . GLU A 1 191 ? 24.067 10.276 20.372 1.00 53.88 191 GLU A C 1
ATOM 1511 O O . GLU A 1 191 ? 24.092 11.384 20.915 1.00 53.88 191 GLU A O 1
ATOM 1516 N N . ALA A 1 192 ? 23.659 10.123 19.106 1.00 54.09 192 ALA A N 1
ATOM 1517 C CA . ALA A 1 192 ? 23.320 11.229 18.199 1.00 54.09 192 ALA A CA 1
ATOM 1518 C C . ALA A 1 192 ? 22.232 12.186 18.740 1.00 54.09 192 ALA A C 1
ATOM 1520 O O . ALA A 1 192 ? 22.149 13.336 18.299 1.00 54.09 192 ALA A O 1
ATOM 1521 N N . ARG A 1 193 ? 21.444 11.742 19.732 1.00 52.25 193 ARG A N 1
ATOM 1522 C CA . ARG A 1 193 ? 20.454 12.539 20.478 1.00 52.25 193 ARG A CA 1
ATOM 1523 C C . ARG A 1 193 ? 21.035 13.798 21.134 1.00 52.25 193 ARG A C 1
ATOM 1525 O O . ARG A 1 193 ? 20.369 14.825 21.159 1.00 52.25 193 ARG A O 1
ATOM 1532 N N . ASN A 1 194 ? 22.298 13.759 21.561 1.00 52.12 194 ASN A N 1
ATOM 1533 C CA . ASN A 1 194 ? 22.942 14.852 22.303 1.00 52.12 194 ASN A CA 1
ATOM 1534 C C . ASN A 1 194 ? 23.795 15.785 21.421 1.00 52.12 194 ASN A C 1
ATOM 1536 O O . ASN A 1 194 ? 24.560 16.602 21.933 1.00 52.12 194 ASN A O 1
ATOM 1540 N N . CYS A 1 195 ? 23.689 15.675 20.092 1.00 55.53 195 CYS A N 1
ATOM 1541 C CA . CYS A 1 195 ? 24.478 16.477 19.160 1.00 55.53 195 CYS A CA 1
ATOM 1542 C C . CYS A 1 195 ? 23.770 17.802 18.801 1.00 55.53 195 CYS A C 1
ATOM 1544 O O . CYS A 1 195 ? 22.661 17.787 18.251 1.00 55.53 195 CYS A O 1
ATOM 1546 N N . ARG A 1 196 ? 24.432 18.937 19.093 1.00 55.00 196 ARG A N 1
ATOM 1547 C CA . ARG A 1 196 ? 23.956 20.327 18.893 1.00 55.00 196 ARG A CA 1
ATOM 1548 C C . ARG A 1 196 ? 24.231 20.895 17.483 1.00 55.00 196 ARG A C 1
ATOM 1550 O O . ARG A 1 196 ? 24.555 22.067 17.357 1.00 55.00 196 ARG A O 1
ATOM 1557 N N . GLY A 1 197 ? 24.176 20.074 16.433 1.00 52.72 197 GLY A N 1
ATOM 1558 C CA . GLY A 1 197 ? 24.458 20.529 15.061 1.00 52.72 197 GLY A CA 1
ATOM 1559 C C . GLY A 1 197 ? 23.446 21.572 14.567 1.00 52.72 197 GLY A C 1
ATOM 1560 O O . GLY A 1 197 ? 22.247 21.298 14.573 1.00 52.72 197 GLY A O 1
ATOM 1561 N N . GLU A 1 198 ? 23.928 22.745 14.151 1.00 41.41 198 GLU A N 1
ATOM 1562 C CA . GLU A 1 198 ? 23.128 23.818 13.542 1.00 41.41 198 GLU A CA 1
ATOM 1563 C C . GLU A 1 198 ? 22.808 23.491 12.071 1.00 41.41 198 GLU A C 1
ATOM 1565 O O . GLU A 1 198 ? 23.672 23.022 11.324 1.00 41.41 198 GLU A O 1
ATOM 1570 N N . ALA A 1 199 ? 21.558 23.713 11.654 1.00 38.69 199 ALA A N 1
ATOM 1571 C CA . ALA A 1 199 ? 21.095 23.486 10.286 1.00 38.69 199 ALA A CA 1
ATOM 1572 C C . ALA A 1 199 ? 21.318 24.730 9.411 1.00 38.69 199 ALA A C 1
ATOM 1574 O O . ALA A 1 199 ? 21.125 25.857 9.858 1.00 38.69 199 ALA A O 1
ATOM 1575 N N . LYS A 1 200 ? 21.699 24.519 8.146 1.00 29.48 200 LYS A N 1
ATOM 1576 C CA . LYS A 1 200 ? 21.801 25.570 7.128 1.00 29.48 200 LYS A CA 1
ATOM 1577 C C . LYS A 1 200 ? 20.461 25.658 6.393 1.00 29.48 200 LYS A C 1
ATOM 1579 O O . LYS A 1 200 ? 20.033 24.666 5.809 1.00 29.48 200 LYS A O 1
ATOM 1584 N N . GLU A 1 201 ? 19.806 26.813 6.454 1.00 29.97 201 GLU A N 1
ATOM 1585 C CA . GLU A 1 201 ? 18.554 27.079 5.738 1.00 29.97 201 GLU A CA 1
ATOM 1586 C C . GLU A 1 201 ? 18.823 27.333 4.246 1.00 29.97 201 GLU A C 1
ATOM 1588 O O . GLU A 1 201 ? 19.646 28.180 3.892 1.00 29.97 201 GLU A O 1
ATOM 1593 N N . GLU A 1 202 ? 18.103 26.628 3.373 1.00 29.73 202 GLU A N 1
ATOM 1594 C CA . GLU A 1 202 ? 17.926 27.011 1.970 1.00 29.73 202 GLU A CA 1
ATOM 1595 C C . GLU A 1 202 ? 16.511 27.566 1.794 1.00 29.73 202 GLU A C 1
ATOM 1597 O O . GLU A 1 202 ? 15.522 26.938 2.174 1.00 29.73 202 GLU A O 1
ATOM 1602 N N . LYS A 1 203 ? 16.431 28.783 1.249 1.00 27.72 203 LYS A N 1
ATOM 1603 C CA . LYS A 1 203 ? 15.177 29.479 0.960 1.00 27.72 203 LYS A CA 1
ATOM 1604 C C . LYS A 1 203 ? 14.502 28.845 -0.253 1.00 27.72 203 LYS A C 1
ATOM 1606 O O . LYS A 1 203 ? 15.115 28.729 -1.310 1.00 27.72 203 LYS A O 1
ATOM 1611 N N . ALA A 1 204 ? 13.233 28.485 -0.095 1.00 28.52 204 ALA A N 1
ATOM 1612 C CA . ALA A 1 204 ? 12.360 28.101 -1.192 1.00 28.52 204 ALA A CA 1
ATOM 1613 C C . ALA A 1 204 ? 11.721 29.361 -1.796 1.00 28.52 204 ALA A C 1
ATOM 1615 O O . ALA A 1 204 ? 10.922 30.023 -1.133 1.00 28.52 204 ALA A O 1
ATOM 1616 N N . ASP A 1 205 ? 12.070 29.685 -3.042 1.00 28.14 205 ASP A N 1
ATOM 1617 C CA . ASP A 1 205 ? 11.351 30.688 -3.829 1.00 28.14 205 ASP A CA 1
ATOM 1618 C C . ASP A 1 205 ? 10.037 30.093 -4.346 1.00 28.14 205 ASP A C 1
ATOM 1620 O O . ASP A 1 205 ? 9.995 29.019 -4.956 1.00 28.14 205 ASP A O 1
ATOM 1624 N N . THR A 1 206 ? 8.946 30.807 -4.085 1.00 32.84 206 THR A N 1
ATOM 1625 C CA . THR A 1 206 ? 7.609 30.506 -4.592 1.00 32.84 206 THR A CA 1
ATOM 1626 C C . THR A 1 206 ? 7.294 31.477 -5.717 1.00 32.84 206 THR A C 1
ATOM 1628 O O . THR A 1 206 ? 6.877 32.597 -5.463 1.00 32.84 206 THR A O 1
ATOM 1631 N N . ASP A 1 207 ? 7.447 31.015 -6.957 1.00 32.41 207 ASP A N 1
ATOM 1632 C CA . ASP A 1 207 ? 6.788 31.631 -8.108 1.00 32.41 207 ASP A CA 1
ATOM 1633 C C . ASP A 1 207 ? 5.847 30.625 -8.778 1.00 32.41 207 ASP A C 1
ATOM 1635 O O . ASP A 1 207 ? 6.150 29.433 -8.949 1.00 32.41 207 ASP A O 1
ATOM 1639 N N . ALA A 1 208 ? 4.651 31.115 -9.091 1.00 38.81 208 ALA A N 1
ATOM 1640 C CA . ALA A 1 208 ? 3.552 30.380 -9.691 1.00 38.81 208 ALA A CA 1
ATOM 1641 C C . ALA A 1 208 ? 3.777 30.234 -11.204 1.00 38.81 208 ALA A C 1
ATOM 1643 O O . ALA A 1 208 ? 3.319 31.035 -12.009 1.00 38.81 208 ALA A O 1
ATOM 1644 N N . THR A 1 209 ? 4.500 29.185 -11.581 1.00 42.12 209 THR A N 1
ATOM 1645 C CA . THR A 1 209 ? 4.470 28.584 -12.923 1.00 42.12 209 THR A CA 1
ATOM 1646 C C . THR A 1 209 ? 3.922 27.165 -12.797 1.00 42.12 209 THR A C 1
ATOM 1648 O O . THR A 1 209 ? 4.063 26.558 -11.727 1.00 42.12 209 THR A O 1
ATOM 1651 N N . SER A 1 210 ? 3.260 26.668 -13.850 1.00 56.06 210 SER A N 1
ATOM 1652 C CA . SER A 1 210 ? 2.616 25.345 -13.884 1.00 56.06 210 SER A CA 1
ATOM 1653 C C . SER A 1 210 ? 3.531 24.275 -13.277 1.00 56.06 210 SER A C 1
ATOM 1655 O O . SER A 1 210 ? 4.721 24.210 -13.588 1.00 56.06 210 SER A O 1
ATOM 1657 N N . ASN A 1 211 ? 3.000 23.434 -12.384 1.00 71.19 211 ASN A N 1
ATOM 1658 C CA . ASN A 1 211 ? 3.795 22.427 -11.668 1.00 71.19 211 ASN A CA 1
ATOM 1659 C C . ASN A 1 211 ? 4.540 21.470 -12.628 1.00 71.19 211 ASN A C 1
ATOM 1661 O O . ASN A 1 211 ? 5.624 20.991 -12.292 1.00 71.19 211 ASN A O 1
ATOM 1665 N N . LEU A 1 212 ? 4.013 21.262 -13.841 1.00 78.75 212 LEU A N 1
ATOM 1666 C CA . LEU A 1 212 ? 4.647 20.462 -14.895 1.00 78.75 212 LEU A CA 1
ATOM 1667 C C . LEU A 1 212 ? 5.859 21.159 -15.537 1.00 78.75 212 LEU A C 1
ATOM 1669 O O . LEU A 1 212 ? 6.833 20.494 -15.876 1.00 78.75 212 LEU A O 1
ATOM 1673 N N . GLU A 1 213 ? 5.875 22.492 -15.622 1.00 81.75 213 GLU A N 1
ATOM 1674 C CA . GLU A 1 213 ? 7.058 23.239 -16.078 1.00 81.75 213 GLU A CA 1
ATOM 1675 C C . GLU A 1 213 ? 8.208 23.136 -15.074 1.00 81.75 213 GLU A C 1
ATOM 1677 O O . GLU A 1 213 ? 9.377 23.050 -15.452 1.00 81.75 213 GLU A O 1
ATOM 1682 N N . LYS A 1 214 ? 7.895 23.114 -13.774 1.00 83.31 214 LYS A N 1
ATOM 1683 C CA . LYS A 1 214 ? 8.902 22.891 -12.728 1.00 83.31 214 LYS A CA 1
ATOM 1684 C C . LYS A 1 214 ? 9.479 21.482 -12.822 1.00 83.31 214 LYS A C 1
ATOM 1686 O O . LYS A 1 214 ? 10.696 21.327 -12.738 1.00 83.31 214 LYS A O 1
ATOM 1691 N N . ALA A 1 215 ? 8.628 20.479 -13.047 1.00 83.94 215 ALA A N 1
ATOM 1692 C CA . ALA A 1 215 ? 9.067 19.108 -13.285 1.00 83.94 215 ALA A CA 1
ATOM 1693 C C . ALA A 1 215 ? 9.981 19.012 -14.520 1.00 83.94 215 ALA A C 1
ATOM 1695 O O . ALA A 1 215 ? 11.069 18.449 -14.415 1.00 83.94 215 ALA A O 1
ATOM 1696 N N . GLN A 1 216 ? 9.608 19.654 -15.635 1.00 84.81 216 GLN A N 1
ATOM 1697 C CA . GLN A 1 216 ? 10.442 19.750 -16.839 1.00 84.81 216 GLN A CA 1
ATOM 1698 C C . GLN A 1 216 ? 11.822 20.340 -16.526 1.00 84.81 216 GLN A C 1
ATOM 1700 O O . GLN A 1 216 ? 12.834 19.743 -16.870 1.00 84.81 216 GLN A O 1
ATOM 1705 N N . ARG A 1 217 ? 11.896 21.460 -15.793 1.00 86.38 217 ARG A N 1
ATOM 1706 C CA . ARG A 1 217 ? 13.183 22.084 -15.426 1.00 86.38 217 ARG A CA 1
ATOM 1707 C C . ARG A 1 217 ? 14.075 21.167 -14.585 1.00 86.38 217 ARG A C 1
ATOM 1709 O O . ARG A 1 217 ? 15.297 21.200 -14.728 1.00 86.38 217 ARG A O 1
ATOM 1716 N N . ILE A 1 218 ? 13.485 20.371 -13.691 1.00 88.31 218 ILE A N 1
ATOM 1717 C CA . ILE A 1 218 ? 14.225 19.392 -12.883 1.00 88.31 218 ILE A CA 1
ATOM 1718 C C . ILE A 1 218 ? 14.778 18.282 -13.784 1.00 88.31 218 ILE A C 1
ATOM 1720 O O . ILE A 1 218 ? 15.955 17.936 -13.667 1.00 88.31 218 ILE A O 1
ATOM 1724 N N . LEU A 1 219 ? 13.962 17.764 -14.702 1.00 87.44 219 LEU A N 1
ATOM 1725 C CA . LEU A 1 219 ? 14.354 16.715 -15.645 1.00 87.44 219 LEU A CA 1
ATOM 1726 C C . LEU A 1 219 ? 15.409 17.209 -16.646 1.00 87.44 219 LEU A C 1
ATOM 1728 O O . LEU A 1 219 ? 16.394 16.513 -16.867 1.00 87.44 219 LEU A O 1
ATOM 1732 N N . ASP A 1 220 ? 15.306 18.447 -17.129 1.00 87.81 220 ASP A N 1
ATOM 1733 C CA . ASP A 1 220 ? 16.314 19.098 -17.982 1.00 87.81 220 ASP A CA 1
ATOM 1734 C C . ASP A 1 220 ? 17.661 19.293 -17.268 1.00 87.81 220 ASP A C 1
ATOM 1736 O O . ASP A 1 220 ? 18.727 19.319 -17.887 1.00 87.81 220 ASP A O 1
ATOM 1740 N N . SER A 1 221 ? 17.631 19.495 -15.950 1.00 88.19 221 SER A N 1
ATOM 1741 C CA . SER A 1 221 ? 18.844 19.565 -15.133 1.00 88.19 221 SER A CA 1
ATOM 1742 C C . SER A 1 221 ? 19.462 18.178 -14.947 1.00 88.19 221 SER A C 1
ATOM 1744 O O . SER A 1 221 ? 20.685 18.030 -15.001 1.00 88.19 221 SER A O 1
ATOM 1746 N N . LEU A 1 222 ? 18.619 17.156 -14.768 1.00 88.69 222 LEU A N 1
ATOM 1747 C CA . LEU A 1 222 ? 19.045 15.769 -14.630 1.00 88.69 222 LEU A CA 1
ATOM 1748 C C . LEU A 1 222 ? 19.633 15.223 -15.935 1.00 88.69 222 LEU A C 1
ATOM 1750 O O . LEU A 1 222 ? 20.705 14.623 -15.884 1.00 88.69 222 LEU A O 1
ATOM 1754 N N . SER A 1 223 ? 19.001 15.490 -17.081 1.00 88.44 223 SER A N 1
ATOM 1755 C CA . SER A 1 223 ? 19.433 15.010 -18.402 1.00 88.44 223 SER A CA 1
ATOM 1756 C C . SER A 1 223 ? 20.858 15.447 -18.739 1.00 88.44 223 SER A C 1
ATOM 1758 O O . SER A 1 223 ? 21.680 14.647 -19.176 1.00 88.44 223 SER A O 1
ATOM 1760 N N . LYS A 1 224 ? 21.227 16.686 -18.391 1.00 90.06 224 LYS A N 1
ATOM 1761 C CA . LYS A 1 224 ? 22.602 17.203 -18.534 1.00 90.06 224 LYS A CA 1
ATOM 1762 C C . LYS A 1 224 ? 23.641 16.439 -17.707 1.00 90.06 224 LYS A C 1
ATOM 1764 O O . LYS A 1 224 ? 24.835 16.554 -17.973 1.00 90.06 224 LYS A O 1
ATOM 1769 N N . GLN A 1 225 ? 23.219 15.718 -16.670 1.00 89.44 225 GLN A N 1
ATOM 1770 C CA . GLN A 1 225 ? 24.099 14.972 -15.772 1.00 89.44 225 GLN A CA 1
ATOM 1771 C C . GLN A 1 225 ? 24.069 13.455 -15.999 1.00 89.44 225 GLN A C 1
ATOM 1773 O O . GLN A 1 225 ? 24.928 12.775 -15.431 1.00 89.44 225 GLN A O 1
ATOM 1778 N N . GLU A 1 226 ? 23.138 12.919 -16.797 1.00 87.19 226 GLU A N 1
ATOM 1779 C CA . GLU A 1 226 ? 22.931 11.471 -16.977 1.00 87.19 226 GLU A CA 1
ATOM 1780 C C . GLU A 1 226 ? 24.208 10.752 -17.423 1.00 87.19 226 GLU A C 1
ATOM 1782 O O . GLU A 1 226 ? 24.671 9.837 -16.734 1.00 87.19 226 GLU A O 1
ATOM 1787 N N . ASP A 1 227 ? 24.867 11.241 -18.474 1.00 86.81 227 ASP A N 1
ATOM 1788 C CA . ASP A 1 227 ? 26.115 10.666 -18.996 1.00 86.81 227 ASP A CA 1
ATOM 1789 C C . ASP A 1 227 ? 27.202 10.581 -17.913 1.00 86.81 227 ASP A C 1
ATOM 1791 O O . ASP A 1 227 ? 27.874 9.560 -17.720 1.00 86.81 227 ASP A O 1
ATOM 1795 N N . ALA A 1 228 ? 27.348 11.657 -17.135 1.00 88.12 228 ALA A N 1
ATOM 1796 C CA . ALA A 1 228 ? 28.308 11.724 -16.042 1.00 88.12 228 ALA A CA 1
ATOM 1797 C C . ALA A 1 228 ? 27.918 10.810 -14.870 1.00 88.12 228 ALA A C 1
ATOM 1799 O O . ALA A 1 228 ? 28.792 10.356 -14.126 1.00 88.12 228 ALA A O 1
ATOM 1800 N N . ILE A 1 229 ? 26.626 10.562 -14.647 1.00 89.06 229 ILE A N 1
ATOM 1801 C CA . ILE A 1 229 ? 26.132 9.627 -13.630 1.00 89.06 229 ILE A CA 1
ATOM 1802 C C . ILE A 1 229 ? 26.463 8.192 -14.044 1.00 89.06 229 ILE A C 1
ATOM 1804 O O . ILE A 1 229 ? 27.012 7.451 -13.223 1.00 89.06 229 ILE A O 1
ATOM 1808 N N . PHE A 1 230 ? 26.200 7.802 -15.293 1.00 88.31 230 PHE A N 1
ATOM 1809 C CA . PHE A 1 230 ? 26.465 6.443 -15.770 1.00 88.31 230 PHE A CA 1
ATOM 1810 C C . PHE A 1 230 ? 27.955 6.102 -15.748 1.00 88.31 230 PHE A C 1
ATOM 1812 O O . PHE A 1 230 ? 28.333 5.068 -15.187 1.00 88.31 230 PHE A O 1
ATOM 1819 N N . ARG A 1 231 ? 28.818 7.008 -16.230 1.00 87.44 231 ARG A N 1
ATOM 1820 C CA . ARG A 1 231 ? 30.281 6.832 -16.170 1.00 87.44 231 ARG A CA 1
ATOM 1821 C C . ARG A 1 231 ? 30.780 6.697 -14.726 1.00 87.44 231 ARG A C 1
ATOM 1823 O O . ARG A 1 231 ? 31.446 5.717 -14.394 1.00 87.44 231 ARG A O 1
ATOM 1830 N N . ARG A 1 232 ? 30.363 7.593 -13.817 1.00 88.81 232 ARG A N 1
ATOM 1831 C CA . ARG A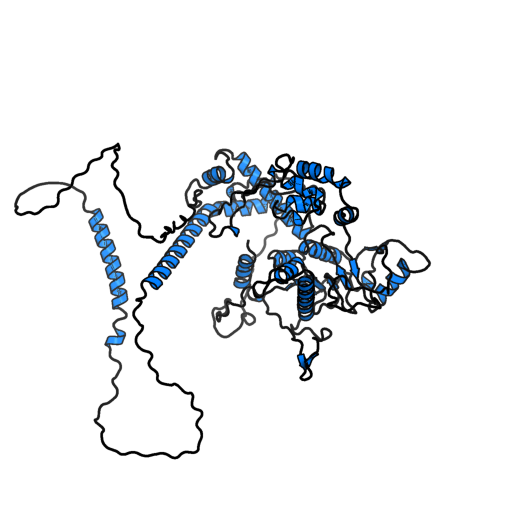 1 232 ? 30.730 7.514 -12.385 1.00 88.81 232 ARG A CA 1
ATOM 1832 C C . ARG A 1 232 ? 30.233 6.234 -11.716 1.00 88.81 232 ARG A C 1
ATOM 1834 O O . ARG A 1 232 ? 30.919 5.683 -10.853 1.00 88.81 232 ARG A O 1
ATOM 1841 N N . ARG A 1 233 ? 29.038 5.755 -12.071 1.00 86.25 233 ARG A N 1
ATOM 1842 C CA . ARG A 1 233 ? 28.479 4.513 -11.522 1.00 86.25 233 ARG A CA 1
ATOM 1843 C C . ARG A 1 233 ? 29.332 3.312 -11.920 1.00 86.25 233 ARG A C 1
ATOM 1845 O O . ARG A 1 233 ? 29.635 2.496 -11.047 1.00 86.25 233 ARG A O 1
ATOM 1852 N N . LYS A 1 234 ? 29.761 3.253 -13.185 1.00 85.69 234 LYS A N 1
ATOM 1853 C CA . LYS A 1 234 ? 30.639 2.199 -13.698 1.00 85.69 234 LYS A CA 1
ATOM 1854 C C . LYS A 1 234 ? 32.003 2.214 -13.011 1.00 85.69 234 LYS A C 1
ATOM 1856 O O . LYS A 1 234 ? 32.409 1.196 -12.460 1.00 85.69 234 LYS A O 1
ATOM 1861 N N . GLU A 1 235 ? 32.642 3.378 -12.908 1.00 87.38 235 GLU A N 1
ATOM 1862 C CA . GLU A 1 235 ? 33.920 3.531 -12.195 1.00 87.38 235 GLU A CA 1
ATOM 1863 C C . GLU A 1 235 ? 33.833 3.065 -10.730 1.00 87.38 235 GLU A C 1
ATOM 1865 O O . GLU A 1 235 ? 34.730 2.401 -10.203 1.00 87.38 235 GLU A O 1
ATOM 1870 N N . GLN A 1 236 ? 32.737 3.393 -10.035 1.00 85.94 236 GLN A N 1
ATOM 1871 C CA . GLN A 1 236 ? 32.518 2.958 -8.653 1.00 85.94 236 GLN A CA 1
ATOM 1872 C C . GLN A 1 236 ? 32.272 1.454 -8.524 1.00 85.94 236 GLN A C 1
ATOM 1874 O O . GLN A 1 236 ? 32.613 0.866 -7.490 1.00 85.94 236 GLN A O 1
ATOM 1879 N N . GLU A 1 237 ? 31.620 0.841 -9.507 1.00 84.75 237 GLU A N 1
ATOM 1880 C CA . GLU A 1 237 ? 31.421 -0.602 -9.562 1.00 84.75 237 GLU A CA 1
ATOM 1881 C C . GLU A 1 237 ? 32.742 -1.320 -9.822 1.00 84.75 237 GLU A C 1
ATOM 1883 O O . GLU A 1 237 ? 33.135 -2.157 -9.011 1.00 84.75 237 GLU A O 1
ATOM 1888 N N . GLU A 1 238 ? 33.493 -0.906 -10.840 1.00 85.06 238 GLU A N 1
ATOM 1889 C CA . GLU A 1 238 ? 34.819 -1.446 -11.151 1.00 85.06 238 GLU A CA 1
ATOM 1890 C C . GLU A 1 238 ? 35.774 -1.307 -9.967 1.00 85.06 238 GLU A C 1
ATOM 1892 O O . GLU A 1 238 ? 36.471 -2.253 -9.601 1.00 85.06 238 GLU A O 1
ATOM 1897 N N . ARG A 1 239 ? 35.754 -0.161 -9.276 1.00 86.75 239 ARG A N 1
ATOM 1898 C CA . ARG A 1 239 ? 36.535 0.038 -8.050 1.00 86.75 239 ARG A CA 1
ATOM 1899 C C . ARG A 1 239 ? 36.107 -0.917 -6.937 1.00 86.75 239 ARG A C 1
ATOM 1901 O O . ARG A 1 239 ? 36.959 -1.421 -6.200 1.00 86.75 239 ARG A O 1
ATOM 1908 N N . ARG A 1 240 ? 34.805 -1.162 -6.769 1.00 83.12 240 ARG A N 1
ATOM 1909 C CA . ARG A 1 240 ? 34.289 -2.129 -5.786 1.00 83.12 240 ARG A CA 1
ATOM 1910 C C . ARG A 1 240 ? 34.695 -3.552 -6.140 1.00 83.12 240 ARG A C 1
ATOM 1912 O O . ARG A 1 240 ? 35.122 -4.282 -5.249 1.00 83.12 240 ARG A O 1
ATOM 1919 N N . GLU A 1 241 ? 34.621 -3.927 -7.407 1.00 83.12 241 GLU A N 1
ATOM 1920 C CA . GLU A 1 241 ? 35.024 -5.244 -7.892 1.00 83.12 241 GLU A CA 1
ATOM 1921 C C . GLU A 1 241 ? 36.528 -5.460 -7.794 1.00 83.12 241 GLU A C 1
ATOM 1923 O O . GLU A 1 241 ? 36.953 -6.499 -7.299 1.00 83.12 241 GLU A O 1
ATOM 1928 N N . ALA A 1 242 ? 37.342 -4.470 -8.158 1.00 84.00 242 ALA A N 1
ATOM 1929 C CA . ALA A 1 242 ? 38.788 -4.505 -7.974 1.00 84.00 242 ALA A CA 1
ATOM 1930 C C . ALA A 1 242 ? 39.150 -4.662 -6.490 1.00 84.00 242 ALA A C 1
ATOM 1932 O O . ALA A 1 242 ? 39.989 -5.490 -6.133 1.00 84.00 242 ALA A O 1
ATOM 1933 N N . ASN A 1 243 ? 38.466 -3.934 -5.601 1.00 86.00 243 ASN A N 1
ATOM 1934 C CA . ASN A 1 243 ? 38.638 -4.084 -4.157 1.00 86.00 243 ASN A CA 1
ATOM 1935 C C . ASN A 1 243 ? 38.199 -5.470 -3.658 1.00 86.00 243 ASN A C 1
ATOM 1937 O O . ASN A 1 243 ? 38.877 -6.049 -2.810 1.00 86.00 243 ASN A O 1
ATOM 1941 N N . ALA A 1 244 ? 37.094 -6.017 -4.167 1.00 83.56 244 ALA A N 1
ATOM 1942 C CA . ALA A 1 244 ? 36.611 -7.347 -3.803 1.00 83.56 244 ALA A CA 1
ATOM 1943 C C . ALA A 1 244 ? 37.556 -8.452 -4.299 1.00 83.56 244 ALA A C 1
ATOM 1945 O O . ALA A 1 244 ? 37.922 -9.329 -3.518 1.00 83.56 244 ALA A O 1
ATOM 1946 N N . LYS A 1 245 ? 38.024 -8.370 -5.551 1.00 85.75 245 LYS A N 1
ATOM 1947 C CA . LYS A 1 245 ? 39.045 -9.259 -6.126 1.00 85.75 245 LYS A CA 1
ATOM 1948 C C . LYS A 1 245 ? 40.336 -9.196 -5.314 1.00 85.75 245 LYS A C 1
ATOM 1950 O O . LYS A 1 245 ? 40.864 -10.235 -4.937 1.00 85.75 245 LYS A O 1
ATOM 1955 N N . ARG A 1 246 ? 40.792 -7.994 -4.936 1.00 83.19 246 ARG A N 1
ATOM 1956 C CA . ARG A 1 246 ? 41.964 -7.814 -4.062 1.00 83.19 246 ARG A CA 1
ATOM 1957 C C . ARG A 1 246 ? 41.777 -8.468 -2.692 1.00 83.19 246 ARG A C 1
ATOM 1959 O O . ARG A 1 246 ? 42.709 -9.092 -2.201 1.00 83.19 246 ARG A O 1
ATOM 1966 N N . ARG A 1 247 ? 40.596 -8.345 -2.076 1.00 83.75 247 ARG A N 1
ATOM 1967 C CA . ARG A 1 247 ? 40.286 -9.003 -0.792 1.00 83.75 247 ARG A CA 1
ATOM 1968 C C . ARG A 1 247 ? 40.267 -10.527 -0.915 1.00 83.75 247 ARG A C 1
ATOM 1970 O O . ARG A 1 247 ? 40.812 -11.185 -0.038 1.00 83.75 247 ARG A O 1
ATOM 1977 N N . LYS A 1 248 ? 39.696 -11.073 -1.995 1.00 84.19 248 LYS A N 1
ATOM 1978 C CA . LYS A 1 248 ? 39.713 -12.519 -2.279 1.00 84.19 248 LYS A CA 1
ATOM 1979 C C . LYS A 1 248 ? 41.140 -13.034 -2.466 1.00 84.19 248 LYS A C 1
ATOM 1981 O O . LYS A 1 248 ? 41.549 -13.919 -1.730 1.00 84.19 248 LYS A O 1
ATOM 1986 N N . LEU A 1 249 ? 41.936 -12.377 -3.311 1.00 81.75 249 LEU A N 1
ATOM 1987 C CA . LEU A 1 249 ? 43.351 -12.707 -3.519 1.00 81.75 249 LEU A CA 1
ATOM 1988 C C . LEU A 1 249 ? 44.181 -12.611 -2.231 1.00 81.75 249 LEU A C 1
ATOM 1990 O O . LEU A 1 249 ? 45.084 -13.408 -2.026 1.00 81.75 249 LEU A O 1
ATOM 1994 N N . GLN A 1 250 ? 43.904 -11.647 -1.346 1.00 79.94 250 GLN A N 1
ATOM 1995 C CA . GLN A 1 250 ? 44.562 -11.561 -0.033 1.00 79.94 250 GLN A CA 1
ATOM 1996 C C . GLN A 1 250 ? 44.141 -12.681 0.923 1.00 79.94 250 GLN A C 1
ATOM 1998 O O . GLN A 1 250 ? 44.932 -13.079 1.775 1.00 79.94 250 GLN A O 1
ATOM 2003 N N . HIS A 1 251 ? 42.904 -13.162 0.810 1.00 75.06 251 HIS A N 1
ATOM 2004 C CA . HIS A 1 251 ? 42.410 -14.288 1.592 1.00 75.06 251 HIS A CA 1
ATOM 2005 C C . HIS A 1 251 ? 43.003 -15.614 1.095 1.00 75.06 251 HIS A C 1
ATOM 2007 O O . HIS A 1 251 ? 43.441 -16.418 1.909 1.00 75.06 251 HIS A O 1
ATOM 2013 N N . GLU A 1 252 ? 43.095 -15.791 -0.225 1.00 74.94 252 GLU A N 1
ATOM 2014 C CA . GLU A 1 252 ? 43.680 -16.965 -0.889 1.00 74.94 252 GLU A CA 1
ATOM 2015 C C . GLU A 1 252 ? 45.211 -17.018 -0.753 1.00 74.94 252 GLU A C 1
ATOM 2017 O O . GLU A 1 252 ? 45.767 -18.081 -0.506 1.00 74.94 252 GLU A O 1
ATOM 2022 N N . ASN A 1 253 ? 45.902 -15.873 -0.818 1.00 68.88 253 ASN A N 1
ATOM 2023 C CA . ASN A 1 253 ? 47.352 -15.783 -0.594 1.00 68.88 253 ASN A CA 1
ATOM 2024 C C . ASN A 1 253 ? 47.746 -15.781 0.892 1.00 68.88 253 ASN A C 1
ATOM 2026 O O . ASN A 1 253 ? 48.918 -15.573 1.217 1.00 68.88 253 ASN A O 1
ATOM 2030 N N . ARG A 1 254 ? 46.799 -15.979 1.818 1.00 63.81 254 ARG A N 1
ATOM 2031 C CA . ARG A 1 254 ? 47.141 -16.195 3.224 1.00 63.81 254 ARG A CA 1
ATOM 2032 C C . ARG A 1 254 ? 47.695 -17.622 3.334 1.00 63.81 254 ARG A C 1
ATOM 2034 O O . ARG A 1 254 ? 46.944 -18.563 3.095 1.00 63.81 254 ARG A O 1
ATOM 2041 N N . PRO A 1 255 ? 48.982 -17.819 3.673 1.00 54.34 255 PRO A N 1
ATOM 2042 C CA . PRO A 1 255 ? 49.565 -19.153 3.677 1.00 54.34 255 PRO A CA 1
ATOM 2043 C C . PRO A 1 255 ? 48.821 -20.047 4.674 1.00 54.34 255 PRO A C 1
ATOM 2045 O O . PRO A 1 255 ? 48.682 -19.702 5.851 1.00 54.34 255 PRO A O 1
ATOM 2048 N N . GLN A 1 256 ? 48.371 -21.210 4.199 1.00 53.31 256 GLN A N 1
ATOM 2049 C CA . GLN A 1 256 ? 47.841 -22.341 4.973 1.00 53.31 256 GLN A CA 1
ATOM 2050 C C . GLN A 1 256 ? 48.971 -23.006 5.793 1.00 53.31 256 GLN A C 1
ATOM 2052 O O . GLN A 1 256 ? 49.263 -24.190 5.678 1.00 53.31 256 GLN A O 1
ATOM 2057 N N . GLY A 1 257 ? 49.672 -22.210 6.599 1.00 47.59 257 GLY A N 1
ATOM 2058 C CA . GLY A 1 257 ? 50.928 -22.591 7.239 1.00 47.59 257 GLY A CA 1
ATOM 2059 C C . GLY A 1 257 ? 51.241 -21.740 8.462 1.00 47.59 257 GLY A C 1
ATOM 2060 O O . GLY A 1 257 ? 52.331 -21.197 8.580 1.00 47.59 257 GLY A O 1
ATOM 2061 N N . ALA A 1 258 ? 50.272 -21.602 9.366 1.00 43.19 258 ALA A N 1
ATOM 2062 C CA . ALA A 1 258 ? 50.518 -21.224 10.756 1.00 43.19 258 ALA A CA 1
ATOM 2063 C C . ALA A 1 258 ? 49.588 -22.020 11.684 1.00 43.19 258 ALA A C 1
ATOM 2065 O O . ALA A 1 258 ? 48.904 -21.468 12.538 1.00 43.19 258 ALA A O 1
ATOM 2066 N N . ILE A 1 259 ? 49.564 -23.344 11.503 1.00 47.03 259 ILE A N 1
ATOM 2067 C CA . ILE A 1 259 ? 49.287 -24.264 12.607 1.00 47.03 259 ILE A CA 1
ATOM 2068 C C . ILE A 1 259 ? 50.647 -24.550 13.244 1.00 47.03 259 ILE A C 1
ATOM 2070 O O . ILE A 1 259 ? 51.345 -25.483 12.862 1.00 47.03 259 ILE A O 1
ATOM 2074 N N . CYS A 1 260 ? 51.040 -23.714 14.202 1.00 36.00 260 CYS A N 1
ATOM 2075 C CA . CYS A 1 260 ? 52.156 -23.999 15.096 1.00 36.00 260 CYS A CA 1
ATOM 2076 C C . CYS A 1 260 ? 51.645 -23.931 16.537 1.00 36.00 260 CYS A C 1
ATOM 2078 O O . CYS A 1 260 ? 51.604 -22.868 17.143 1.00 36.00 260 CYS A O 1
ATOM 2080 N N . ARG A 1 261 ? 51.248 -25.110 17.034 1.00 33.69 261 ARG A N 1
ATOM 2081 C CA . ARG A 1 261 ? 51.261 -25.561 18.437 1.00 33.69 261 ARG A CA 1
ATOM 2082 C C . ARG A 1 261 ? 50.692 -24.598 19.489 1.00 33.69 261 ARG A C 1
ATOM 2084 O O . ARG A 1 261 ? 51.437 -23.949 20.212 1.00 33.69 261 ARG A O 1
ATOM 2091 N N . ALA A 1 262 ? 49.378 -24.664 19.684 1.00 34.41 262 ALA A N 1
ATOM 2092 C CA . ALA A 1 262 ? 48.804 -24.479 21.012 1.00 34.41 262 ALA A CA 1
ATOM 2093 C C . ALA A 1 262 ? 48.854 -25.837 21.736 1.00 34.41 262 ALA A C 1
ATOM 2095 O O . ALA A 1 262 ? 47.970 -26.669 21.558 1.00 34.41 262 ALA A O 1
ATOM 2096 N N . ASN A 1 263 ? 49.929 -26.081 22.487 1.00 32.03 263 ASN A N 1
ATOM 2097 C CA . ASN A 1 263 ? 49.906 -27.019 23.608 1.00 32.03 263 ASN A CA 1
ATOM 2098 C C . ASN A 1 263 ? 49.971 -26.173 24.878 1.00 32.03 263 ASN A C 1
ATOM 2100 O O . ASN A 1 263 ? 50.686 -25.173 24.906 1.00 32.03 263 ASN A O 1
ATOM 2104 N N . GLY A 1 264 ? 49.120 -26.539 25.833 1.00 38.62 264 GLY A N 1
ATOM 2105 C CA . GLY A 1 264 ? 48.557 -25.655 26.843 1.00 38.62 264 GLY A CA 1
ATOM 2106 C C . GLY A 1 264 ? 49.562 -24.962 27.747 1.00 38.62 264 GLY A C 1
ATOM 2107 O O . GLY A 1 264 ? 50.556 -25.556 28.138 1.00 38.62 264 GLY A O 1
ATOM 2108 N N . ASP A 1 265 ? 49.211 -23.737 28.128 1.00 29.39 265 ASP A N 1
ATOM 2109 C CA . ASP A 1 265 ? 49.345 -23.317 29.513 1.00 29.39 265 ASP A CA 1
ATOM 2110 C C . ASP A 1 265 ? 48.166 -22.415 29.902 1.00 29.39 265 ASP A C 1
ATOM 2112 O O . ASP A 1 265 ? 47.690 -21.559 29.153 1.00 29.39 265 ASP A O 1
ATOM 2116 N N . ASP A 1 266 ? 47.657 -22.752 31.074 1.00 31.97 266 ASP A N 1
ATOM 2117 C CA . ASP A 1 266 ? 46.368 -22.472 31.686 1.00 31.97 266 ASP A CA 1
ATOM 2118 C C . ASP A 1 266 ? 46.347 -21.046 32.271 1.00 31.97 266 ASP A C 1
ATOM 2120 O O . ASP A 1 266 ? 47.039 -20.766 33.248 1.00 31.97 266 ASP A O 1
ATOM 2124 N N . TYR A 1 267 ? 45.549 -20.123 31.718 1.00 28.30 267 TYR A N 1
ATOM 2125 C CA . TYR A 1 267 ? 45.228 -18.862 32.406 1.00 28.30 267 TYR A CA 1
ATOM 2126 C C . TYR A 1 267 ? 43.936 -19.034 33.209 1.00 28.30 267 TYR A C 1
ATOM 2128 O O . TYR A 1 267 ? 42.867 -18.538 32.852 1.00 28.30 267 TYR A O 1
ATOM 2136 N N . LYS A 1 268 ? 44.052 -19.732 34.343 1.00 30.61 268 LYS A N 1
ATOM 2137 C CA . LYS A 1 268 ? 43.075 -19.635 35.428 1.00 30.61 268 LYS A CA 1
ATOM 2138 C C . LYS A 1 268 ? 43.166 -18.253 36.065 1.00 30.61 268 LYS A C 1
ATOM 2140 O O . LYS A 1 268 ? 44.170 -17.891 36.674 1.00 30.61 268 LYS A O 1
ATOM 2145 N N . VAL A 1 269 ? 42.074 -17.502 35.970 1.00 34.53 269 VAL A N 1
ATOM 2146 C CA . VAL A 1 269 ? 41.796 -16.348 36.828 1.00 34.53 269 VAL A CA 1
ATOM 2147 C C . VAL A 1 269 ? 41.583 -16.881 38.248 1.00 34.53 269 VAL A C 1
ATOM 2149 O O . VAL A 1 269 ? 40.511 -17.372 38.590 1.00 34.53 269 VAL A O 1
ATOM 2152 N N . GLY A 1 270 ? 42.641 -16.866 39.059 1.00 29.27 270 GLY A N 1
ATOM 2153 C CA . GLY A 1 270 ? 42.598 -17.288 40.455 1.00 29.27 270 GLY A CA 1
ATOM 2154 C C . GLY A 1 270 ? 42.198 -16.141 41.378 1.00 29.27 270 GLY A C 1
ATOM 2155 O O . GLY A 1 270 ? 43.012 -15.263 41.658 1.00 29.27 270 GLY A O 1
ATOM 2156 N N . TYR A 1 271 ? 40.969 -16.186 41.898 1.00 32.38 271 TYR A N 1
ATOM 2157 C CA . TYR A 1 271 ? 40.631 -15.557 43.176 1.00 32.38 271 TYR A CA 1
ATOM 2158 C C . TYR A 1 271 ? 41.547 -16.146 44.263 1.00 32.38 271 TYR A C 1
ATOM 2160 O O . TYR A 1 271 ? 41.591 -17.362 44.454 1.00 32.38 271 TYR A O 1
ATOM 2168 N N . GLN A 1 272 ? 42.306 -15.292 44.949 1.00 32.06 272 GLN A N 1
ATOM 2169 C CA . GLN A 1 272 ? 43.199 -15.698 46.034 1.00 32.06 272 GLN A CA 1
ATOM 2170 C C . GLN A 1 272 ? 42.396 -16.103 47.275 1.00 32.06 272 GLN A C 1
ATOM 2172 O O . GLN A 1 272 ? 41.613 -15.316 47.801 1.00 32.06 272 GLN A O 1
ATOM 2177 N N . ASN A 1 273 ? 42.635 -17.322 47.762 1.00 33.91 273 ASN A N 1
ATOM 2178 C CA . ASN A 1 273 ? 42.164 -17.798 49.061 1.00 33.91 273 ASN A CA 1
ATOM 2179 C C . ASN A 1 273 ? 43.279 -17.530 50.105 1.00 33.91 273 ASN A C 1
ATOM 2181 O O . ASN A 1 273 ? 44.404 -17.995 49.902 1.00 33.91 273 ASN A O 1
ATOM 2185 N N . PRO A 1 274 ? 43.044 -16.757 51.183 1.00 38.81 274 PRO A N 1
ATOM 2186 C CA . PRO A 1 274 ? 44.104 -16.156 52.002 1.00 38.81 274 PRO A CA 1
ATOM 2187 C C . PRO A 1 274 ? 44.580 -17.048 53.168 1.00 38.81 274 PRO A C 1
ATOM 2189 O O . PRO A 1 274 ? 44.619 -16.602 54.313 1.00 38.81 274 PRO A O 1
ATOM 2192 N N . SER A 1 275 ? 44.930 -18.314 52.919 1.00 42.03 275 SER A N 1
ATOM 2193 C CA . SER A 1 275 ? 45.197 -19.261 54.021 1.00 42.03 275 SER A CA 1
ATOM 2194 C C . SER A 1 275 ? 46.301 -20.301 53.804 1.00 42.03 275 SER A C 1
ATOM 2196 O O . SER A 1 275 ? 46.294 -21.330 54.477 1.00 42.03 275 SER A O 1
ATOM 2198 N N . GLN A 1 276 ? 47.307 -20.045 52.959 1.00 36.81 276 GLN A N 1
ATOM 2199 C CA . GLN A 1 276 ? 48.524 -20.874 52.947 1.00 36.81 276 GLN A CA 1
ATOM 2200 C C . GLN A 1 276 ? 49.798 -20.031 52.843 1.00 36.81 276 GLN A C 1
ATOM 2202 O O . GLN A 1 276 ? 49.973 -19.230 51.929 1.00 36.81 276 GLN A O 1
ATOM 2207 N N . GLY A 1 277 ? 50.656 -20.191 53.855 1.00 36.56 277 GLY A N 1
ATOM 2208 C CA . GLY A 1 277 ? 51.896 -19.449 54.045 1.00 36.56 277 GLY A CA 1
ATOM 2209 C C . GLY A 1 277 ? 52.974 -19.746 53.001 1.00 36.56 277 GLY A C 1
ATOM 2210 O O . GLY A 1 277 ? 52.982 -20.782 52.342 1.00 36.56 277 GLY A O 1
ATOM 2211 N N . LEU A 1 278 ? 53.898 -18.792 52.881 1.00 36.47 278 LEU A N 1
ATOM 2212 C CA . LEU A 1 278 ? 55.016 -18.774 51.939 1.00 36.47 278 LEU A CA 1
ATOM 2213 C C . LEU A 1 278 ? 55.984 -19.949 52.145 1.00 36.47 278 LEU A C 1
ATOM 2215 O O . LEU A 1 278 ? 56.665 -20.033 53.167 1.00 36.47 278 LEU A O 1
ATOM 2219 N N . SER A 1 279 ? 56.129 -20.793 51.124 1.00 34.09 279 SER A N 1
ATOM 2220 C CA . SER A 1 279 ? 57.221 -21.764 51.023 1.00 34.09 279 SER A CA 1
ATOM 2221 C C . SER A 1 279 ? 58.450 -21.122 50.365 1.00 34.09 279 SER A C 1
ATOM 2223 O O . SER A 1 279 ? 58.482 -20.895 49.155 1.00 34.09 279 SER A O 1
ATOM 2225 N N . LEU A 1 280 ? 59.456 -20.817 51.187 1.00 37.69 280 LEU A N 1
ATOM 2226 C CA . LEU A 1 280 ? 60.796 -20.368 50.797 1.00 37.69 280 LEU A CA 1
ATOM 2227 C C . LEU A 1 280 ? 61.629 -21.529 50.233 1.00 37.69 280 LEU A C 1
ATOM 2229 O O . LEU A 1 280 ? 61.715 -22.583 50.859 1.00 37.69 280 LEU A O 1
ATOM 2233 N N . HIS A 1 281 ? 62.334 -21.294 49.122 1.00 33.53 281 HIS A N 1
ATOM 2234 C CA . HIS A 1 281 ? 63.386 -22.180 48.613 1.00 33.53 281 HIS A CA 1
ATOM 2235 C C . HIS A 1 281 ? 64.603 -21.393 48.076 1.00 33.53 281 HIS A C 1
ATOM 2237 O O . HIS A 1 281 ? 64.483 -20.204 47.776 1.00 33.53 281 HIS A O 1
ATOM 2243 N N . PRO A 1 282 ? 65.798 -22.022 48.045 1.00 28.89 282 PRO A N 1
ATOM 2244 C CA . PRO A 1 282 ? 67.050 -21.376 48.444 1.00 28.89 282 PRO A CA 1
ATOM 2245 C C . PRO A 1 282 ? 67.839 -20.678 47.332 1.00 28.89 282 PRO A C 1
ATOM 2247 O O . PRO A 1 282 ? 67.782 -21.013 46.151 1.00 28.89 282 PRO A O 1
ATOM 2250 N N . ILE A 1 283 ? 68.662 -19.736 47.788 1.00 39.94 283 ILE A N 1
ATOM 2251 C CA . ILE A 1 283 ? 69.591 -18.891 47.039 1.00 39.94 283 ILE A CA 1
ATOM 2252 C C . ILE A 1 283 ? 70.760 -19.729 46.504 1.00 39.94 283 ILE A C 1
ATOM 2254 O O . ILE A 1 283 ? 71.659 -20.063 47.267 1.00 39.94 283 ILE A O 1
ATOM 2258 N N . ALA A 1 284 ? 70.792 -20.012 45.199 1.00 36.69 284 ALA A N 1
ATOM 2259 C CA . ALA A 1 284 ? 72.044 -20.166 44.444 1.00 36.69 284 ALA A CA 1
ATOM 2260 C C . ALA A 1 284 ? 71.786 -20.297 42.935 1.00 36.69 284 ALA A C 1
ATOM 2262 O O . ALA A 1 284 ? 71.652 -21.405 42.420 1.00 36.69 284 ALA A O 1
ATOM 2263 N N . LYS A 1 285 ? 71.758 -19.153 42.236 1.00 34.34 285 LYS A N 1
ATOM 2264 C CA . LYS A 1 285 ? 72.412 -18.881 40.933 1.00 34.34 285 LYS A CA 1
ATOM 2265 C C . LYS A 1 285 ? 71.797 -17.629 40.302 1.00 34.34 285 LYS A C 1
ATOM 2267 O O . LYS A 1 285 ? 70.852 -17.701 39.529 1.00 34.34 285 LYS A O 1
ATOM 2272 N N . PHE A 1 286 ? 72.391 -16.478 40.600 1.00 31.56 286 PHE A N 1
ATOM 2273 C CA . PHE A 1 286 ? 72.347 -15.330 39.695 1.00 31.56 286 PHE A CA 1
ATOM 2274 C C . PHE A 1 286 ? 73.602 -15.352 38.816 1.00 31.56 286 PHE A C 1
ATOM 2276 O O . PHE A 1 286 ? 74.706 -15.484 39.349 1.00 31.56 286 PHE A O 1
ATOM 2283 N N . PRO A 1 287 ? 73.465 -15.091 37.508 1.00 33.16 287 PRO A N 1
ATOM 2284 C CA . PRO A 1 287 ? 74.401 -14.236 36.802 1.00 33.16 287 PRO A CA 1
ATOM 2285 C C . PRO A 1 287 ? 73.725 -12.923 36.379 1.00 33.16 287 PRO A C 1
ATOM 2287 O O . PRO A 1 287 ? 72.552 -12.867 36.022 1.00 33.16 287 PRO A O 1
ATOM 2290 N N . LYS A 1 288 ? 74.518 -11.856 36.468 1.00 43.62 288 LYS A N 1
ATOM 2291 C CA . LYS A 1 288 ? 74.214 -10.440 36.231 1.00 43.62 288 LYS A CA 1
ATOM 2292 C C . LYS A 1 288 ? 74.036 -10.118 34.732 1.00 43.62 288 LYS A C 1
ATOM 2294 O O . LYS A 1 288 ? 74.948 -10.427 33.974 1.00 43.62 288 LYS A O 1
ATOM 2299 N N . ALA A 1 289 ? 72.964 -9.411 34.336 1.00 35.31 289 ALA A N 1
ATOM 2300 C CA . ALA A 1 289 ? 72.909 -8.477 33.184 1.00 35.31 289 ALA A CA 1
ATOM 2301 C C . ALA A 1 289 ? 71.575 -7.668 33.157 1.00 35.31 289 ALA A C 1
ATOM 2303 O O . ALA A 1 289 ? 70.551 -8.219 33.558 1.00 35.31 289 ALA A O 1
ATOM 2304 N N . PRO A 1 290 ? 71.553 -6.389 32.709 1.00 38.28 290 PRO A N 1
ATOM 2305 C CA . PRO A 1 290 ? 70.373 -5.505 32.746 1.00 38.28 290 PRO A CA 1
ATOM 2306 C C . PRO A 1 290 ? 69.410 -5.718 31.551 1.00 38.28 290 PRO A C 1
ATOM 2308 O O . PRO A 1 290 ? 69.814 -6.305 30.543 1.00 38.28 290 PRO A O 1
ATOM 2311 N N . PRO A 1 291 ? 68.151 -5.224 31.607 1.00 40.78 291 PRO A N 1
ATOM 2312 C CA . PRO A 1 291 ? 67.198 -5.348 30.501 1.00 40.78 291 PRO A CA 1
ATOM 2313 C C . PRO A 1 291 ? 67.642 -4.505 29.291 1.00 40.78 291 PRO A C 1
ATOM 2315 O O . PRO A 1 291 ? 68.070 -3.361 29.440 1.00 40.78 291 PRO A O 1
ATOM 2318 N N . ARG A 1 292 ? 67.561 -5.074 28.080 1.00 41.78 292 ARG A N 1
ATOM 2319 C CA . ARG A 1 292 ? 67.960 -4.401 26.831 1.00 41.78 292 ARG A CA 1
ATOM 2320 C C . ARG A 1 292 ? 67.008 -3.255 26.471 1.00 41.78 292 ARG A C 1
ATOM 2322 O O . ARG A 1 292 ? 65.793 -3.422 26.467 1.00 41.78 292 ARG A O 1
ATOM 2329 N N . ALA A 1 293 ? 67.610 -2.121 26.116 1.00 43.66 293 ALA A N 1
ATOM 2330 C CA . ALA A 1 293 ? 66.977 -0.931 25.563 1.00 43.66 293 ALA A CA 1
ATOM 2331 C C . ALA A 1 293 ? 66.497 -1.136 24.112 1.00 43.66 293 ALA A C 1
ATOM 2333 O O . ALA A 1 293 ? 67.077 -1.918 23.357 1.00 43.66 293 ALA A O 1
ATOM 2334 N N . ILE A 1 294 ? 65.456 -0.390 23.731 1.00 49.28 294 ILE A N 1
ATOM 2335 C CA . ILE A 1 294 ? 64.911 -0.302 22.368 1.00 49.28 294 ILE A CA 1
ATOM 2336 C C . ILE A 1 294 ? 65.995 0.254 21.431 1.00 49.28 294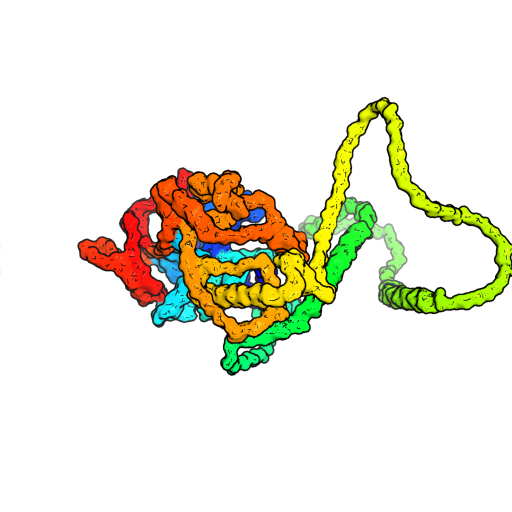 ILE A C 1
ATOM 2338 O O . ILE A 1 294 ? 66.540 1.328 21.686 1.00 49.28 294 ILE A O 1
ATOM 2342 N N . THR A 1 295 ? 66.317 -0.465 20.353 1.00 50.06 295 THR A N 1
ATOM 2343 C CA . THR A 1 295 ? 67.353 -0.064 19.393 1.00 50.06 295 THR A CA 1
ATOM 2344 C C . THR A 1 295 ? 66.780 0.710 18.202 1.00 50.06 295 THR A C 1
ATOM 2346 O O . THR A 1 295 ? 65.668 0.469 17.732 1.00 50.06 295 THR A O 1
ATOM 2349 N N . HIS A 1 296 ? 67.597 1.637 17.696 1.00 43.31 296 HIS A N 1
ATOM 2350 C CA . HIS A 1 296 ? 67.351 2.549 16.572 1.00 43.31 296 HIS A CA 1
ATOM 2351 C C . HIS A 1 296 ? 66.874 1.848 15.277 1.00 43.31 296 HIS A C 1
ATOM 2353 O O . HIS A 1 296 ? 66.161 2.451 14.481 1.00 43.31 296 HIS A O 1
ATOM 2359 N N . ASP A 1 297 ? 67.158 0.556 15.096 1.00 41.66 297 ASP A N 1
ATOM 2360 C CA . ASP A 1 297 ? 66.779 -0.221 13.903 1.00 41.66 297 ASP A CA 1
ATOM 2361 C C . ASP A 1 297 ? 65.266 -0.500 13.777 1.00 41.66 297 ASP A C 1
ATOM 2363 O O . ASP A 1 297 ? 64.750 -0.708 12.679 1.00 41.66 297 ASP A O 1
ATOM 2367 N N . MET A 1 298 ? 64.509 -0.433 14.880 1.00 49.94 298 MET A N 1
ATOM 2368 C CA . MET A 1 298 ? 63.046 -0.592 14.843 1.00 49.94 298 MET A CA 1
ATOM 2369 C C . MET A 1 298 ? 62.309 0.656 14.320 1.00 49.94 298 MET A C 1
ATOM 2371 O O . MET A 1 298 ? 61.138 0.563 13.952 1.00 49.94 298 MET A O 1
ATOM 2375 N N . VAL A 1 299 ? 62.972 1.819 14.261 1.00 50.59 299 VAL A N 1
ATOM 2376 C CA . VAL A 1 299 ? 62.363 3.105 13.862 1.00 50.59 299 VAL A CA 1
ATOM 2377 C C . VAL A 1 299 ? 62.653 3.457 12.394 1.00 50.59 299 VAL A C 1
ATOM 2379 O O . VAL A 1 299 ? 61.844 4.124 11.749 1.00 50.59 299 VAL A O 1
ATOM 2382 N N . VAL A 1 300 ? 63.755 2.964 11.821 1.00 45.28 300 VAL A N 1
ATOM 2383 C CA . VAL A 1 300 ? 64.237 3.381 10.488 1.00 45.28 300 VAL A CA 1
ATOM 2384 C C . VAL A 1 300 ? 63.534 2.647 9.332 1.00 45.28 300 VAL A C 1
ATOM 2386 O O . VAL A 1 300 ? 63.511 3.138 8.207 1.00 45.28 300 VAL A O 1
ATOM 2389 N N . ASN A 1 301 ? 62.842 1.531 9.580 1.00 45.84 301 ASN A N 1
ATOM 2390 C CA . ASN A 1 301 ? 62.223 0.725 8.513 1.00 45.84 301 ASN A CA 1
ATOM 2391 C C . ASN A 1 301 ? 60.849 1.230 8.011 1.00 45.84 301 ASN A C 1
ATOM 2393 O O . ASN A 1 301 ? 60.118 0.516 7.325 1.00 45.84 301 ASN A O 1
ATOM 2397 N N . ARG A 1 302 ? 60.467 2.467 8.355 1.00 49.31 302 ARG A N 1
ATOM 2398 C CA . ARG A 1 302 ? 59.211 3.097 7.908 1.00 49.31 302 ARG A CA 1
ATOM 2399 C C . ARG A 1 302 ? 59.389 3.948 6.641 1.00 49.31 302 ARG A C 1
ATOM 2401 O O . ARG A 1 302 ? 58.432 4.135 5.894 1.00 49.31 302 ARG A O 1
ATOM 2408 N N . THR A 1 303 ? 60.609 4.408 6.365 1.00 46.03 303 THR A N 1
ATOM 2409 C CA . THR A 1 303 ? 60.980 5.172 5.160 1.00 46.03 303 THR A CA 1
ATOM 2410 C C . THR A 1 303 ? 61.328 4.271 3.971 1.00 46.03 303 THR A C 1
ATOM 2412 O O . THR A 1 303 ? 61.018 4.621 2.835 1.00 46.03 303 THR A O 1
ATOM 2415 N N . SER A 1 304 ? 61.857 3.066 4.203 1.00 44.34 304 SER A N 1
ATOM 2416 C CA . SER A 1 304 ? 62.171 2.070 3.160 1.00 44.34 304 SER A CA 1
ATOM 2417 C C . SER A 1 304 ? 60.937 1.620 2.360 1.00 44.34 304 SER A C 1
ATOM 2419 O O . SER A 1 304 ? 61.016 1.462 1.141 1.00 44.34 304 SER A O 1
ATOM 2421 N N . ALA A 1 305 ? 59.764 1.521 2.997 1.00 48.44 305 ALA A N 1
ATOM 2422 C CA . ALA A 1 305 ? 58.499 1.199 2.325 1.00 48.44 305 ALA A CA 1
ATOM 2423 C C . ALA A 1 305 ? 57.950 2.345 1.445 1.00 48.44 305 ALA A C 1
ATOM 2425 O O . ALA A 1 305 ? 57.249 2.099 0.460 1.00 48.44 305 ALA A O 1
ATOM 2426 N N . GLN A 1 306 ? 58.269 3.603 1.768 1.00 47.94 306 GLN A N 1
ATOM 2427 C CA . GLN A 1 306 ? 57.926 4.754 0.925 1.00 47.94 306 GLN A CA 1
ATOM 2428 C C . GLN A 1 306 ? 58.908 4.885 -0.247 1.00 47.94 306 GLN A C 1
ATOM 2430 O O . GLN A 1 306 ? 58.467 5.066 -1.383 1.00 47.94 306 GLN A O 1
ATOM 2435 N N . SER A 1 307 ? 60.207 4.672 -0.012 1.00 46.09 307 SER A N 1
ATOM 2436 C CA . SER A 1 307 ? 61.239 4.669 -1.058 1.00 46.09 307 SER A CA 1
ATOM 2437 C C . SER A 1 307 ? 61.048 3.547 -2.085 1.00 46.09 307 SER A C 1
ATOM 2439 O O . SER A 1 307 ? 61.211 3.790 -3.277 1.00 46.09 307 SER A O 1
ATOM 2441 N N . ALA A 1 308 ? 60.611 2.352 -1.668 1.00 48.31 308 ALA A N 1
ATOM 2442 C CA . ALA A 1 308 ? 60.307 1.247 -2.584 1.00 48.31 308 ALA A CA 1
ATOM 2443 C C . ALA A 1 308 ? 59.106 1.545 -3.507 1.00 48.31 308 ALA A C 1
ATOM 2445 O O . ALA A 1 308 ? 59.123 1.208 -4.689 1.00 48.31 308 ALA A O 1
ATOM 2446 N N . ASN A 1 309 ? 58.081 2.241 -3.004 1.00 50.66 309 ASN A N 1
ATOM 2447 C CA . ASN A 1 309 ? 56.918 2.627 -3.811 1.00 50.66 309 ASN A CA 1
ATOM 2448 C C . ASN A 1 309 ? 57.229 3.766 -4.798 1.00 50.66 309 ASN A C 1
ATOM 2450 O O . ASN A 1 309 ? 56.686 3.784 -5.904 1.00 50.66 309 ASN A O 1
ATOM 2454 N N . VAL A 1 310 ? 58.121 4.694 -4.433 1.00 58.47 310 VAL A N 1
ATOM 2455 C CA . VAL A 1 310 ? 58.596 5.762 -5.331 1.00 58.47 310 VAL A CA 1
ATOM 2456 C C . VAL A 1 310 ? 59.561 5.206 -6.388 1.00 58.47 310 VAL A C 1
ATOM 2458 O O . VAL A 1 310 ? 59.438 5.557 -7.561 1.00 58.47 310 VAL A O 1
ATOM 2461 N N . ALA A 1 311 ? 60.443 4.271 -6.017 1.00 51.62 311 ALA A N 1
ATOM 2462 C CA . ALA A 1 311 ? 61.345 3.586 -6.944 1.00 51.62 311 ALA A CA 1
ATOM 2463 C C . ALA A 1 311 ? 60.585 2.741 -7.983 1.00 51.62 311 ALA A C 1
ATOM 2465 O O . ALA A 1 311 ? 60.889 2.821 -9.170 1.00 51.62 311 ALA A O 1
ATOM 2466 N N . ASN A 1 312 ? 59.529 2.027 -7.576 1.00 55.19 312 ASN A N 1
ATOM 2467 C CA . ASN A 1 312 ? 58.686 1.258 -8.501 1.00 55.19 312 ASN A CA 1
ATOM 2468 C C . ASN A 1 312 ? 57.884 2.152 -9.463 1.00 55.19 312 ASN A C 1
ATOM 2470 O O . ASN A 1 312 ? 57.669 1.785 -10.617 1.00 55.19 312 ASN A O 1
ATOM 2474 N N . ARG A 1 313 ? 57.475 3.350 -9.022 1.00 54.84 313 ARG A N 1
ATOM 2475 C CA . ARG A 1 313 ? 56.785 4.330 -9.876 1.00 54.84 313 ARG A CA 1
ATOM 2476 C C . ARG A 1 313 ? 57.728 4.984 -10.893 1.00 54.84 313 ARG A C 1
ATOM 2478 O O . ARG A 1 313 ? 57.309 5.222 -12.021 1.00 54.84 313 ARG A O 1
ATOM 2485 N N . SER A 1 314 ? 58.984 5.218 -10.508 1.00 62.03 314 SER A N 1
ATOM 2486 C CA . SER A 1 314 ? 60.044 5.750 -11.380 1.00 62.03 314 SER A CA 1
ATOM 2487 C C . SER A 1 314 ? 60.540 4.709 -12.398 1.00 62.03 314 SER A C 1
ATOM 2489 O O . SER A 1 314 ? 60.691 5.009 -13.580 1.00 62.03 314 SER A O 1
ATOM 2491 N N . ALA A 1 315 ? 60.685 3.445 -11.983 1.00 55.50 315 ALA A N 1
ATOM 2492 C CA . ALA A 1 315 ? 61.033 2.344 -12.883 1.00 55.50 315 ALA A CA 1
ATOM 2493 C C . ALA A 1 315 ? 59.947 2.101 -13.948 1.00 55.50 315 ALA A C 1
ATOM 2495 O O . ALA A 1 315 ? 60.258 1.892 -15.118 1.00 55.50 315 ALA A O 1
ATOM 2496 N N . ALA A 1 316 ? 58.666 2.206 -13.575 1.00 56.56 316 ALA A N 1
ATOM 2497 C CA . ALA A 1 316 ? 57.555 2.064 -14.514 1.00 56.56 316 ALA A CA 1
ATOM 2498 C C . ALA A 1 316 ? 57.455 3.225 -15.525 1.00 56.56 316 ALA A C 1
ATOM 2500 O O . ALA A 1 316 ? 57.047 2.995 -16.663 1.00 56.56 316 ALA A O 1
ATOM 2501 N N . SER A 1 317 ? 57.843 4.456 -15.158 1.00 63.75 317 SER A N 1
ATOM 2502 C CA . SER A 1 317 ? 57.900 5.566 -16.122 1.00 63.75 317 SER A CA 1
ATOM 2503 C C . SER A 1 317 ? 59.115 5.468 -17.043 1.00 63.75 317 SER A C 1
ATOM 2505 O O . SER A 1 317 ? 58.973 5.731 -18.230 1.00 63.75 317 SER A O 1
ATOM 2507 N N . ALA A 1 318 ? 60.270 5.014 -16.544 1.00 63.81 318 ALA A N 1
ATOM 2508 C CA . ALA A 1 318 ? 61.472 4.808 -17.357 1.00 63.81 318 ALA A CA 1
ATOM 2509 C C . ALA A 1 318 ? 61.283 3.712 -18.424 1.00 63.81 318 ALA A C 1
ATOM 2511 O O . ALA A 1 318 ? 61.681 3.892 -19.571 1.00 63.81 318 ALA A O 1
ATOM 2512 N N . ILE A 1 319 ? 60.596 2.616 -18.080 1.00 61.78 319 ILE A N 1
ATOM 2513 C CA . ILE A 1 319 ? 60.247 1.549 -19.035 1.00 61.78 319 ILE A CA 1
ATOM 2514 C C . ILE A 1 319 ? 59.239 2.057 -20.081 1.00 61.78 319 ILE A C 1
ATOM 2516 O O . ILE A 1 319 ? 59.328 1.709 -21.256 1.00 61.78 319 ILE A O 1
ATOM 2520 N N . LYS A 1 320 ? 58.309 2.934 -19.682 1.00 63.06 320 LYS A N 1
ATOM 2521 C CA . LYS A 1 320 ? 57.333 3.558 -20.587 1.00 63.06 320 LYS A CA 1
ATOM 2522 C C . LYS A 1 320 ? 57.974 4.572 -21.548 1.00 63.06 320 LYS A C 1
ATOM 2524 O O . LYS A 1 320 ? 57.515 4.689 -22.679 1.00 63.06 320 LYS A O 1
ATOM 2529 N N . GLU A 1 321 ? 59.027 5.263 -21.116 1.00 61.97 321 GLU A N 1
ATOM 2530 C CA . GLU A 1 321 ? 59.825 6.182 -21.941 1.00 61.97 321 GLU A CA 1
ATOM 2531 C C . GLU A 1 321 ? 60.675 5.410 -22.968 1.00 61.97 321 GLU A C 1
ATOM 2533 O O . GLU A 1 321 ? 60.685 5.756 -24.146 1.00 61.97 321 GLU A O 1
ATOM 2538 N N . GLN A 1 322 ? 61.311 4.305 -22.551 1.00 58.75 322 GLN A N 1
ATOM 2539 C CA . GLN A 1 322 ? 62.130 3.444 -23.420 1.00 58.75 322 GLN A CA 1
ATOM 2540 C C . GLN A 1 322 ? 61.314 2.699 -24.485 1.00 58.75 322 GLN A C 1
ATOM 2542 O O . GLN A 1 322 ? 61.793 2.481 -25.594 1.00 58.75 322 GLN A O 1
ATOM 2547 N N . LEU A 1 323 ? 60.060 2.357 -24.184 1.00 57.47 323 LEU A N 1
ATOM 2548 C CA . LEU A 1 323 ? 59.125 1.797 -25.166 1.00 57.47 323 LEU A CA 1
ATOM 2549 C C . LEU A 1 323 ? 58.629 2.840 -26.182 1.00 57.47 323 LEU A C 1
ATOM 2551 O O . LEU A 1 323 ? 58.089 2.464 -27.218 1.00 57.47 323 LEU A O 1
ATOM 2555 N N . ARG A 1 324 ? 58.812 4.140 -25.907 1.00 53.31 324 ARG A N 1
ATOM 2556 C CA . ARG A 1 324 ? 58.403 5.241 -26.793 1.00 53.31 324 ARG A CA 1
ATOM 2557 C C . ARG A 1 324 ? 59.517 5.730 -27.720 1.00 53.31 324 ARG A C 1
ATOM 2559 O O . ARG A 1 324 ? 59.210 6.400 -28.697 1.00 53.31 324 ARG A O 1
ATOM 2566 N N . THR A 1 325 ? 60.780 5.423 -27.419 1.00 49.53 325 THR A N 1
ATOM 2567 C CA . THR A 1 325 ? 61.963 5.874 -28.180 1.00 49.53 325 THR A CA 1
ATOM 2568 C C . THR A 1 325 ? 62.565 4.800 -29.097 1.00 49.53 325 THR A C 1
ATOM 2570 O O . THR A 1 325 ? 63.539 5.072 -29.789 1.00 49.53 325 THR A O 1
ATOM 2573 N N . GLY A 1 326 ? 61.990 3.593 -29.136 1.00 47.28 326 GLY A N 1
ATOM 2574 C CA . GLY A 1 326 ? 62.510 2.429 -29.869 1.00 47.28 326 GLY A CA 1
ATOM 2575 C C . GLY A 1 326 ? 61.955 2.193 -31.281 1.00 47.28 326 GLY A C 1
ATOM 2576 O O . GLY A 1 326 ? 61.901 1.041 -31.706 1.00 47.28 326 GLY A O 1
ATOM 2577 N N . SER A 1 327 ? 61.536 3.229 -32.009 1.00 42.81 327 SER A N 1
ATOM 2578 C CA . SER A 1 327 ? 61.183 3.126 -33.433 1.00 42.81 327 SER A CA 1
ATOM 2579 C C . SER A 1 327 ? 61.888 4.226 -34.228 1.00 42.81 327 SER A C 1
ATOM 2581 O O . SER A 1 327 ? 61.415 5.354 -34.190 1.00 42.81 327 SER A O 1
ATOM 2583 N N . ASP A 1 328 ? 63.036 3.902 -34.847 1.00 32.03 328 ASP A N 1
ATOM 2584 C CA . ASP A 1 328 ? 63.488 4.386 -36.174 1.00 32.03 328 ASP A CA 1
ATOM 2585 C C . ASP A 1 328 ? 64.900 3.837 -36.553 1.00 32.03 328 ASP A C 1
ATOM 2587 O O . ASP A 1 328 ? 65.916 4.163 -35.951 1.00 32.03 328 ASP A O 1
ATOM 2591 N N . THR A 1 329 ? 64.897 2.939 -37.548 1.00 31.34 329 THR A N 1
ATOM 2592 C CA . THR A 1 329 ? 65.837 2.607 -38.660 1.00 31.34 329 THR A CA 1
ATOM 2593 C C . THR A 1 329 ? 67.392 2.767 -38.659 1.00 31.34 329 THR A C 1
ATOM 2595 O O . THR A 1 329 ? 67.929 3.861 -38.563 1.00 31.34 329 THR A O 1
ATOM 2598 N N . GLU A 1 330 ? 68.037 1.642 -39.063 1.00 29.84 330 GLU A N 1
ATOM 2599 C CA . GLU A 1 330 ? 69.130 1.400 -40.066 1.00 29.84 330 GLU A CA 1
ATOM 2600 C C . GLU A 1 330 ? 70.670 1.310 -39.760 1.00 29.84 330 GLU A C 1
ATOM 2602 O O . GLU A 1 330 ? 71.335 2.283 -39.429 1.00 29.84 330 GLU A O 1
ATOM 2607 N N . ARG A 1 331 ? 71.210 0.113 -40.133 1.00 26.91 331 ARG A N 1
ATOM 2608 C CA . ARG A 1 331 ? 72.503 -0.303 -40.779 1.00 26.91 331 ARG A CA 1
ATOM 2609 C C . ARG A 1 331 ? 73.841 -0.503 -40.012 1.00 26.91 331 ARG A C 1
ATOM 2611 O O . ARG A 1 331 ? 74.571 0.443 -39.758 1.00 26.91 331 ARG A O 1
ATOM 2618 N N . GLY A 1 332 ? 74.269 -1.784 -39.954 1.00 23.94 332 GLY A N 1
ATOM 2619 C CA . GLY A 1 332 ? 75.539 -2.278 -40.551 1.00 23.94 332 GLY A CA 1
ATOM 2620 C C . GLY A 1 332 ? 76.683 -2.785 -39.638 1.00 23.94 332 GLY A C 1
ATOM 2621 O O . GLY A 1 332 ? 77.325 -1.978 -38.982 1.00 23.94 332 GLY A O 1
ATOM 2622 N N . GLY A 1 333 ? 77.039 -4.085 -39.727 1.00 24.36 333 GLY A N 1
ATOM 2623 C CA . GLY A 1 333 ? 78.419 -4.587 -39.504 1.00 24.36 333 GLY A CA 1
ATOM 2624 C C . GLY A 1 333 ? 78.631 -5.753 -38.514 1.00 24.36 333 GLY A C 1
ATOM 2625 O O . GLY A 1 333 ? 78.515 -5.574 -37.311 1.00 24.36 333 GLY A O 1
ATOM 2626 N N . ASP A 1 334 ? 79.002 -6.916 -39.059 1.00 24.83 334 ASP A N 1
ATOM 2627 C CA . ASP A 1 334 ? 79.265 -8.259 -38.495 1.00 24.83 334 ASP A CA 1
ATOM 2628 C C . ASP A 1 334 ? 80.109 -8.434 -37.207 1.00 24.83 334 ASP A C 1
ATOM 2630 O O . ASP A 1 334 ? 81.180 -7.850 -37.063 1.00 24.83 334 ASP A O 1
ATOM 2634 N N . MET A 1 335 ? 79.702 -9.401 -36.361 1.00 24.42 335 MET A N 1
ATOM 2635 C CA . MET A 1 335 ? 80.513 -10.568 -35.929 1.00 24.42 335 MET A CA 1
ATOM 2636 C C . MET A 1 335 ? 79.652 -11.593 -35.137 1.00 24.42 335 MET A C 1
ATOM 2638 O O . MET A 1 335 ? 78.997 -11.251 -34.157 1.00 24.42 335 MET A O 1
ATOM 2642 N N . VAL A 1 336 ? 79.680 -12.866 -35.553 1.00 26.20 336 VAL A N 1
ATOM 2643 C CA . VAL A 1 336 ? 79.124 -14.085 -34.891 1.00 26.20 336 VAL A CA 1
ATOM 2644 C C . VAL A 1 336 ? 80.286 -15.084 -34.693 1.00 26.20 336 VAL A C 1
ATOM 2646 O O . VAL A 1 336 ? 81.285 -14.897 -35.394 1.00 26.20 336 VAL A O 1
ATOM 2649 N N . PRO A 1 337 ? 80.239 -16.143 -33.835 1.00 38.38 337 PRO A N 1
ATOM 2650 C CA . PRO A 1 337 ? 79.117 -17.086 -33.574 1.00 38.38 337 PRO A CA 1
ATOM 2651 C C . PRO A 1 337 ? 78.961 -17.465 -32.063 1.00 38.38 337 PRO A C 1
ATOM 2653 O O . PRO A 1 337 ? 79.702 -16.952 -31.239 1.00 38.38 337 PRO A O 1
ATOM 2656 N N . ALA A 1 338 ? 78.043 -18.292 -31.529 1.00 25.77 338 ALA A N 1
ATOM 2657 C CA . ALA A 1 338 ? 77.301 -19.484 -31.972 1.00 25.77 338 ALA A CA 1
ATOM 2658 C C . ALA A 1 338 ? 76.061 -19.702 -31.039 1.00 25.77 338 ALA A C 1
ATOM 2660 O O . ALA A 1 338 ? 76.183 -19.513 -29.832 1.00 25.77 338 ALA A O 1
ATOM 2661 N N . LEU A 1 339 ? 74.825 -19.867 -31.556 1.00 28.44 339 LEU A N 1
ATOM 2662 C CA . LEU A 1 339 ? 74.042 -21.125 -31.756 1.00 28.44 339 LEU A CA 1
ATOM 2663 C C . LEU A 1 339 ? 73.770 -21.941 -30.466 1.00 28.44 339 LEU A C 1
ATOM 2665 O O . LEU A 1 339 ? 74.704 -22.395 -29.825 1.00 28.44 339 LEU A O 1
ATOM 2669 N N . LEU A 1 340 ? 72.524 -22.156 -30.005 1.00 27.09 340 LEU A N 1
ATOM 2670 C CA . LEU A 1 340 ? 71.411 -22.979 -30.549 1.00 27.09 340 LEU A CA 1
ATOM 2671 C C . LEU A 1 340 ? 70.101 -22.568 -29.812 1.00 27.09 340 LEU A C 1
ATOM 2673 O O . LEU A 1 340 ? 70.152 -22.321 -28.616 1.00 27.09 340 LEU A O 1
ATOM 2677 N N . GLY A 1 341 ? 68.875 -22.473 -30.339 1.00 26.48 341 GLY A N 1
ATOM 2678 C CA . GLY A 1 341 ? 68.242 -22.977 -31.555 1.00 26.48 341 GLY A CA 1
ATOM 2679 C C . GLY A 1 341 ? 66.836 -23.518 -31.210 1.00 26.48 341 GLY A C 1
ATOM 2680 O O . GLY A 1 341 ? 66.694 -24.703 -30.939 1.00 26.48 341 GLY A O 1
ATOM 2681 N N . LYS A 1 342 ? 65.795 -22.668 -31.216 1.00 24.91 342 LYS A N 1
ATOM 2682 C CA . LYS A 1 342 ? 64.373 -23.069 -31.328 1.00 24.91 342 LYS A CA 1
ATOM 2683 C C . LYS A 1 342 ? 63.865 -22.568 -32.680 1.00 24.91 342 LYS A C 1
ATOM 2685 O O . LYS A 1 342 ? 64.037 -21.388 -32.977 1.00 24.91 342 LYS A O 1
ATOM 2690 N N . ARG A 1 343 ? 63.253 -23.433 -33.493 1.00 27.09 343 ARG A N 1
ATOM 2691 C CA . ARG A 1 343 ? 62.547 -23.028 -34.718 1.00 27.09 343 ARG A CA 1
ATOM 2692 C C . ARG A 1 343 ? 61.040 -23.213 -34.566 1.00 27.09 343 ARG A C 1
ATOM 2694 O O . ARG A 1 343 ? 60.584 -24.227 -34.049 1.00 27.09 343 ARG A O 1
ATOM 2701 N N . LYS A 1 344 ? 60.343 -22.171 -35.027 1.00 24.72 344 LYS A N 1
ATOM 2702 C CA . LYS A 1 344 ? 58.935 -22.081 -35.427 1.00 24.72 344 LYS A CA 1
ATOM 2703 C C . LYS A 1 344 ? 58.605 -23.078 -36.546 1.00 24.72 344 LYS A C 1
ATOM 2705 O O . LYS A 1 344 ? 59.500 -23.384 -37.330 1.00 24.72 344 LYS A O 1
ATOM 2710 N N . ALA A 1 345 ? 57.326 -23.409 -36.707 1.00 25.41 345 ALA A N 1
ATOM 2711 C CA . ALA A 1 345 ? 56.558 -23.020 -37.896 1.00 25.41 345 ALA A CA 1
ATOM 2712 C C . ALA A 1 345 ? 55.061 -23.297 -37.686 1.00 25.41 345 ALA A C 1
ATOM 2714 O O . ALA A 1 345 ? 54.686 -24.264 -37.028 1.00 25.41 345 ALA A O 1
ATOM 2715 N N . GLU A 1 346 ? 54.271 -22.375 -38.223 1.00 24.70 346 GLU A N 1
ATOM 2716 C CA . GLU A 1 346 ? 52.826 -22.393 -38.442 1.00 24.70 346 GLU A CA 1
ATOM 2717 C C . GLU A 1 346 ? 52.493 -23.332 -39.619 1.00 24.70 346 GLU A C 1
ATOM 2719 O O . GLU A 1 346 ? 53.335 -23.487 -40.502 1.00 24.70 346 GLU A O 1
ATOM 2724 N N . ASP A 1 347 ? 51.311 -23.957 -39.626 1.00 23.50 347 ASP A N 1
ATOM 2725 C CA . ASP A 1 347 ? 50.331 -23.811 -40.718 1.00 23.50 347 ASP A CA 1
ATOM 2726 C C . ASP A 1 347 ? 49.049 -24.622 -40.458 1.00 23.50 347 ASP A C 1
ATOM 2728 O O . ASP A 1 347 ? 49.060 -25.686 -39.833 1.00 23.50 347 ASP A O 1
ATOM 2732 N N . ASP A 1 348 ? 47.949 -24.051 -40.950 1.00 25.22 348 ASP A N 1
ATOM 2733 C CA . ASP A 1 348 ? 46.596 -24.597 -41.058 1.00 25.22 348 ASP A CA 1
ATOM 2734 C C . ASP A 1 348 ? 46.544 -25.966 -41.755 1.00 25.22 348 ASP A C 1
ATOM 2736 O O . ASP A 1 348 ? 47.330 -26.223 -42.663 1.00 25.22 348 ASP A O 1
ATOM 2740 N N . LEU A 1 349 ? 45.544 -26.798 -41.417 1.00 24.25 349 LEU A N 1
ATOM 2741 C CA . LEU A 1 349 ? 44.798 -27.619 -42.385 1.00 24.25 349 LEU A CA 1
ATOM 2742 C C . LEU A 1 349 ? 43.572 -28.311 -41.762 1.00 24.25 349 LEU A C 1
ATOM 2744 O O . LEU A 1 349 ? 43.467 -28.559 -40.564 1.00 24.25 349 LEU A O 1
ATOM 2748 N N . VAL A 1 350 ? 42.631 -28.593 -42.652 1.00 22.08 350 VAL A N 1
ATOM 2749 C CA . VAL A 1 350 ? 41.205 -28.859 -42.473 1.00 22.08 350 VAL A CA 1
ATOM 2750 C C . VAL A 1 350 ? 40.895 -30.315 -42.889 1.00 22.08 350 VAL A C 1
ATOM 2752 O O . VAL A 1 350 ? 41.386 -30.757 -43.920 1.00 22.08 350 VAL A O 1
ATOM 2755 N N . ILE A 1 351 ? 40.001 -30.980 -42.133 1.00 23.25 351 ILE A N 1
ATOM 2756 C CA . ILE A 1 351 ? 39.053 -32.067 -42.514 1.00 23.25 351 ILE A CA 1
ATOM 2757 C C . ILE A 1 351 ? 39.474 -33.573 -42.548 1.00 23.25 351 ILE A C 1
ATOM 2759 O O . ILE A 1 351 ? 40.469 -33.984 -43.131 1.00 23.25 351 ILE A O 1
ATOM 2763 N N . THR A 1 352 ? 38.537 -34.367 -41.980 1.00 20.56 352 THR A N 1
ATOM 2764 C CA . THR A 1 352 ? 38.123 -35.791 -42.167 1.00 20.56 352 THR A CA 1
ATOM 2765 C C . THR A 1 352 ? 38.830 -36.984 -41.499 1.00 20.56 352 THR A C 1
ATOM 2767 O O . THR A 1 352 ? 39.916 -37.393 -41.883 1.00 20.56 352 THR A O 1
ATOM 2770 N N . THR A 1 353 ? 38.086 -37.569 -40.541 1.00 21.09 353 THR A N 1
ATOM 2771 C CA . THR A 1 353 ? 37.629 -38.979 -40.398 1.00 21.09 353 THR A CA 1
ATOM 2772 C C . THR A 1 353 ? 38.480 -40.131 -40.943 1.00 21.09 353 THR A C 1
ATOM 2774 O O . THR A 1 353 ? 38.657 -40.228 -42.148 1.00 21.09 353 THR A O 1
ATOM 2777 N N . GLU A 1 354 ? 38.790 -41.110 -40.079 1.00 21.77 354 GLU A N 1
ATOM 2778 C CA . GLU A 1 354 ? 38.234 -42.479 -40.138 1.00 21.77 354 GLU A CA 1
ATOM 2779 C C . GLU A 1 354 ? 38.597 -43.314 -38.888 1.00 21.77 354 GLU A C 1
ATOM 2781 O O . GLU A 1 354 ? 39.346 -42.884 -38.015 1.00 21.77 354 GLU A O 1
ATOM 2786 N N . VAL A 1 355 ? 37.916 -44.452 -38.780 1.00 23.69 355 VAL A N 1
ATOM 2787 C CA . VAL A 1 355 ? 37.551 -45.266 -37.612 1.00 23.69 355 VAL A CA 1
ATOM 2788 C C . VAL A 1 355 ? 38.638 -46.290 -37.263 1.00 23.69 355 VAL A C 1
ATOM 2790 O O . VAL A 1 355 ? 39.220 -46.853 -38.180 1.00 23.69 355 VAL A O 1
ATOM 2793 N N . ASP A 1 356 ? 38.821 -46.635 -35.979 1.00 21.88 356 ASP A N 1
ATOM 2794 C CA . ASP A 1 356 ? 39.103 -48.038 -35.632 1.00 21.88 356 ASP A CA 1
ATOM 2795 C C . ASP A 1 356 ? 38.767 -48.413 -34.177 1.00 21.88 356 ASP A C 1
ATOM 2797 O O . ASP A 1 356 ? 38.915 -47.629 -33.239 1.00 21.88 356 ASP A O 1
ATOM 2801 N N . VAL A 1 357 ? 38.266 -49.639 -34.023 1.00 23.05 357 VAL A N 1
ATOM 2802 C CA . VAL A 1 357 ? 37.619 -50.218 -32.835 1.00 23.05 357 VAL A CA 1
ATOM 2803 C C . VAL A 1 357 ? 38.560 -51.219 -32.161 1.00 23.05 357 VAL A C 1
ATOM 2805 O O . VAL A 1 357 ? 39.002 -52.161 -32.809 1.00 23.05 357 VAL A O 1
ATOM 2808 N N . SER A 1 358 ? 38.782 -51.119 -30.843 1.00 24.39 358 SER A N 1
ATOM 2809 C CA . SER A 1 358 ? 39.008 -52.305 -29.994 1.00 24.39 358 SER A CA 1
ATOM 2810 C C . SER A 1 358 ? 38.754 -52.012 -28.506 1.00 24.39 358 SER A C 1
ATOM 2812 O O . SER A 1 358 ? 38.729 -50.867 -28.065 1.00 24.39 358 SER A O 1
ATOM 2814 N N . SER A 1 359 ? 38.492 -53.073 -27.754 1.00 24.34 359 SER A N 1
ATOM 2815 C CA . SER A 1 359 ? 37.563 -53.156 -26.627 1.00 24.34 359 SER A CA 1
ATOM 2816 C C . SER A 1 359 ? 38.202 -53.507 -25.267 1.00 24.34 359 SER A C 1
ATOM 2818 O O . SER A 1 359 ? 38.900 -54.513 -25.182 1.00 24.34 359 SER A O 1
ATOM 2820 N N . GLY A 1 360 ? 37.801 -52.773 -24.211 1.00 23.06 360 GLY A N 1
ATOM 2821 C CA . GLY A 1 360 ? 37.590 -53.211 -22.805 1.00 23.06 360 GLY A CA 1
ATOM 2822 C C . GLY A 1 360 ? 38.779 -53.203 -21.807 1.00 23.06 360 GLY A C 1
ATOM 2823 O O . GLY A 1 360 ? 39.924 -53.249 -22.248 1.00 23.06 360 GLY A O 1
ATOM 2824 N N . PRO A 1 361 ? 38.553 -53.241 -20.463 1.00 29.34 361 PRO A N 1
ATOM 2825 C CA . PRO A 1 361 ? 37.317 -53.017 -19.697 1.00 29.34 361 PRO A CA 1
ATOM 2826 C C . PRO A 1 361 ? 37.414 -51.975 -18.541 1.00 29.34 361 PRO A C 1
ATOM 2828 O O . PRO A 1 361 ? 38.469 -51.663 -17.997 1.00 29.34 361 PRO A O 1
ATOM 2831 N N . GLU A 1 362 ? 36.226 -51.479 -18.200 1.00 22.50 362 GLU A N 1
ATOM 2832 C CA . GLU A 1 362 ? 35.706 -50.743 -17.032 1.00 22.50 362 GLU A CA 1
ATOM 2833 C C . GLU A 1 362 ? 36.592 -50.469 -15.791 1.00 22.50 362 GLU A C 1
ATOM 2835 O O . GLU A 1 362 ? 36.955 -51.367 -15.031 1.00 22.50 362 GLU A O 1
ATOM 2840 N N . GLN A 1 363 ? 36.738 -49.175 -15.463 1.00 25.06 363 GLN A N 1
ATOM 2841 C CA . GLN A 1 363 ? 36.879 -48.684 -14.086 1.00 25.06 363 GLN A CA 1
ATOM 2842 C C . GLN A 1 363 ? 36.064 -47.395 -13.881 1.00 25.06 363 GLN A C 1
ATOM 2844 O O . GLN A 1 363 ? 36.261 -46.382 -14.553 1.00 25.06 363 GLN A O 1
ATOM 2849 N N . ALA A 1 364 ? 35.125 -47.464 -12.936 1.00 25.06 364 ALA A N 1
ATOM 2850 C CA . ALA A 1 364 ? 34.156 -46.429 -12.599 1.00 25.06 364 ALA A CA 1
ATOM 2851 C C . ALA A 1 364 ? 34.817 -45.101 -12.186 1.00 25.06 364 ALA A C 1
ATOM 2853 O O . ALA A 1 364 ? 35.478 -45.008 -11.150 1.00 25.06 364 ALA A O 1
ATOM 2854 N N . THR A 1 365 ? 34.594 -44.051 -12.979 1.00 24.41 365 THR A N 1
ATOM 2855 C CA . THR A 1 365 ? 35.037 -42.680 -12.699 1.00 24.41 365 THR A CA 1
ATOM 2856 C C . THR A 1 365 ? 33.843 -41.815 -12.293 1.00 24.41 365 THR A C 1
ATOM 2858 O O . THR A 1 365 ? 32.835 -41.737 -12.989 1.00 24.41 365 THR A O 1
ATOM 2861 N N . LYS A 1 366 ? 33.962 -41.171 -11.127 1.00 25.73 366 LYS A N 1
ATOM 2862 C CA . LYS A 1 366 ? 33.025 -40.163 -10.606 1.00 25.73 366 LYS A CA 1
ATOM 2863 C C . LYS A 1 366 ? 32.905 -39.001 -11.607 1.00 25.73 366 LYS A C 1
ATOM 2865 O O . LYS A 1 366 ? 33.949 -38.543 -12.074 1.00 25.73 366 LYS A O 1
ATOM 2870 N N . PRO A 1 367 ? 31.706 -38.465 -11.898 1.00 26.06 367 PRO A N 1
ATOM 2871 C CA . PRO A 1 367 ? 31.595 -37.322 -12.790 1.00 26.06 367 PRO A CA 1
ATOM 2872 C C . PRO A 1 367 ? 32.130 -36.074 -12.082 1.00 26.06 367 PRO A C 1
ATOM 2874 O O . PRO A 1 367 ? 31.501 -35.527 -11.175 1.00 26.06 367 PRO A O 1
ATOM 2877 N N . SER A 1 368 ? 33.309 -35.612 -12.500 1.00 24.92 368 SER A N 1
ATOM 2878 C CA . SER A 1 368 ? 33.733 -34.233 -12.291 1.00 24.92 368 SER A CA 1
ATOM 2879 C C . SER A 1 368 ? 32.876 -33.354 -13.197 1.00 24.92 368 SER A C 1
ATOM 2881 O O . SER A 1 368 ? 33.219 -33.116 -14.355 1.00 24.92 368 SER A O 1
ATOM 2883 N N . GLY A 1 369 ? 31.724 -32.916 -12.693 1.00 25.66 369 GLY A N 1
ATOM 2884 C CA . GLY A 1 369 ? 30.976 -31.840 -13.327 1.00 25.66 369 GLY A CA 1
ATOM 2885 C C . GLY A 1 369 ? 31.883 -30.618 -13.402 1.00 25.66 369 GLY A C 1
ATOM 2886 O O . GLY A 1 369 ? 32.282 -30.072 -12.373 1.00 25.66 369 GLY A O 1
ATOM 2887 N N . SER A 1 370 ? 32.254 -30.215 -14.615 1.00 24.28 370 SER A N 1
ATOM 2888 C CA . SER A 1 370 ? 32.835 -28.903 -14.846 1.00 24.28 370 SER A CA 1
ATOM 2889 C C . SER A 1 370 ? 31.820 -27.882 -14.352 1.00 24.28 370 SER A C 1
ATOM 2891 O O . SER A 1 370 ? 30.744 -27.744 -14.931 1.00 24.28 370 SER A O 1
ATOM 2893 N N . ILE A 1 371 ? 32.137 -27.189 -13.261 1.00 27.58 371 ILE A N 1
ATOM 2894 C CA . ILE A 1 371 ? 31.404 -25.990 -12.876 1.00 27.58 371 ILE A CA 1
ATOM 2895 C C . ILE A 1 371 ? 31.699 -24.978 -13.977 1.00 27.58 371 ILE A C 1
ATOM 2897 O O . ILE A 1 371 ? 32.740 -24.319 -13.975 1.00 27.58 371 ILE A O 1
ATOM 2901 N N . THR A 1 372 ? 30.806 -24.885 -14.957 1.00 26.12 372 THR A N 1
ATOM 2902 C CA . THR A 1 372 ? 30.731 -23.719 -15.823 1.00 26.12 372 THR A CA 1
ATOM 2903 C C . THR A 1 372 ? 30.397 -22.569 -14.887 1.00 26.12 372 THR A C 1
ATOM 2905 O O . THR A 1 372 ? 29.284 -22.476 -14.376 1.00 26.12 372 THR A O 1
ATOM 2908 N N . ILE A 1 373 ? 31.390 -21.740 -14.565 1.00 31.94 373 ILE A N 1
ATOM 2909 C CA . ILE A 1 373 ? 31.147 -20.471 -13.881 1.00 31.94 373 ILE A CA 1
ATOM 2910 C C . ILE A 1 373 ? 30.149 -19.737 -14.783 1.00 31.94 373 ILE A C 1
ATOM 2912 O O . ILE A 1 373 ? 30.508 -19.497 -15.940 1.00 31.94 373 ILE A O 1
ATOM 2916 N N . PRO A 1 374 ? 28.916 -19.425 -14.339 1.00 34.16 374 PRO A N 1
ATOM 2917 C CA . PRO A 1 374 ? 28.014 -18.656 -15.175 1.00 34.16 374 PRO A CA 1
ATOM 2918 C C . PRO A 1 374 ? 28.734 -17.349 -15.493 1.00 34.16 374 PRO A C 1
ATOM 2920 O O . PRO A 1 374 ? 29.145 -16.614 -14.587 1.00 34.16 374 PRO A O 1
ATOM 2923 N N . ALA A 1 375 ? 28.991 -17.130 -16.784 1.00 37.09 375 ALA A N 1
ATOM 2924 C CA . ALA A 1 375 ? 29.562 -15.888 -17.262 1.00 37.09 375 ALA A CA 1
ATOM 2925 C C . ALA A 1 375 ? 28.709 -14.758 -16.686 1.00 37.09 375 ALA A C 1
ATOM 2927 O O . ALA A 1 375 ? 27.480 -14.829 -16.725 1.00 37.09 375 ALA A O 1
ATOM 2928 N N . VAL A 1 376 ? 29.358 -13.757 -16.087 1.00 50.28 376 VAL A N 1
ATOM 2929 C CA . VAL A 1 376 ? 28.658 -12.560 -15.615 1.00 50.28 376 VAL A CA 1
ATOM 2930 C C . VAL A 1 376 ? 27.793 -12.077 -16.783 1.00 50.28 376 VAL A C 1
ATOM 2932 O O . VAL A 1 376 ? 28.360 -11.909 -17.867 1.00 50.28 376 VAL A O 1
ATOM 2935 N N . PRO A 1 377 ? 26.469 -11.906 -16.608 1.00 55.66 377 PRO A N 1
ATOM 2936 C CA . PRO A 1 377 ? 25.600 -11.440 -17.678 1.00 55.66 377 PRO A CA 1
ATOM 2937 C C . PRO A 1 377 ? 26.204 -10.167 -18.261 1.00 55.66 377 PRO A C 1
ATOM 2939 O O . PRO A 1 377 ? 26.399 -9.180 -17.547 1.00 55.66 377 PRO A O 1
ATOM 2942 N N . VAL A 1 378 ? 26.621 -10.229 -19.524 1.00 59.53 378 VAL A N 1
ATOM 2943 C CA . VAL A 1 378 ? 27.284 -9.103 -20.177 1.00 59.53 378 VAL A CA 1
ATOM 2944 C C . VAL A 1 378 ? 26.213 -8.045 -20.397 1.00 59.53 378 VAL A C 1
ATOM 2946 O O . VAL A 1 378 ? 25.274 -8.277 -21.146 1.00 59.53 378 VAL A O 1
ATOM 2949 N N . ASP A 1 379 ? 26.334 -6.898 -19.728 1.00 69.88 379 ASP A N 1
ATOM 2950 C CA . ASP A 1 379 ? 25.462 -5.750 -19.981 1.00 69.88 379 ASP A CA 1
ATOM 2951 C C . ASP A 1 379 ? 25.691 -5.256 -21.419 1.00 69.88 379 ASP A C 1
ATOM 2953 O O . ASP A 1 379 ? 26.735 -4.682 -21.750 1.00 69.88 379 ASP A O 1
ATOM 2957 N N . THR A 1 380 ? 24.720 -5.540 -22.285 1.00 74.88 380 THR A N 1
ATOM 2958 C CA . THR A 1 380 ? 24.735 -5.229 -23.717 1.00 74.88 380 THR A CA 1
ATOM 2959 C C . THR A 1 380 ? 24.334 -3.788 -24.025 1.00 74.88 380 THR A C 1
ATOM 2961 O O . THR A 1 380 ? 24.627 -3.314 -25.125 1.00 74.88 380 THR A O 1
ATOM 2964 N N . VAL A 1 381 ? 23.705 -3.073 -23.085 1.00 79.31 381 VAL A N 1
ATOM 2965 C CA . VAL A 1 381 ? 23.260 -1.682 -23.280 1.00 79.31 381 VAL A CA 1
ATOM 2966 C C . VAL A 1 381 ? 24.444 -0.728 -23.156 1.00 79.31 381 VAL A C 1
ATOM 2968 O O . VAL A 1 381 ? 24.565 0.222 -23.933 1.00 79.31 381 VAL A O 1
ATOM 2971 N N . ARG A 1 382 ? 25.354 -1.005 -22.212 1.00 82.75 382 ARG A N 1
ATOM 2972 C CA . ARG A 1 382 ? 26.568 -0.210 -21.954 1.00 82.75 382 ARG A CA 1
ATOM 2973 C C . ARG A 1 382 ? 26.253 1.274 -21.777 1.00 82.75 382 ARG A C 1
ATOM 2975 O O . ARG A 1 382 ? 26.628 2.115 -22.594 1.00 82.75 382 ARG A O 1
ATOM 2982 N N . LEU A 1 383 ? 25.580 1.591 -20.673 1.00 85.19 383 LEU A N 1
ATOM 2983 C CA . LEU A 1 383 ? 25.157 2.957 -20.327 1.00 85.19 383 LEU A CA 1
ATOM 2984 C C . LEU A 1 383 ? 26.317 3.961 -20.180 1.00 85.19 383 LEU A C 1
ATOM 2986 O O . LEU A 1 383 ? 26.099 5.165 -20.173 1.00 85.19 383 LEU A O 1
ATOM 2990 N N . TRP A 1 384 ? 27.554 3.485 -20.024 1.00 82.88 384 TRP A N 1
ATOM 2991 C CA . TRP A 1 384 ? 28.748 4.326 -19.881 1.00 82.88 384 TRP A CA 1
ATOM 2992 C C . TRP A 1 384 ? 29.391 4.733 -21.221 1.00 82.88 384 TRP A C 1
ATOM 2994 O O . TRP A 1 384 ? 30.311 5.552 -21.213 1.00 82.88 384 TRP A O 1
ATOM 3004 N N . GLU A 1 385 ? 28.941 4.166 -22.344 1.00 87.12 385 GLU A N 1
ATOM 3005 C CA . GLU A 1 385 ? 29.446 4.428 -23.699 1.00 87.12 385 GLU A CA 1
ATOM 3006 C C . GLU A 1 385 ? 28.484 5.320 -24.488 1.00 87.12 385 GLU A C 1
ATOM 3008 O O . GLU A 1 385 ? 27.267 5.217 -24.341 1.00 87.12 385 GLU A O 1
ATOM 3013 N N . ASP A 1 386 ? 29.017 6.145 -25.389 1.00 84.31 386 ASP A N 1
ATOM 3014 C CA . ASP A 1 386 ? 28.200 7.008 -26.246 1.00 84.31 386 ASP A CA 1
ATOM 3015 C C . ASP A 1 386 ? 27.241 6.168 -27.119 1.00 84.31 386 ASP A C 1
ATOM 3017 O O . ASP A 1 386 ? 27.518 5.011 -27.459 1.00 84.31 386 ASP A O 1
ATOM 3021 N N . GLY A 1 387 ? 26.064 6.718 -27.433 1.00 85.81 387 GLY A N 1
ATOM 3022 C CA . GLY A 1 387 ? 24.995 5.990 -28.134 1.00 85.81 387 GLY A CA 1
ATOM 3023 C C . GLY A 1 387 ? 24.245 4.966 -27.268 1.00 85.81 387 GLY A C 1
ATOM 3024 O O . GLY A 1 387 ? 23.595 4.070 -27.806 1.00 85.81 387 GLY A O 1
ATOM 3025 N N . TYR A 1 388 ? 24.333 5.056 -25.933 1.00 87.88 388 TYR A N 1
ATOM 3026 C CA . TYR A 1 388 ? 23.617 4.143 -25.032 1.00 87.88 388 TYR A CA 1
ATOM 3027 C C . TYR A 1 388 ? 22.097 4.247 -25.152 1.00 87.88 388 TYR A C 1
ATOM 3029 O O . TYR A 1 388 ? 21.421 3.236 -24.993 1.00 87.88 388 TYR A O 1
ATOM 3037 N N . ALA A 1 389 ? 21.562 5.439 -25.432 1.00 86.06 389 ALA A N 1
ATOM 3038 C CA . ALA A 1 389 ? 20.122 5.643 -25.534 1.00 86.06 389 ALA A CA 1
ATOM 3039 C C . ALA A 1 389 ? 19.534 4.814 -26.683 1.00 86.06 389 ALA A C 1
ATOM 3041 O O . ALA A 1 389 ? 18.540 4.118 -26.510 1.00 86.06 389 ALA A O 1
ATOM 3042 N N . ASP A 1 390 ? 20.210 4.809 -27.830 1.00 89.25 390 ASP A N 1
ATOM 3043 C CA . ASP A 1 390 ? 19.780 4.064 -29.012 1.00 89.25 390 ASP A CA 1
ATOM 3044 C C . ASP A 1 390 ? 19.816 2.554 -28.755 1.00 89.25 390 ASP A C 1
ATOM 3046 O O . ASP A 1 390 ? 18.818 1.868 -28.968 1.00 89.25 390 ASP A O 1
ATOM 3050 N N . ARG A 1 391 ? 20.920 2.052 -28.179 1.00 90.25 391 ARG A N 1
ATOM 3051 C CA . ARG A 1 391 ? 21.044 0.641 -27.774 1.00 90.25 391 ARG A CA 1
ATOM 3052 C C . ARG A 1 391 ? 19.995 0.241 -26.740 1.00 90.25 391 ARG A C 1
ATOM 3054 O O . ARG A 1 391 ? 19.510 -0.885 -26.769 1.00 90.25 391 ARG A O 1
ATOM 3061 N N . TYR A 1 392 ? 19.663 1.139 -25.817 1.00 90.75 392 TYR A N 1
ATOM 3062 C CA . TYR A 1 392 ? 18.667 0.896 -24.782 1.00 90.75 392 TYR A CA 1
ATOM 3063 C C . TYR A 1 392 ? 17.274 0.709 -25.381 1.00 90.75 392 TYR A C 1
ATOM 3065 O O . TYR A 1 392 ? 16.634 -0.303 -25.109 1.00 90.75 392 TYR A O 1
ATOM 3073 N N . TYR A 1 393 ? 16.824 1.633 -26.232 1.00 91.12 393 TYR A N 1
ATOM 3074 C CA . TYR A 1 393 ? 15.506 1.535 -26.860 1.00 91.12 393 TYR A CA 1
ATOM 3075 C C . TYR A 1 393 ? 15.402 0.354 -27.834 1.00 91.12 393 TYR A C 1
ATOM 3077 O O . TYR A 1 393 ? 14.384 -0.339 -27.850 1.00 91.12 393 TYR A O 1
ATOM 3085 N N . GLU A 1 394 ? 16.470 0.051 -28.570 1.00 90.50 394 GLU A N 1
ATOM 3086 C CA . GLU A 1 394 ? 16.510 -1.100 -29.475 1.00 90.50 394 GLU A CA 1
ATOM 3087 C C . GLU A 1 394 ? 16.469 -2.438 -28.721 1.00 90.50 394 GLU A C 1
ATOM 3089 O O . GLU A 1 394 ? 15.718 -3.337 -29.093 1.00 90.50 394 GLU A O 1
ATOM 3094 N N . GLN A 1 395 ? 17.219 -2.572 -27.623 1.00 88.88 395 GLN A N 1
ATOM 3095 C CA . GLN A 1 395 ? 17.282 -3.828 -26.867 1.00 88.88 395 GLN A CA 1
ATOM 3096 C C . GLN A 1 395 ? 16.107 -4.024 -25.906 1.00 88.88 395 GLN A C 1
ATOM 3098 O O . GLN A 1 395 ? 15.665 -5.154 -25.731 1.00 88.88 395 GLN A O 1
ATOM 3103 N N . LYS A 1 396 ? 15.630 -2.960 -25.244 1.00 89.38 396 LYS A N 1
ATOM 3104 C CA . LYS A 1 396 ? 14.620 -3.054 -24.172 1.00 89.38 396 LYS A CA 1
ATOM 3105 C C . LYS A 1 396 ? 13.192 -2.865 -24.661 1.00 89.38 396 LYS A C 1
ATOM 3107 O O . LYS A 1 396 ? 12.283 -3.455 -24.091 1.00 89.38 396 LYS A O 1
ATOM 3112 N N . PHE A 1 397 ? 12.995 -2.049 -25.695 1.00 88.75 397 PHE A N 1
ATOM 3113 C CA . PHE A 1 397 ? 11.671 -1.768 -26.253 1.00 88.75 397 PHE A CA 1
ATOM 3114 C C . PHE A 1 397 ? 11.478 -2.361 -27.653 1.00 88.75 397 PHE A C 1
ATOM 3116 O O . PHE A 1 397 ? 10.377 -2.275 -28.191 1.00 88.75 397 PHE A O 1
ATOM 3123 N N . HIS A 1 398 ? 12.523 -2.946 -28.256 1.00 89.25 398 HIS A N 1
ATOM 3124 C CA . HIS A 1 398 ? 12.496 -3.490 -29.619 1.00 89.25 398 HIS A CA 1
ATOM 3125 C C . HIS A 1 398 ? 12.031 -2.462 -30.665 1.00 89.25 398 HIS A C 1
ATOM 3127 O O . HIS A 1 398 ? 11.344 -2.793 -31.635 1.00 89.25 398 HIS A O 1
ATOM 3133 N N . ARG A 1 399 ? 12.398 -1.188 -30.460 1.00 89.06 399 ARG A N 1
ATOM 3134 C CA . ARG A 1 399 ? 12.069 -0.065 -31.350 1.00 89.06 399 ARG A CA 1
ATOM 3135 C C . ARG A 1 399 ? 13.324 0.535 -31.979 1.00 89.06 399 ARG A C 1
ATOM 3137 O O . ARG A 1 399 ? 14.371 0.572 -31.334 1.00 89.06 399 ARG A O 1
ATOM 3144 N N . PRO A 1 400 ? 13.240 1.023 -33.228 1.00 85.62 400 PRO A N 1
ATOM 3145 C CA . PRO A 1 400 ? 14.390 1.605 -33.900 1.00 85.62 400 PRO A CA 1
ATOM 3146 C C . PRO A 1 400 ? 14.821 2.908 -33.220 1.00 85.62 400 PRO A C 1
ATOM 3148 O O . PRO A 1 400 ? 13.995 3.692 -32.753 1.00 85.62 400 PRO A O 1
ATOM 3151 N N . ALA A 1 401 ? 16.126 3.181 -33.240 1.00 77.75 401 ALA A N 1
ATOM 3152 C CA . ALA A 1 401 ? 16.717 4.366 -32.618 1.00 77.75 401 ALA A CA 1
ATOM 3153 C C . ALA A 1 401 ? 16.101 5.695 -33.100 1.00 77.75 401 ALA A C 1
ATOM 3155 O O . ALA A 1 401 ? 16.034 6.651 -32.331 1.00 77.75 401 ALA A O 1
ATOM 3156 N N . SER A 1 402 ? 15.619 5.750 -34.344 1.00 81.69 402 SER A N 1
ATOM 3157 C CA . SER A 1 402 ? 15.024 6.941 -34.961 1.00 81.69 402 SER A CA 1
ATOM 3158 C C . SER A 1 402 ? 13.602 7.268 -34.494 1.00 81.69 402 SER A C 1
ATOM 3160 O O . SER A 1 402 ? 13.077 8.318 -34.866 1.00 81.69 402 SER A O 1
ATOM 3162 N N . ASP A 1 403 ? 12.951 6.392 -33.725 1.00 88.62 403 ASP A N 1
ATOM 3163 C CA . ASP A 1 403 ? 11.575 6.601 -33.273 1.00 88.62 403 ASP A CA 1
ATOM 3164 C C . ASP A 1 403 ? 11.518 7.488 -32.024 1.00 88.62 403 ASP A C 1
ATOM 3166 O O . ASP A 1 403 ? 11.294 7.043 -30.899 1.00 88.62 403 ASP A O 1
ATOM 3170 N N . PHE A 1 404 ? 11.759 8.784 -32.223 1.00 86.38 404 PHE A N 1
ATOM 3171 C CA . PHE A 1 404 ? 11.652 9.765 -31.148 1.00 86.38 404 PHE A CA 1
ATOM 3172 C C . PHE A 1 404 ? 10.215 9.909 -30.650 1.00 86.38 404 PHE A C 1
ATOM 3174 O O . PHE A 1 404 ? 10.024 10.167 -29.467 1.00 86.38 404 PHE A O 1
ATOM 3181 N N . ASN A 1 405 ? 9.206 9.730 -31.506 1.00 90.00 405 ASN A N 1
ATOM 3182 C CA . ASN A 1 405 ? 7.803 9.845 -31.100 1.00 90.00 405 ASN A CA 1
ATOM 3183 C C . ASN A 1 405 ? 7.469 8.816 -30.019 1.00 90.00 405 ASN A C 1
ATOM 3185 O O . ASN A 1 405 ? 6.922 9.187 -28.983 1.00 90.00 405 ASN A O 1
ATOM 3189 N N . PHE A 1 406 ? 7.904 7.568 -30.208 1.00 90.69 406 PHE A N 1
ATOM 3190 C CA . PHE A 1 406 ? 7.755 6.521 -29.206 1.00 90.69 406 PHE A CA 1
ATOM 3191 C C . PHE A 1 406 ? 8.457 6.863 -27.882 1.00 90.69 406 PHE A C 1
ATOM 3193 O O . PHE A 1 406 ? 7.883 6.678 -26.814 1.00 90.69 406 PHE A O 1
ATOM 3200 N N . ARG A 1 407 ? 9.673 7.430 -27.909 1.00 90.56 407 ARG A N 1
ATOM 3201 C CA . ARG A 1 407 ? 10.365 7.840 -26.666 1.00 90.56 407 ARG A CA 1
ATOM 3202 C C . ARG A 1 407 ? 9.565 8.877 -25.877 1.00 90.56 407 ARG A C 1
ATOM 3204 O O . ARG A 1 407 ? 9.433 8.751 -24.660 1.00 90.56 407 ARG A O 1
ATOM 3211 N N . HIS A 1 408 ? 8.999 9.866 -26.572 1.00 90.12 408 HIS A N 1
ATOM 3212 C CA . HIS A 1 408 ? 8.143 10.873 -25.946 1.00 90.12 408 HIS A CA 1
ATOM 3213 C C . HIS A 1 408 ? 6.820 10.270 -25.453 1.00 90.12 408 HIS A C 1
ATOM 3215 O O . HIS A 1 408 ? 6.327 10.685 -24.411 1.00 90.12 408 HIS A O 1
ATOM 3221 N N . GLU A 1 409 ? 6.255 9.278 -26.145 1.00 91.44 409 GLU A N 1
ATOM 3222 C CA . GLU A 1 409 ? 5.066 8.546 -25.688 1.00 91.44 409 GLU A CA 1
ATOM 3223 C C . GLU A 1 409 ? 5.328 7.817 -24.362 1.00 91.44 409 GLU A C 1
ATOM 3225 O O . GLU A 1 409 ? 4.569 7.983 -23.405 1.00 91.44 409 GLU A O 1
ATOM 3230 N N . VAL A 1 410 ? 6.448 7.095 -24.259 1.00 92.44 410 VAL A N 1
ATOM 3231 C CA . VAL A 1 410 ? 6.880 6.436 -23.015 1.00 92.44 410 VAL A CA 1
ATOM 3232 C C . VAL A 1 410 ? 7.101 7.470 -21.903 1.00 92.44 410 VAL A C 1
ATOM 3234 O O . VAL A 1 410 ? 6.651 7.271 -20.774 1.00 92.44 410 VAL A O 1
ATOM 3237 N N . ALA A 1 411 ? 7.739 8.606 -22.212 1.00 91.75 411 ALA A N 1
ATOM 3238 C CA . ALA A 1 411 ? 7.926 9.714 -21.269 1.00 91.75 411 ALA A CA 1
ATOM 3239 C C . ALA A 1 411 ? 6.597 10.296 -20.774 1.00 91.75 411 ALA A C 1
ATOM 3241 O O . ALA A 1 411 ? 6.435 10.508 -19.571 1.00 91.75 411 ALA A O 1
ATOM 3242 N N . ARG A 1 412 ? 5.621 10.495 -21.663 1.00 90.69 412 ARG A N 1
ATOM 3243 C CA . ARG A 1 412 ? 4.275 10.962 -21.305 1.00 90.69 412 ARG A CA 1
ATOM 3244 C C . ARG A 1 412 ? 3.561 9.969 -20.393 1.00 90.69 412 ARG A C 1
ATOM 3246 O O . ARG A 1 412 ? 3.121 10.371 -19.319 1.00 90.69 412 ARG A O 1
ATOM 3253 N N . ALA A 1 413 ? 3.539 8.685 -20.748 1.00 93.00 413 ALA A N 1
ATOM 3254 C CA . ALA A 1 413 ? 2.958 7.637 -19.904 1.00 93.00 413 ALA A CA 1
ATOM 3255 C C . ALA A 1 413 ? 3.632 7.572 -18.519 1.00 93.00 413 ALA A C 1
ATOM 3257 O O . ALA A 1 413 ? 2.977 7.349 -17.501 1.00 93.00 413 ALA A O 1
ATOM 3258 N N . TYR A 1 414 ? 4.942 7.826 -18.450 1.00 93.94 414 TYR A N 1
ATOM 3259 C CA . TYR A 1 414 ? 5.666 7.882 -17.183 1.00 93.94 414 TYR A CA 1
ATOM 3260 C C . TYR A 1 414 ? 5.249 9.093 -16.333 1.00 93.94 414 TYR A C 1
ATOM 3262 O O . TYR A 1 414 ? 5.076 8.963 -15.121 1.00 93.94 414 TYR A O 1
ATOM 3270 N N . VAL A 1 415 ? 5.053 10.270 -16.941 1.00 91.31 415 VAL A N 1
ATOM 3271 C CA . VAL A 1 415 ? 4.554 11.465 -16.234 1.00 91.31 415 VAL A CA 1
ATOM 3272 C C . VAL A 1 415 ? 3.116 11.285 -15.756 1.00 91.31 415 VAL A C 1
ATOM 3274 O O . VAL A 1 415 ? 2.815 11.680 -14.629 1.00 91.31 415 VAL A O 1
ATOM 3277 N N . GLU A 1 416 ? 2.254 10.643 -16.546 1.00 91.12 416 GLU A N 1
ATOM 3278 C CA . GLU A 1 416 ? 0.928 10.219 -16.080 1.00 91.12 416 GLU A CA 1
ATOM 3279 C C . GLU A 1 416 ? 1.055 9.332 -14.846 1.00 91.12 416 GLU A C 1
ATOM 3281 O O . GLU A 1 416 ? 0.396 9.596 -13.847 1.00 91.12 416 GLU A O 1
ATOM 3286 N N . GLY A 1 417 ? 1.977 8.369 -14.843 1.00 91.56 417 GLY A N 1
ATOM 3287 C CA . GLY A 1 417 ? 2.221 7.536 -13.668 1.00 91.56 417 GLY A CA 1
ATOM 3288 C C . GLY A 1 417 ? 2.703 8.300 -12.446 1.00 91.56 417 GLY A C 1
ATOM 3289 O O . GLY A 1 417 ? 2.230 8.052 -11.339 1.00 91.56 417 GLY A O 1
ATOM 3290 N N . LEU A 1 418 ? 3.587 9.282 -12.620 1.00 90.12 418 LEU A N 1
ATOM 3291 C CA . LEU A 1 418 ? 4.006 10.152 -11.519 1.00 90.12 418 LEU A CA 1
ATOM 3292 C C . LEU A 1 418 ? 2.828 10.958 -10.955 1.00 90.12 418 LEU A C 1
ATOM 3294 O O . LEU A 1 418 ? 2.693 11.074 -9.735 1.00 90.12 418 LEU A O 1
ATOM 3298 N N . ALA A 1 419 ? 1.971 11.495 -11.825 1.00 88.56 419 ALA A N 1
ATOM 3299 C CA . ALA A 1 419 ? 0.763 12.203 -11.417 1.00 88.56 419 ALA A CA 1
ATOM 3300 C C . ALA A 1 419 ? -0.234 11.263 -10.722 1.00 88.56 419 ALA A C 1
ATOM 3302 O O . ALA A 1 419 ? -0.783 11.630 -9.683 1.00 88.56 419 ALA A O 1
ATOM 3303 N N . TRP A 1 420 ? -0.414 10.046 -11.241 1.00 92.25 420 TRP A N 1
ATOM 3304 C CA . TRP A 1 420 ? -1.261 9.008 -10.659 1.00 92.25 420 TRP A CA 1
ATOM 3305 C C . TRP A 1 420 ? -0.795 8.653 -9.245 1.00 92.25 420 TRP A C 1
ATOM 3307 O O . TRP A 1 420 ? -1.596 8.708 -8.316 1.00 92.25 420 TRP A O 1
ATOM 3317 N N . VAL A 1 421 ? 0.505 8.391 -9.050 1.00 90.31 421 VAL A N 1
ATOM 3318 C CA . VAL A 1 421 ? 1.085 8.061 -7.734 1.00 90.31 421 VAL A CA 1
ATOM 3319 C C . VAL A 1 421 ? 0.922 9.226 -6.761 1.00 90.31 421 VAL A C 1
ATOM 3321 O O . VAL A 1 421 ? 0.536 9.027 -5.610 1.00 90.31 421 VAL A O 1
ATOM 3324 N N . LEU A 1 422 ? 1.165 10.461 -7.209 1.00 86.94 422 LEU A N 1
ATOM 3325 C CA . LEU A 1 422 ? 1.003 11.635 -6.354 1.00 86.94 422 LEU A CA 1
ATOM 3326 C C . LEU A 1 422 ? -0.460 11.815 -5.922 1.00 86.94 422 LEU A C 1
ATOM 3328 O O . LEU A 1 422 ? -0.741 12.034 -4.744 1.00 86.94 422 LEU A O 1
ATOM 3332 N N . LEU A 1 423 ? -1.405 11.683 -6.853 1.00 85.88 423 LEU A N 1
ATOM 3333 C CA . LEU A 1 423 ? -2.832 11.718 -6.540 1.00 85.88 423 LEU A CA 1
ATOM 3334 C C . LEU A 1 423 ? -3.228 10.565 -5.612 1.00 85.88 423 LEU A C 1
ATOM 3336 O O . LEU A 1 423 ? -3.952 10.806 -4.650 1.00 85.88 423 LEU A O 1
ATOM 3340 N N . TYR A 1 424 ? -2.698 9.360 -5.823 1.00 87.75 424 TYR A N 1
ATOM 3341 C CA . TYR A 1 424 ? -2.969 8.195 -4.982 1.00 87.75 424 TYR A CA 1
ATOM 3342 C C . TYR A 1 424 ? -2.593 8.449 -3.515 1.00 87.75 424 TYR A C 1
ATOM 3344 O O . TYR A 1 424 ? -3.414 8.244 -2.615 1.00 87.75 424 TYR A O 1
ATOM 3352 N N . TYR A 1 425 ? -1.412 9.027 -3.285 1.00 84.69 425 TYR A N 1
ATOM 3353 C CA . TYR A 1 425 ? -0.905 9.337 -1.947 1.00 84.69 425 TYR A CA 1
ATOM 3354 C C . TYR A 1 425 ? -1.710 10.448 -1.258 1.00 84.69 425 TYR A C 1
ATOM 3356 O O . TYR A 1 425 ? -2.054 10.327 -0.080 1.00 84.69 425 TYR A O 1
ATOM 3364 N N . PHE A 1 426 ? -2.037 11.532 -1.971 1.00 83.00 426 PHE A N 1
ATOM 3365 C CA . PHE A 1 426 ? -2.645 12.726 -1.366 1.00 83.00 426 PHE A CA 1
ATOM 3366 C C . PHE A 1 426 ? -4.179 12.741 -1.394 1.00 83.00 426 PHE A C 1
ATOM 3368 O O . PHE A 1 426 ? -4.807 13.229 -0.455 1.00 83.00 426 PHE A O 1
ATOM 3375 N N . GLN A 1 427 ? -4.795 12.221 -2.453 1.00 81.62 427 GLN A N 1
ATOM 3376 C CA . GLN A 1 427 ? -6.236 12.313 -2.724 1.00 81.62 427 GLN A CA 1
ATOM 3377 C C . GLN A 1 427 ? -6.927 10.940 -2.799 1.00 81.62 427 GLN A C 1
ATOM 3379 O O . GLN A 1 427 ? -8.155 10.870 -2.747 1.00 81.62 427 GLN A O 1
ATOM 3384 N N . GLY A 1 428 ? -6.161 9.846 -2.838 1.00 83.19 428 GLY A N 1
ATOM 3385 C CA . GLY A 1 428 ? -6.667 8.489 -3.050 1.00 83.19 428 GLY A CA 1
ATOM 3386 C C . GLY A 1 428 ? -6.668 8.095 -4.528 1.00 83.19 428 GLY A C 1
ATOM 3387 O O . GLY A 1 428 ? -6.286 8.883 -5.386 1.00 83.19 428 GLY A O 1
ATOM 3388 N N . CYS A 1 429 ? -7.073 6.854 -4.818 1.00 87.94 429 CYS A N 1
ATOM 3389 C CA . CYS A 1 429 ? -6.933 6.253 -6.150 1.00 87.94 429 CYS A CA 1
ATOM 3390 C C . CYS A 1 429 ? -7.677 7.067 -7.229 1.00 87.94 429 CYS A C 1
ATOM 3392 O O . CYS A 1 429 ? -8.917 7.129 -7.182 1.00 87.94 429 CYS A O 1
ATOM 3394 N N . PRO A 1 430 ? -6.949 7.697 -8.179 1.00 86.75 430 PRO A N 1
ATOM 3395 C CA . PRO A 1 430 ? -7.562 8.506 -9.227 1.00 86.75 430 PRO A CA 1
ATOM 3396 C C . PRO A 1 430 ? -8.100 7.648 -10.380 1.00 86.75 430 PRO A C 1
ATOM 3398 O O . PRO A 1 430 ? -9.055 8.061 -11.029 1.00 86.75 430 PRO A O 1
ATOM 3401 N N . SER A 1 431 ? -7.525 6.462 -10.613 1.00 91.81 431 SER A N 1
ATOM 3402 C CA . SER A 1 431 ? -7.973 5.483 -11.608 1.00 91.81 431 SER A CA 1
ATOM 3403 C C . SER A 1 431 ? -7.574 4.070 -11.197 1.00 91.81 431 SER A C 1
ATOM 3405 O O . SER A 1 431 ? -6.398 3.828 -10.939 1.00 91.81 431 SER A O 1
ATOM 3407 N N . TRP A 1 432 ? -8.537 3.149 -11.157 1.00 89.44 432 TRP A N 1
ATOM 3408 C CA . TRP A 1 432 ? -8.306 1.733 -10.847 1.00 89.44 432 TRP A CA 1
ATOM 3409 C C . TRP A 1 432 ? -7.829 0.907 -12.048 1.00 89.44 432 TRP A C 1
ATOM 3411 O O . TRP A 1 432 ? -7.320 -0.192 -11.862 1.00 89.44 432 TRP A O 1
ATOM 3421 N N . GLU A 1 433 ? -8.009 1.422 -13.264 1.00 90.25 433 GLU A N 1
ATOM 3422 C CA . GLU A 1 433 ? -7.698 0.715 -14.516 1.00 90.25 433 GLU A CA 1
ATOM 3423 C C . GLU A 1 433 ? -6.400 1.210 -15.160 1.00 90.25 433 GLU A C 1
ATOM 3425 O O . GLU A 1 433 ? -5.823 0.523 -16.001 1.00 90.25 433 GLU A O 1
ATOM 3430 N N . TRP A 1 434 ? -5.929 2.397 -14.769 1.00 93.50 434 TRP A N 1
ATOM 3431 C CA . TRP A 1 434 ? -4.677 2.943 -15.271 1.00 93.50 434 TRP A CA 1
ATOM 3432 C C . TRP A 1 434 ? -3.485 2.100 -14.799 1.00 93.50 434 TRP A C 1
ATOM 3434 O O . TRP A 1 434 ? -3.352 1.783 -13.617 1.00 93.50 434 TRP A O 1
ATOM 3444 N N . PHE A 1 435 ? -2.583 1.794 -15.727 1.00 94.12 435 PHE A N 1
ATOM 3445 C CA . PHE A 1 435 ? -1.291 1.180 -15.454 1.00 94.12 435 PHE A CA 1
ATOM 3446 C C . PHE A 1 435 ? -0.243 1.750 -16.409 1.00 94.12 435 PHE A C 1
ATOM 3448 O O . PHE A 1 435 ? -0.572 2.267 -17.476 1.00 94.12 435 PHE A O 1
ATOM 3455 N N . TYR A 1 436 ? 1.032 1.633 -16.041 1.00 95.50 436 TYR A N 1
ATOM 3456 C CA . TYR A 1 436 ? 2.136 2.003 -16.922 1.00 95.50 436 TYR A CA 1
ATOM 3457 C C . TYR A 1 436 ? 2.424 0.854 -17.910 1.00 95.50 436 TYR A C 1
ATOM 3459 O O . TYR A 1 436 ? 2.862 -0.211 -17.467 1.00 95.50 436 TYR A O 1
ATOM 3467 N N . PRO A 1 437 ? 2.207 1.026 -19.230 1.00 94.06 437 PRO A N 1
ATOM 3468 C CA . PRO A 1 437 ? 2.162 -0.083 -20.190 1.00 94.06 437 PRO A CA 1
ATOM 3469 C C . PRO A 1 437 ? 3.539 -0.499 -20.732 1.00 94.06 437 PRO A C 1
ATOM 3471 O O . PRO A 1 437 ? 3.655 -1.004 -21.847 1.00 94.06 437 PRO A O 1
ATOM 3474 N N . TYR A 1 438 ? 4.601 -0.281 -19.955 1.00 94.25 438 TYR A N 1
ATOM 3475 C CA . TYR A 1 438 ? 5.969 -0.613 -20.342 1.00 94.25 438 TYR A CA 1
ATOM 3476 C C . TYR A 1 438 ? 6.734 -1.217 -19.161 1.00 94.25 438 TYR A C 1
ATOM 3478 O O . TYR A 1 438 ? 6.574 -0.796 -18.019 1.00 94.25 438 TYR A O 1
ATOM 3486 N N . HIS A 1 439 ? 7.630 -2.173 -19.418 1.00 92.75 439 HIS A N 1
ATOM 3487 C CA . HIS A 1 439 ? 8.464 -2.769 -18.360 1.00 92.75 439 HIS A CA 1
ATOM 3488 C C . HIS A 1 439 ? 9.615 -1.863 -17.904 1.00 92.75 439 HIS A C 1
ATOM 3490 O O . HIS A 1 439 ? 10.189 -2.068 -16.834 1.00 92.75 439 HIS A O 1
ATOM 3496 N N . TYR A 1 440 ? 9.966 -0.859 -18.709 1.00 92.50 440 TYR A N 1
ATOM 3497 C CA . TYR A 1 440 ? 11.134 -0.010 -18.497 1.00 92.50 440 TYR A CA 1
ATOM 3498 C C . TYR A 1 440 ? 10.777 1.478 -18.519 1.00 92.50 440 TYR A C 1
ATOM 3500 O O . TYR A 1 440 ? 9.812 1.895 -19.158 1.00 92.50 440 TYR A O 1
ATOM 3508 N N . ALA A 1 441 ? 11.573 2.284 -17.815 1.00 92.88 441 ALA A N 1
ATOM 3509 C CA . ALA A 1 441 ? 11.423 3.736 -17.752 1.00 92.88 441 ALA A CA 1
ATOM 3510 C C . ALA A 1 441 ? 12.171 4.439 -18.907 1.00 92.88 441 ALA A C 1
ATOM 3512 O O . ALA A 1 441 ? 13.182 3.916 -19.372 1.00 92.88 441 ALA A O 1
ATOM 3513 N N . PRO A 1 442 ? 11.736 5.630 -19.345 1.00 93.06 442 PRO A N 1
ATOM 3514 C CA . PRO A 1 442 ? 12.472 6.444 -20.313 1.00 93.06 442 PRO A CA 1
ATOM 3515 C C . PRO A 1 442 ? 13.648 7.189 -19.651 1.00 93.06 442 PRO A C 1
ATOM 3517 O O . PRO A 1 442 ? 13.730 7.256 -18.419 1.00 93.06 442 PRO A O 1
ATOM 3520 N N . PHE A 1 443 ? 14.555 7.773 -20.444 1.00 91.62 443 PHE A N 1
ATOM 3521 C CA . PHE A 1 443 ? 15.611 8.639 -19.899 1.00 91.62 443 PHE A CA 1
ATOM 3522 C C . PHE A 1 443 ? 15.088 10.042 -19.595 1.00 91.62 443 PHE A C 1
ATOM 3524 O O . PHE A 1 443 ? 14.098 10.490 -20.173 1.00 91.62 443 PHE A O 1
ATOM 3531 N N . ALA A 1 444 ? 15.775 10.779 -18.714 1.00 89.56 444 ALA A N 1
ATOM 3532 C CA . ALA A 1 444 ? 15.390 12.147 -18.369 1.00 89.56 444 ALA A CA 1
ATOM 3533 C C . ALA A 1 444 ? 15.416 13.080 -19.595 1.00 89.56 444 ALA A C 1
ATOM 3535 O O . ALA A 1 444 ? 14.620 14.012 -19.673 1.00 89.56 444 ALA A O 1
ATOM 3536 N N . ALA A 1 445 ? 16.296 12.813 -20.565 1.00 88.44 445 ALA A N 1
ATOM 3537 C CA . ALA A 1 445 ? 16.380 13.554 -21.825 1.00 88.44 445 ALA A CA 1
ATOM 3538 C C . ALA A 1 445 ? 15.142 13.423 -22.740 1.00 88.44 445 ALA A C 1
ATOM 3540 O O . ALA A 1 445 ? 14.933 14.287 -23.598 1.00 88.44 445 ALA A O 1
ATOM 3541 N N . ASP A 1 446 ? 14.340 12.367 -22.573 1.00 89.75 446 ASP A N 1
ATOM 3542 C CA . ASP A 1 446 ? 13.170 12.083 -23.417 1.00 89.75 446 ASP A CA 1
ATOM 3543 C C . ASP A 1 446 ? 11.899 12.801 -22.930 1.00 89.75 446 ASP A C 1
ATOM 3545 O O . ASP A 1 446 ? 10.905 12.891 -23.653 1.00 89.75 446 ASP A O 1
ATOM 3549 N N . PHE A 1 447 ? 11.926 13.370 -21.722 1.00 88.31 447 PHE A N 1
ATOM 3550 C CA . PHE A 1 447 ? 10.847 14.211 -21.218 1.00 88.31 447 PHE A CA 1
ATOM 3551 C C . PHE A 1 447 ? 10.932 15.583 -21.882 1.00 88.31 447 PHE A C 1
ATOM 3553 O O . PHE A 1 447 ? 11.790 16.392 -21.534 1.00 88.31 447 PHE A O 1
ATOM 3560 N N . LYS A 1 448 ? 10.044 15.857 -22.838 1.00 86.12 448 LYS A N 1
ATOM 3561 C CA . LYS A 1 448 ? 9.916 17.166 -23.491 1.00 86.12 448 LYS A CA 1
ATOM 3562 C C . LYS A 1 448 ? 8.464 17.609 -23.545 1.00 86.12 448 LYS A C 1
ATOM 3564 O O . LYS A 1 448 ? 7.552 16.785 -23.529 1.00 86.12 448 LYS A O 1
ATOM 3569 N N . ASP A 1 449 ? 8.276 18.924 -23.611 1.00 82.19 449 ASP A N 1
ATOM 3570 C CA . ASP A 1 449 ? 6.982 19.588 -23.786 1.00 82.19 449 ASP A CA 1
ATOM 3571 C C . ASP A 1 449 ? 5.907 19.196 -22.755 1.00 82.19 449 ASP A C 1
ATOM 3573 O O . ASP A 1 449 ? 4.706 19.254 -23.033 1.00 82.19 449 ASP A O 1
ATOM 3577 N N . LEU A 1 450 ? 6.321 18.877 -21.520 1.00 80.25 450 LEU A N 1
ATOM 3578 C CA . LEU A 1 450 ? 5.411 18.474 -20.437 1.00 80.25 450 LEU A CA 1
ATOM 3579 C C . LEU A 1 450 ? 4.377 19.547 -20.068 1.00 80.25 450 LEU A C 1
ATOM 3581 O O . LEU A 1 450 ? 3.310 19.223 -19.558 1.00 80.25 450 LEU A O 1
ATOM 3585 N N . ALA A 1 451 ? 4.663 20.821 -20.339 1.00 76.50 451 ALA A N 1
ATOM 3586 C CA . ALA A 1 451 ? 3.740 21.925 -20.072 1.00 76.50 451 ALA A CA 1
ATOM 3587 C C . ALA A 1 451 ? 2.452 21.857 -20.913 1.00 76.50 451 ALA A C 1
ATOM 3589 O O . ALA A 1 451 ? 1.427 22.391 -20.501 1.00 76.50 451 ALA A O 1
ATOM 3590 N N . SER A 1 452 ? 2.505 21.199 -22.075 1.00 78.75 452 SER A N 1
ATOM 3591 C CA . SER A 1 452 ? 1.362 21.025 -22.981 1.00 78.75 452 SER A CA 1
ATOM 3592 C C . SER A 1 452 ? 0.484 19.819 -22.635 1.00 78.75 452 SER A C 1
ATOM 3594 O O . SER A 1 452 ? -0.504 19.549 -23.314 1.00 78.75 452 SER A O 1
ATOM 3596 N N . MET A 1 453 ? 0.867 19.048 -21.617 1.00 80.19 453 MET A N 1
ATOM 3597 C CA . MET A 1 453 ? 0.203 17.803 -21.273 1.00 80.19 453 MET A CA 1
ATOM 3598 C C . MET A 1 453 ? -0.998 18.048 -20.360 1.00 80.19 453 MET A C 1
ATOM 3600 O O . MET A 1 453 ? -0.854 18.542 -19.244 1.00 80.19 453 MET A O 1
ATOM 3604 N N . GLU A 1 454 ? -2.177 17.634 -20.817 1.00 79.50 454 GLU A N 1
ATOM 3605 C CA . GLU A 1 454 ? -3.374 17.538 -19.985 1.00 79.50 454 GLU A CA 1
ATOM 3606 C C . GLU A 1 454 ? -3.498 16.111 -19.453 1.00 79.50 454 GLU A C 1
ATOM 3608 O O . GLU A 1 454 ? -3.560 15.154 -20.222 1.00 79.50 454 GLU A O 1
ATOM 3613 N N . ILE A 1 455 ? -3.496 15.972 -18.128 1.00 83.25 455 ILE A N 1
ATOM 3614 C CA . ILE A 1 455 ? -3.606 14.681 -17.447 1.00 83.25 455 ILE A CA 1
ATOM 3615 C C . ILE A 1 455 ? -5.002 14.602 -16.843 1.00 83.25 455 ILE A C 1
ATOM 3617 O O . ILE A 1 455 ? -5.358 15.405 -15.978 1.00 83.25 455 ILE A O 1
ATOM 3621 N N . CYS A 1 456 ? -5.793 13.636 -17.296 1.00 83.12 456 CYS A N 1
ATOM 3622 C CA . CYS A 1 456 ? -7.121 13.351 -16.770 1.00 83.12 456 CYS A CA 1
ATOM 3623 C C . CYS A 1 456 ? -7.236 11.858 -16.486 1.00 83.12 456 CYS A C 1
ATOM 3625 O O . CYS A 1 456 ? -6.881 11.033 -17.322 1.00 83.12 456 CYS A O 1
ATOM 3627 N N . PHE A 1 457 ? -7.736 11.525 -15.299 1.00 86.75 457 PHE A N 1
ATOM 3628 C CA . PHE A 1 457 ? -7.947 10.147 -14.880 1.00 86.75 457 PHE A CA 1
ATOM 3629 C C . PHE A 1 457 ? -9.436 9.866 -14.764 1.00 86.75 457 PHE A C 1
ATOM 3631 O O . PHE A 1 457 ? -10.168 10.595 -14.091 1.00 86.75 457 PHE A O 1
ATOM 3638 N N . GLU A 1 458 ? -9.869 8.778 -15.387 1.00 86.81 458 GLU A N 1
ATOM 3639 C CA . GLU A 1 458 ? -11.180 8.202 -15.137 1.00 86.81 458 GLU A CA 1
ATOM 3640 C C . GLU A 1 458 ? -11.057 7.179 -14.015 1.00 86.81 458 GLU A C 1
ATOM 3642 O O . GLU A 1 458 ? -10.189 6.305 -14.048 1.00 86.81 458 GLU A O 1
ATOM 3647 N N . LYS A 1 459 ? -11.934 7.276 -13.009 1.00 83.94 459 LYS A N 1
ATOM 3648 C CA . LYS A 1 459 ? -11.841 6.420 -11.821 1.00 83.94 459 LYS A CA 1
ATOM 3649 C C . LYS A 1 459 ? -11.912 4.931 -12.169 1.00 83.94 459 LYS A C 1
ATOM 3651 O O . LYS A 1 459 ? -11.289 4.134 -11.476 1.00 83.94 459 LYS A O 1
ATOM 3656 N N . GLY A 1 460 ? -12.605 4.578 -13.250 1.00 85.56 460 GLY A N 1
ATOM 3657 C CA . GLY A 1 460 ? -12.735 3.200 -13.712 1.00 85.56 460 GLY A CA 1
ATOM 3658 C C . GLY A 1 460 ? -13.493 2.317 -12.722 1.00 85.56 460 GLY A C 1
ATOM 3659 O O . GLY A 1 460 ? -14.096 2.791 -11.746 1.00 85.56 460 GLY A O 1
ATOM 3660 N N . ARG A 1 461 ? -13.478 1.012 -12.985 1.00 87.38 461 ARG A N 1
ATOM 3661 C CA . ARG A 1 461 ? -14.120 -0.005 -12.156 1.00 87.38 461 ARG A CA 1
ATOM 3662 C C . ARG A 1 461 ? -13.133 -0.619 -11.168 1.00 87.38 461 ARG A C 1
ATOM 3664 O O . ARG A 1 461 ? -11.981 -0.877 -11.484 1.00 87.38 461 ARG A O 1
ATOM 3671 N N . ILE A 1 462 ? -13.629 -0.942 -9.978 1.00 88.06 462 ILE A N 1
ATOM 3672 C CA . ILE A 1 462 ? -12.895 -1.775 -9.023 1.00 88.06 462 ILE A CA 1
ATOM 3673 C C . ILE A 1 462 ? -13.082 -3.241 -9.422 1.00 88.06 462 ILE A C 1
ATOM 3675 O O . ILE A 1 462 ? -14.219 -3.718 -9.502 1.00 88.06 462 ILE A O 1
ATOM 3679 N N . SER A 1 463 ? -11.981 -3.946 -9.671 1.00 87.69 463 SER A N 1
ATOM 3680 C CA . SER A 1 463 ? -11.989 -5.390 -9.915 1.00 87.69 463 SER A CA 1
ATOM 3681 C C . SER A 1 463 ? -12.503 -6.149 -8.692 1.00 87.69 463 SER A C 1
ATOM 3683 O O . SER A 1 463 ? -12.168 -5.832 -7.551 1.00 87.69 463 SER A O 1
ATOM 3685 N N . LYS A 1 464 ? -13.328 -7.167 -8.925 1.00 91.25 464 LYS A N 1
ATOM 3686 C CA . LYS A 1 464 ? -13.781 -8.091 -7.886 1.00 91.25 464 LYS A CA 1
ATOM 3687 C C . LYS A 1 464 ? -12.624 -8.981 -7.416 1.00 91.25 464 LYS A C 1
ATOM 3689 O O . LYS A 1 464 ? -11.695 -9.209 -8.196 1.00 91.25 464 LYS A O 1
ATOM 3694 N N . PRO A 1 465 ? -12.701 -9.567 -6.206 1.00 91.19 465 PRO A N 1
ATOM 3695 C CA . PRO A 1 465 ? -11.630 -10.399 -5.661 1.00 91.19 465 PRO A CA 1
ATOM 3696 C C . PRO A 1 465 ? -11.130 -11.486 -6.620 1.00 91.19 465 PRO A C 1
ATOM 3698 O O . PRO A 1 465 ? -9.928 -11.606 -6.830 1.00 91.19 465 PRO A O 1
ATOM 3701 N N . PHE A 1 466 ? -12.022 -12.239 -7.274 1.00 93.50 466 PHE A N 1
ATOM 3702 C CA . PHE A 1 466 ? -11.591 -13.287 -8.210 1.00 93.50 466 PHE A CA 1
ATOM 3703 C C . PHE A 1 466 ? -11.014 -12.739 -9.515 1.00 93.50 466 PHE A C 1
ATOM 3705 O O . PHE A 1 466 ? -10.123 -13.358 -10.081 1.00 93.50 466 PHE A O 1
ATOM 3712 N N . GLU A 1 467 ? -11.473 -11.578 -9.984 1.00 93.44 467 GLU A N 1
ATOM 3713 C CA . GLU A 1 467 ? -10.902 -10.934 -11.174 1.00 93.44 467 GLU A CA 1
ATOM 3714 C C . GLU A 1 467 ? -9.468 -10.469 -10.887 1.00 93.44 467 GLU A C 1
ATOM 3716 O O . GLU A 1 467 ? -8.575 -10.715 -11.692 1.00 93.44 467 GLU A O 1
ATOM 3721 N N . GLN A 1 468 ? -9.235 -9.884 -9.706 1.00 91.75 468 GLN A N 1
ATOM 3722 C CA . GLN A 1 468 ? -7.903 -9.488 -9.247 1.00 91.75 468 GLN A CA 1
ATOM 3723 C C . GLN A 1 468 ? -6.986 -10.699 -9.021 1.00 91.75 468 GLN A C 1
ATOM 3725 O O . GLN A 1 468 ? -5.820 -10.674 -9.406 1.00 91.75 468 GLN A O 1
ATOM 3730 N N . LEU A 1 469 ? -7.487 -11.774 -8.407 1.00 92.94 469 LEU A N 1
ATOM 3731 C CA . LEU A 1 469 ? -6.693 -12.989 -8.208 1.00 92.94 469 LEU A CA 1
ATOM 3732 C C . LEU A 1 469 ? -6.297 -13.619 -9.546 1.00 92.94 469 LEU A C 1
ATOM 3734 O O . LEU A 1 469 ? -5.145 -14.003 -9.707 1.00 92.94 469 LEU A O 1
ATOM 3738 N N . MET A 1 470 ? -7.205 -13.653 -10.523 1.00 93.44 470 MET A N 1
ATOM 3739 C CA . MET A 1 470 ? -6.887 -14.119 -11.874 1.00 93.44 470 MET A CA 1
ATOM 3740 C C . MET A 1 470 ? -5.862 -13.218 -12.575 1.00 93.44 470 MET A C 1
ATOM 3742 O O . MET A 1 470 ? -5.064 -13.724 -13.356 1.00 93.44 470 MET A O 1
ATOM 3746 N N . SER A 1 471 ? -5.836 -11.909 -12.302 1.00 92.56 471 SER A N 1
ATOM 3747 C CA . SER A 1 471 ? -4.843 -11.008 -12.902 1.00 92.56 471 SER A CA 1
ATOM 3748 C C . SER A 1 471 ? -3.468 -11.029 -12.221 1.00 92.56 471 SER A C 1
ATOM 3750 O O . SER A 1 471 ? -2.511 -10.507 -12.782 1.00 92.56 471 SER A O 1
ATOM 3752 N N . VAL A 1 472 ? -3.362 -11.572 -11.003 1.00 92.75 472 VAL A N 1
ATOM 3753 C CA . VAL A 1 472 ? -2.124 -11.540 -10.197 1.00 92.75 472 VAL A CA 1
ATOM 3754 C C . VAL A 1 472 ? -1.487 -12.920 -10.046 1.00 92.75 472 VAL A C 1
ATOM 3756 O O . VAL A 1 472 ? -0.262 -13.032 -10.026 1.00 92.75 472 VAL A O 1
ATOM 3759 N N . LEU A 1 473 ? -2.289 -13.975 -9.887 1.00 93.38 473 LEU A N 1
ATOM 3760 C CA . LEU A 1 473 ? -1.773 -15.302 -9.573 1.00 93.38 473 LEU A CA 1
ATOM 3761 C C . LEU A 1 473 ? -1.226 -16.017 -10.818 1.00 93.38 473 LEU A C 1
ATOM 3763 O O . LEU A 1 473 ? -1.875 -16.011 -11.864 1.00 93.38 473 LEU A O 1
ATOM 3767 N N . PRO A 1 474 ? -0.088 -16.725 -10.697 1.00 93.94 474 PRO A N 1
ATOM 3768 C CA . PRO A 1 474 ? 0.333 -17.683 -11.710 1.00 93.94 474 PRO A CA 1
ATOM 3769 C C . PRO A 1 474 ? -0.548 -18.941 -11.672 1.00 93.94 474 PRO A C 1
ATOM 3771 O O . PRO A 1 474 ? -1.152 -19.264 -10.643 1.00 93.94 474 PRO A O 1
ATOM 3774 N N . SER A 1 475 ? -0.548 -19.713 -12.761 1.00 91.44 475 SER A N 1
ATOM 3775 C CA . SER A 1 475 ? -1.292 -20.981 -12.885 1.00 91.44 475 SER A CA 1
ATOM 3776 C C . SER A 1 475 ? -0.971 -21.989 -11.768 1.00 91.44 475 SER A C 1
ATOM 3778 O O . SER A 1 475 ? -1.856 -22.706 -11.296 1.00 91.44 475 SER A O 1
ATOM 3780 N N . ALA A 1 476 ? 0.264 -21.988 -11.255 1.00 92.56 476 ALA A N 1
ATOM 3781 C CA . ALA A 1 476 ? 0.692 -22.814 -10.121 1.00 92.56 476 ALA A CA 1
ATOM 3782 C C . ALA A 1 476 ? -0.100 -22.542 -8.822 1.00 92.56 476 ALA A C 1
ATOM 3784 O O . ALA A 1 476 ? -0.308 -23.446 -8.009 1.00 92.56 476 ALA A O 1
ATOM 3785 N N . SER A 1 477 ? -0.598 -21.317 -8.641 1.00 94.56 477 SER A N 1
ATOM 3786 C CA . SER A 1 477 ? -1.350 -20.890 -7.455 1.00 94.56 477 SER A CA 1
ATOM 3787 C C . SER A 1 477 ? -2.870 -20.983 -7.636 1.00 94.56 477 SER A C 1
ATOM 3789 O O . SER A 1 477 ? -3.622 -20.422 -6.841 1.00 94.56 477 SER A O 1
ATOM 3791 N N . ARG A 1 478 ? -3.349 -21.737 -8.638 1.00 92.19 478 ARG A N 1
ATOM 3792 C CA . ARG A 1 478 ? -4.787 -21.923 -8.923 1.00 92.19 478 ARG A CA 1
ATOM 3793 C C . ARG A 1 478 ? -5.616 -22.430 -7.740 1.00 92.19 478 ARG A C 1
ATOM 3795 O O . ARG A 1 478 ? -6.803 -22.151 -7.673 1.00 92.19 478 ARG A O 1
ATOM 3802 N N . HIS A 1 479 ? -5.003 -23.122 -6.778 1.00 91.62 479 HIS A N 1
ATOM 3803 C CA . HIS A 1 479 ? -5.674 -23.620 -5.570 1.00 91.62 479 HIS A CA 1
ATOM 3804 C C . HIS A 1 479 ? -6.299 -22.508 -4.701 1.00 91.62 479 HIS A C 1
ATOM 3806 O O . HIS A 1 479 ? -7.205 -22.786 -3.923 1.00 91.62 479 HIS A O 1
ATOM 3812 N N . ALA A 1 480 ? -5.852 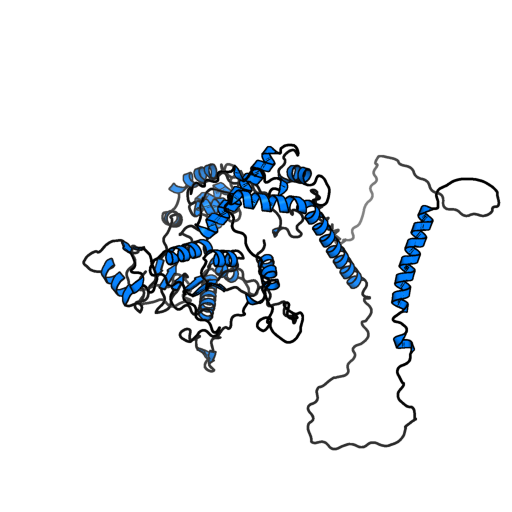-21.254 -4.839 1.00 91.44 480 ALA A N 1
ATOM 3813 C CA . ALA A 1 480 ? -6.449 -20.102 -4.160 1.00 91.44 480 ALA A CA 1
ATOM 3814 C C . ALA A 1 480 ? -7.773 -19.624 -4.802 1.00 91.44 480 ALA A C 1
ATOM 3816 O O . ALA A 1 480 ? -8.492 -18.807 -4.221 1.00 91.44 480 ALA A O 1
ATOM 3817 N N . LEU A 1 481 ? -8.106 -20.125 -5.995 1.00 93.12 481 LEU A N 1
ATOM 3818 C CA . LEU A 1 481 ? -9.308 -19.794 -6.756 1.00 93.12 481 LEU A CA 1
ATOM 3819 C C . LEU A 1 481 ? -10.322 -20.951 -6.726 1.00 93.12 481 LEU A C 1
ATOM 3821 O O . LEU A 1 481 ? -9.922 -22.114 -6.633 1.00 93.12 481 LEU A O 1
ATOM 3825 N N . PRO A 1 482 ? -11.630 -20.657 -6.868 1.00 94.44 482 PRO A N 1
ATOM 3826 C CA . PRO A 1 482 ? -12.646 -21.669 -7.158 1.00 94.44 482 PRO A CA 1
ATOM 3827 C C . PRO A 1 482 ? -12.268 -22.584 -8.329 1.00 94.44 482 PRO A C 1
ATOM 3829 O O . PRO A 1 482 ? -11.761 -22.110 -9.349 1.00 94.44 482 PRO A O 1
ATOM 3832 N N . GLU A 1 483 ? -12.595 -23.875 -8.218 1.00 93.31 483 GLU A N 1
ATOM 3833 C CA . GLU A 1 483 ? -12.282 -24.895 -9.237 1.00 93.31 483 GLU A CA 1
ATOM 3834 C C . GLU A 1 483 ? -12.835 -24.540 -10.625 1.00 93.31 483 GLU A C 1
ATOM 3836 O O . GLU A 1 483 ? -12.227 -24.866 -11.643 1.00 93.31 483 GLU A O 1
ATOM 3841 N N . VAL A 1 484 ? -13.937 -23.781 -10.681 1.00 94.06 484 VAL A N 1
ATOM 3842 C CA . VAL A 1 484 ? -14.561 -23.325 -11.934 1.00 94.06 484 VAL A CA 1
ATOM 3843 C C . VAL A 1 484 ? -13.649 -22.452 -12.805 1.00 94.06 484 VAL A C 1
ATOM 3845 O O . VAL A 1 484 ? -13.884 -22.350 -14.009 1.00 94.06 484 VAL A O 1
ATOM 3848 N N . PHE A 1 485 ? -12.623 -21.818 -12.222 1.00 94.44 485 PHE A N 1
ATOM 3849 C CA . PHE A 1 485 ? -11.675 -20.969 -12.949 1.00 94.44 485 PHE A CA 1
ATOM 3850 C C . PHE A 1 485 ? -10.385 -21.692 -13.338 1.00 94.44 485 PHE A C 1
ATOM 3852 O O . PHE A 1 485 ? -9.673 -21.199 -14.208 1.00 94.44 485 PHE A O 1
ATOM 3859 N N . HIS A 1 486 ? -10.076 -22.851 -12.743 1.00 94.75 486 HIS A N 1
ATOM 3860 C CA . HIS A 1 486 ? -8.816 -23.563 -13.004 1.00 94.75 486 HIS A CA 1
ATOM 3861 C C . HIS A 1 486 ? -8.600 -23.874 -14.491 1.00 94.75 486 HIS A C 1
ATOM 3863 O O . HIS A 1 486 ? -7.485 -23.633 -14.957 1.00 94.75 486 HIS A O 1
ATOM 3869 N N . PRO A 1 487 ? -9.626 -24.313 -15.255 1.00 94.69 487 PRO A N 1
ATOM 3870 C CA . PRO A 1 487 ? -9.483 -24.558 -16.688 1.00 94.69 487 PRO A CA 1
ATOM 3871 C C . PRO A 1 487 ? -8.948 -23.350 -17.465 1.00 94.69 487 PRO A C 1
ATOM 3873 O O . PRO A 1 487 ? -8.108 -23.504 -18.345 1.00 94.69 487 PRO A O 1
ATOM 3876 N N . LEU A 1 488 ? -9.344 -22.129 -17.075 1.00 93.88 488 LEU A N 1
ATOM 3877 C CA . LEU A 1 488 ? -8.934 -20.903 -17.764 1.00 93.88 488 LEU A CA 1
ATOM 3878 C C . LEU A 1 488 ? -7.422 -20.637 -17.685 1.00 93.88 488 LEU A C 1
ATOM 3880 O O . LEU A 1 488 ? -6.895 -19.934 -18.544 1.00 93.88 488 LEU A O 1
ATOM 3884 N N . MET A 1 489 ? -6.739 -21.174 -16.670 1.00 92.88 489 MET A N 1
ATOM 3885 C CA . MET A 1 489 ? -5.303 -20.968 -16.447 1.00 92.88 489 MET A CA 1
ATOM 3886 C C . MET A 1 489 ? -4.434 -22.134 -16.929 1.00 92.88 489 MET A C 1
ATOM 3888 O O . MET A 1 489 ? -3.213 -22.006 -16.925 1.00 92.88 489 MET A O 1
ATOM 3892 N N . THR A 1 490 ? -5.027 -23.289 -17.253 1.00 91.81 490 THR A N 1
ATOM 3893 C CA . THR A 1 490 ? -4.261 -24.517 -17.533 1.00 91.81 490 THR A CA 1
ATOM 3894 C C . THR A 1 490 ? -4.572 -25.169 -18.865 1.00 91.81 490 THR A C 1
ATOM 3896 O O . THR A 1 490 ? -3.735 -25.907 -19.377 1.00 91.81 490 THR A O 1
ATOM 3899 N N . GLU A 1 491 ? -5.768 -24.967 -19.413 1.00 92.31 491 GLU A N 1
ATOM 3900 C CA . GLU A 1 491 ? -6.140 -25.588 -20.680 1.00 92.31 491 GLU A CA 1
ATOM 3901 C C . GLU A 1 491 ? -5.685 -24.722 -21.863 1.00 92.31 491 GLU A C 1
ATOM 3903 O O . GLU A 1 491 ? -5.845 -23.501 -21.867 1.00 92.31 491 GLU A O 1
ATOM 3908 N N . ASN A 1 492 ? -5.109 -25.364 -22.883 1.00 90.44 492 ASN A N 1
ATOM 3909 C CA . ASN A 1 492 ? -4.556 -24.678 -24.058 1.00 90.44 492 ASN A CA 1
ATOM 3910 C C . ASN A 1 492 ? -5.629 -24.056 -24.971 1.00 90.44 492 ASN A C 1
ATOM 3912 O O . ASN A 1 492 ? -5.301 -23.251 -25.837 1.00 90.44 492 ASN A O 1
ATOM 3916 N N . ASP A 1 493 ? -6.890 -24.456 -24.821 1.00 91.94 493 ASP A N 1
ATOM 3917 C CA . ASP A 1 493 ? -8.052 -23.909 -25.526 1.00 91.94 493 ASP A CA 1
ATOM 3918 C C . ASP A 1 493 ? -8.686 -22.710 -24.800 1.00 91.94 493 ASP A C 1
ATOM 3920 O O . ASP A 1 493 ? -9.625 -22.106 -25.323 1.00 91.94 493 ASP A O 1
ATOM 3924 N N . SER A 1 494 ? -8.168 -22.331 -23.628 1.00 92.19 494 SER A N 1
ATOM 3925 C CA . SER A 1 494 ? -8.621 -21.145 -22.907 1.00 92.19 494 SER A CA 1
ATOM 3926 C C . SER A 1 494 ? -8.335 -19.861 -23.690 1.00 92.19 494 SER A C 1
ATOM 3928 O O . SER A 1 494 ? -7.241 -19.638 -24.207 1.00 92.19 494 SER A O 1
ATOM 3930 N N . GLU A 1 495 ? -9.315 -18.956 -23.696 1.00 90.75 495 GLU A N 1
ATOM 3931 C CA . GLU A 1 495 ? -9.242 -17.647 -24.357 1.00 90.75 495 GLU A CA 1
ATOM 3932 C C . GLU A 1 495 ? -8.174 -16.712 -23.771 1.00 90.75 495 GLU A C 1
ATOM 3934 O O . GLU A 1 495 ? -7.884 -15.677 -24.372 1.00 90.75 495 GLU A O 1
ATOM 3939 N N . ILE A 1 496 ? -7.641 -17.038 -22.590 1.00 94.19 496 ILE A N 1
ATOM 3940 C CA . ILE A 1 496 ? -6.701 -16.212 -21.820 1.00 94.19 496 ILE A CA 1
ATOM 3941 C C . ILE A 1 496 ? -5.447 -16.983 -21.384 1.00 94.19 496 ILE A C 1
ATOM 3943 O O . ILE A 1 496 ? -4.736 -16.543 -20.480 1.00 94.19 496 ILE A O 1
ATOM 3947 N N . ILE A 1 497 ? -5.165 -18.140 -21.997 1.00 94.06 497 ILE A N 1
ATOM 3948 C CA . ILE A 1 497 ? -3.984 -18.950 -21.653 1.00 94.06 497 ILE A CA 1
ATOM 3949 C C . ILE A 1 497 ? -2.666 -18.206 -21.922 1.00 94.06 497 ILE A C 1
ATOM 3951 O O . ILE A 1 497 ? -1.676 -18.426 -21.229 1.00 94.06 497 ILE A O 1
ATOM 3955 N N . ASP A 1 498 ? -2.669 -17.262 -22.869 1.00 93.38 498 ASP A N 1
ATOM 3956 C CA . ASP A 1 498 ? -1.532 -16.402 -23.211 1.00 93.38 498 ASP A CA 1
ATOM 3957 C C . ASP A 1 498 ? -1.067 -15.513 -22.048 1.00 93.38 498 ASP A C 1
ATOM 3959 O O . ASP A 1 498 ? 0.086 -15.082 -22.030 1.00 93.38 498 ASP A O 1
ATOM 3963 N N . PHE A 1 499 ? -1.922 -15.270 -21.051 1.00 93.56 499 PHE A N 1
ATOM 3964 C CA . PHE A 1 499 ? -1.564 -14.498 -19.860 1.00 93.56 499 PHE A CA 1
ATOM 3965 C C . PHE A 1 499 ? -0.791 -15.309 -18.812 1.00 93.56 499 PHE A C 1
ATOM 3967 O O . PHE A 1 499 ? -0.206 -14.713 -17.907 1.00 93.56 499 PHE A O 1
ATOM 3974 N N . TYR A 1 500 ? -0.752 -16.642 -18.929 1.00 94.06 500 TYR A N 1
ATOM 3975 C CA . TYR A 1 500 ? -0.172 -17.539 -17.925 1.00 94.06 500 TYR A CA 1
ATOM 3976 C C . TYR A 1 500 ? 0.977 -18.396 -18.482 1.00 94.06 500 TYR A C 1
ATOM 3978 O O . TYR A 1 500 ? 0.889 -19.625 -18.463 1.00 94.06 500 TYR A O 1
ATOM 3986 N N . PRO A 1 501 ? 2.077 -17.788 -18.966 1.00 93.00 501 PRO A N 1
ATOM 3987 C CA . PRO A 1 501 ? 3.231 -18.554 -19.418 1.00 93.00 501 PRO A CA 1
ATOM 3988 C C . PRO A 1 501 ? 3.890 -19.304 -18.247 1.00 93.00 501 PRO A C 1
ATOM 3990 O O . PRO A 1 501 ? 4.105 -18.733 -17.176 1.00 93.00 501 PRO A O 1
ATOM 3993 N N . GLU A 1 502 ? 4.246 -20.575 -18.452 1.00 88.75 502 GLU A N 1
ATOM 3994 C CA . GLU A 1 502 ? 4.999 -21.358 -17.455 1.00 88.75 502 GLU A CA 1
ATOM 3995 C C . GLU A 1 502 ? 6.456 -20.885 -17.334 1.00 88.75 502 GLU A C 1
ATOM 3997 O O . GLU A 1 502 ? 7.025 -20.873 -16.241 1.00 88.75 502 GLU A O 1
ATOM 4002 N N . GLU A 1 503 ? 7.043 -20.445 -18.450 1.00 90.31 503 GLU A N 1
ATOM 4003 C CA . GLU A 1 503 ? 8.397 -19.904 -18.527 1.00 90.31 503 GLU A CA 1
ATOM 4004 C C . GLU A 1 503 ? 8.365 -18.474 -19.077 1.00 90.31 503 GLU A C 1
ATOM 4006 O O . GLU A 1 503 ? 7.714 -18.191 -20.082 1.00 90.31 503 GLU A O 1
ATOM 4011 N N . PHE A 1 504 ? 9.088 -17.562 -18.426 1.00 91.88 504 PHE A N 1
ATOM 4012 C CA . PHE A 1 504 ? 9.229 -16.172 -18.856 1.00 91.88 504 PHE A CA 1
ATOM 4013 C C . PHE A 1 504 ? 10.648 -15.664 -18.594 1.00 91.88 504 PHE A C 1
ATOM 4015 O O . PHE A 1 504 ? 11.357 -16.139 -17.702 1.00 91.88 504 PHE A O 1
ATOM 4022 N N . GLU A 1 505 ? 11.071 -14.676 -19.377 1.00 89.00 505 GLU A N 1
ATOM 4023 C CA . GLU A 1 505 ? 12.413 -14.116 -19.273 1.00 89.00 505 GLU A CA 1
ATOM 4024 C C . GLU A 1 505 ? 12.517 -13.108 -18.121 1.00 89.00 505 GLU A C 1
ATOM 4026 O O . GLU A 1 505 ? 11.629 -12.282 -17.894 1.00 89.00 505 GLU A O 1
ATOM 4031 N N . ILE A 1 506 ? 13.638 -13.155 -17.394 1.00 89.62 506 ILE A N 1
ATOM 4032 C CA . ILE A 1 506 ? 13.983 -12.167 -16.367 1.00 89.62 506 ILE A CA 1
ATOM 4033 C C . ILE A 1 506 ? 15.201 -11.382 -16.845 1.00 89.62 506 ILE A C 1
ATOM 4035 O O . ILE A 1 506 ? 16.326 -11.889 -16.845 1.00 89.62 506 ILE A O 1
ATOM 4039 N N . ASP A 1 507 ? 14.995 -10.115 -17.195 1.00 87.62 507 ASP A N 1
ATOM 4040 C CA . ASP A 1 507 ? 16.083 -9.209 -17.539 1.00 87.62 507 ASP A CA 1
ATOM 4041 C C . ASP A 1 507 ? 16.741 -8.654 -16.273 1.00 87.62 507 ASP A C 1
ATOM 4043 O O . ASP A 1 507 ? 16.179 -7.837 -15.543 1.00 87.62 507 ASP A O 1
ATOM 4047 N N . LEU A 1 508 ? 17.983 -9.062 -16.015 1.00 81.94 508 LEU A N 1
ATOM 4048 C CA . LEU A 1 508 ? 18.737 -8.595 -14.855 1.00 81.94 508 LEU A CA 1
ATOM 4049 C C . LEU A 1 508 ? 19.077 -7.101 -14.920 1.00 81.94 508 LEU A C 1
ATOM 4051 O O . LEU A 1 508 ? 19.366 -6.528 -13.874 1.00 81.94 508 LEU A O 1
ATOM 4055 N N . ASN A 1 509 ? 19.072 -6.461 -16.095 1.00 80.81 509 ASN A N 1
ATOM 4056 C CA . ASN A 1 509 ? 19.280 -5.017 -16.269 1.00 80.81 509 ASN A CA 1
ATOM 4057 C C . ASN A 1 509 ? 20.438 -4.430 -15.417 1.00 80.81 509 ASN A C 1
ATOM 4059 O O . ASN A 1 509 ? 20.288 -3.447 -14.681 1.00 80.81 509 ASN A O 1
ATOM 4063 N N . GLY A 1 510 ? 21.595 -5.103 -15.435 1.00 72.12 510 GLY A N 1
ATOM 4064 C CA . GLY A 1 510 ? 22.788 -4.710 -14.669 1.00 72.12 510 GLY A CA 1
ATOM 4065 C C . GLY A 1 510 ? 22.720 -4.979 -13.156 1.00 72.12 510 GLY A C 1
ATOM 4066 O O . GLY A 1 510 ? 23.519 -4.440 -12.386 1.00 72.12 510 GLY A O 1
ATOM 4067 N N . LYS A 1 511 ? 21.760 -5.782 -12.686 1.00 76.94 511 LYS A N 1
ATOM 4068 C CA . LYS A 1 511 ? 21.637 -6.232 -11.292 1.00 76.94 511 LYS A CA 1
ATOM 4069 C C . LYS A 1 511 ? 22.289 -7.593 -11.081 1.00 76.94 511 LYS A C 1
ATOM 4071 O O . LYS A 1 511 ? 22.507 -8.361 -12.010 1.00 76.94 511 LYS A O 1
ATOM 4076 N N . LYS A 1 512 ? 22.621 -7.878 -9.818 1.00 73.12 512 LYS A N 1
ATOM 4077 C CA . LYS A 1 512 ? 23.364 -9.092 -9.434 1.00 73.12 512 LYS A CA 1
ATOM 4078 C C . LYS A 1 512 ? 22.467 -10.270 -9.085 1.00 73.12 512 LYS A C 1
ATOM 4080 O O . LYS A 1 512 ? 22.908 -11.405 -9.200 1.00 73.12 512 LYS A O 1
ATOM 4085 N N . MET A 1 513 ? 21.255 -9.993 -8.614 1.00 76.19 513 MET A N 1
ATOM 4086 C CA . MET A 1 513 ? 20.323 -11.007 -8.133 1.00 76.19 513 MET A CA 1
ATOM 4087 C C . MET A 1 513 ? 19.064 -10.999 -8.998 1.00 76.19 513 MET A C 1
ATOM 4089 O O . MET A 1 513 ? 18.597 -9.925 -9.374 1.00 76.19 513 MET A O 1
ATOM 4093 N N . SER A 1 514 ? 18.495 -12.176 -9.260 1.00 76.75 514 SER A N 1
ATOM 4094 C CA . SER A 1 514 ? 17.294 -12.353 -10.091 1.00 76.75 514 SER A CA 1
ATOM 4095 C C . SER A 1 514 ? 16.073 -11.600 -9.570 1.00 76.75 514 SER A C 1
ATOM 4097 O O . SER A 1 514 ? 15.369 -10.984 -10.357 1.00 76.75 514 SER A O 1
ATOM 4099 N N . TRP A 1 515 ? 15.881 -11.536 -8.250 1.00 80.12 515 TRP A N 1
ATOM 4100 C CA . TRP A 1 515 ? 14.789 -10.777 -7.619 1.00 80.12 515 TRP A CA 1
ATOM 4101 C C . TRP A 1 515 ? 14.881 -9.252 -7.817 1.00 80.12 515 TRP A C 1
ATOM 4103 O O . TRP A 1 515 ? 13.958 -8.526 -7.465 1.00 80.12 515 TRP A O 1
ATOM 4113 N N . GLN A 1 516 ? 16.004 -8.744 -8.337 1.00 79.06 516 GLN A N 1
ATOM 4114 C CA . GLN A 1 516 ? 16.160 -7.338 -8.727 1.00 79.06 516 GLN A CA 1
ATOM 4115 C C . GLN A 1 516 ? 15.928 -7.102 -10.223 1.00 79.06 516 GLN A C 1
ATOM 4117 O O . GLN A 1 516 ? 15.945 -5.944 -10.645 1.00 79.06 516 GLN A O 1
ATOM 4122 N N . GLY A 1 517 ? 15.820 -8.176 -11.009 1.00 84.50 517 GLY A N 1
ATOM 4123 C CA . GLY A 1 517 ? 15.567 -8.122 -12.440 1.00 84.50 517 GLY A CA 1
ATOM 4124 C C . GLY A 1 517 ? 14.112 -7.785 -12.756 1.00 84.50 517 GLY A C 1
ATOM 4125 O O . GLY A 1 517 ? 13.254 -7.745 -11.875 1.00 84.50 517 GLY A O 1
ATOM 4126 N N . VAL A 1 518 ? 13.855 -7.527 -14.030 1.00 88.62 518 VAL A N 1
ATOM 4127 C CA . VAL A 1 518 ? 12.538 -7.214 -14.580 1.00 88.62 518 VAL A CA 1
ATOM 4128 C C . VAL A 1 518 ? 11.956 -8.492 -15.177 1.00 88.62 518 VAL A C 1
ATOM 4130 O O . VAL A 1 518 ? 12.556 -9.073 -16.077 1.00 88.62 518 VAL A O 1
ATOM 4133 N N . ALA A 1 519 ? 10.811 -8.940 -14.663 1.00 91.75 519 ALA A N 1
ATOM 4134 C CA . ALA A 1 519 ? 10.077 -10.067 -15.231 1.00 91.75 519 ALA A CA 1
ATOM 4135 C C . ALA A 1 519 ? 9.315 -9.607 -16.482 1.00 91.75 519 ALA A C 1
ATOM 4137 O O . ALA A 1 519 ? 8.464 -8.718 -16.401 1.00 91.75 519 ALA A O 1
ATOM 4138 N N . LEU A 1 520 ? 9.624 -10.202 -17.632 1.00 91.19 520 LEU A N 1
ATOM 4139 C CA . LEU A 1 520 ? 9.005 -9.873 -18.915 1.00 91.19 520 LEU A CA 1
ATOM 4140 C C . LEU A 1 520 ? 7.745 -10.710 -19.121 1.00 91.19 520 LEU A C 1
ATOM 4142 O O . LEU A 1 520 ? 7.727 -11.675 -19.879 1.00 91.19 520 LEU A O 1
ATOM 4146 N N . LEU A 1 521 ? 6.692 -10.326 -18.402 1.00 92.75 521 LEU A N 1
ATOM 4147 C CA . LEU A 1 521 ? 5.359 -10.906 -18.540 1.00 92.75 521 LEU A CA 1
ATOM 4148 C C . LEU A 1 521 ? 4.508 -10.101 -19.533 1.00 92.75 521 LEU A C 1
ATOM 4150 O O . LEU A 1 521 ? 4.645 -8.872 -19.587 1.00 92.75 521 LEU A O 1
ATOM 4154 N N . PRO A 1 522 ? 3.617 -10.759 -20.298 1.00 92.31 522 PRO A N 1
ATOM 4155 C CA . PRO A 1 522 ? 2.645 -10.059 -21.125 1.00 92.31 522 PRO A CA 1
ATOM 4156 C C . PRO A 1 522 ? 1.681 -9.254 -20.245 1.00 92.31 522 PRO A C 1
ATOM 4158 O O . PRO A 1 522 ? 1.259 -9.709 -19.182 1.00 92.31 522 PRO A O 1
ATOM 4161 N N . PHE A 1 523 ? 1.321 -8.050 -20.690 1.00 93.50 523 PHE A N 1
ATOM 4162 C CA . PHE A 1 523 ? 0.285 -7.268 -20.020 1.00 93.50 523 PHE A CA 1
ATOM 4163 C C . PHE A 1 523 ? -1.089 -7.879 -20.291 1.00 93.50 523 PHE A C 1
ATOM 4165 O O . PHE A 1 523 ? -1.417 -8.222 -21.427 1.00 93.50 523 PHE A O 1
ATOM 4172 N N . ILE A 1 524 ? -1.894 -7.991 -19.239 1.00 93.38 524 ILE A N 1
ATOM 4173 C CA . ILE A 1 524 ? -3.238 -8.557 -19.316 1.00 93.38 524 ILE A CA 1
ATOM 4174 C C . ILE A 1 524 ? -4.179 -7.555 -19.980 1.00 93.38 524 ILE A C 1
ATOM 4176 O O . ILE A 1 524 ? -4.318 -6.417 -19.528 1.00 93.38 524 ILE A O 1
ATOM 4180 N N . ASP A 1 525 ? -4.891 -8.006 -21.011 1.00 93.38 525 ASP A N 1
ATOM 4181 C CA . ASP A 1 525 ? -6.054 -7.282 -21.514 1.00 93.38 525 ASP A CA 1
ATOM 4182 C C . ASP A 1 525 ? -7.235 -7.527 -20.571 1.00 93.38 525 ASP A C 1
ATOM 4184 O O . ASP A 1 525 ? -7.867 -8.591 -20.575 1.00 93.38 525 ASP A O 1
ATOM 4188 N N . MET A 1 526 ? -7.533 -6.513 -19.758 1.00 89.75 526 MET A N 1
ATOM 4189 C CA . MET A 1 526 ? -8.613 -6.571 -18.781 1.00 89.75 526 MET A CA 1
ATOM 4190 C C . MET A 1 526 ? -9.966 -6.867 -19.431 1.00 89.75 526 MET A C 1
ATOM 4192 O O . MET A 1 526 ? -10.755 -7.610 -18.857 1.00 89.75 526 MET A O 1
ATOM 4196 N N . SER A 1 527 ? -10.250 -6.382 -20.639 1.00 92.44 527 SER A N 1
ATOM 4197 C CA . SER A 1 527 ? -11.548 -6.631 -21.282 1.00 92.44 527 SER A CA 1
ATOM 4198 C C . SER A 1 527 ? -11.725 -8.110 -21.637 1.00 92.44 527 SER A C 1
ATOM 4200 O O . SER A 1 527 ? -12.790 -8.691 -21.392 1.00 92.44 527 SER A O 1
ATOM 4202 N N . ARG A 1 528 ? -10.662 -8.744 -22.151 1.00 94.81 528 ARG A N 1
ATOM 4203 C CA . ARG A 1 528 ? -10.626 -10.189 -22.437 1.00 94.81 528 ARG A CA 1
ATOM 4204 C C . ARG A 1 528 ? -10.738 -11.012 -21.157 1.00 94.81 528 ARG A C 1
ATOM 4206 O O . ARG A 1 528 ? -11.596 -11.891 -21.076 1.00 94.81 528 ARG A O 1
ATOM 4213 N N . LEU A 1 529 ? -9.942 -10.680 -20.136 1.00 94.00 529 LEU A N 1
ATOM 4214 C CA . LEU A 1 529 ? -9.973 -11.365 -18.841 1.00 94.00 529 LEU A CA 1
ATOM 4215 C C . LEU A 1 529 ? -11.373 -11.325 -18.222 1.00 94.00 529 LEU A C 1
ATOM 4217 O O . LEU A 1 529 ? -11.905 -12.349 -17.797 1.00 94.00 529 LEU A O 1
ATOM 4221 N N . LEU A 1 530 ? -11.987 -10.143 -18.191 1.00 93.00 530 LEU A N 1
ATOM 4222 C CA . LEU A 1 530 ? -13.302 -9.952 -17.594 1.00 93.00 530 LEU A CA 1
ATOM 4223 C C . LEU A 1 530 ? -14.386 -10.731 -18.329 1.00 93.00 530 LEU A C 1
ATOM 4225 O O . LEU A 1 530 ? -15.229 -11.337 -17.672 1.00 93.00 530 LEU A O 1
ATOM 4229 N N . THR A 1 531 ? -14.344 -10.763 -19.660 1.00 94.94 531 THR A N 1
ATOM 4230 C CA . THR A 1 531 ? -15.296 -11.536 -20.469 1.00 94.94 531 THR A CA 1
ATOM 4231 C C . THR A 1 531 ? -15.202 -13.030 -20.146 1.00 94.94 531 THR A C 1
ATOM 4233 O O . THR A 1 531 ? -16.218 -13.661 -19.839 1.00 94.94 531 THR A O 1
ATOM 4236 N N . ALA A 1 532 ? -13.983 -13.576 -20.102 1.00 94.25 532 ALA A N 1
ATOM 4237 C CA . ALA A 1 532 ? -13.743 -14.981 -19.783 1.00 94.25 532 ALA A CA 1
ATOM 4238 C C . ALA A 1 532 ? -14.171 -15.334 -18.346 1.00 94.25 532 ALA A C 1
ATOM 4240 O O . ALA A 1 532 ? -14.902 -16.303 -18.132 1.00 94.25 532 ALA A O 1
ATOM 4241 N N . VAL A 1 533 ? -13.789 -14.524 -17.355 1.00 93.25 533 VAL A N 1
ATOM 4242 C CA . VAL A 1 533 ? -14.100 -14.763 -15.934 1.00 93.25 533 VAL A CA 1
ATOM 4243 C C . VAL A 1 533 ? -15.599 -14.620 -15.652 1.00 93.25 533 VAL A C 1
ATOM 4245 O O . VAL A 1 533 ? -16.188 -15.465 -14.974 1.00 93.25 533 VAL A O 1
ATOM 4248 N N . GLN A 1 534 ? -16.254 -13.593 -16.200 1.00 93.69 534 GLN A N 1
ATOM 4249 C CA . GLN A 1 534 ? -17.685 -13.354 -15.979 1.00 93.69 534 GLN A CA 1
ATOM 4250 C C . GLN A 1 534 ? -18.562 -14.436 -16.611 1.00 93.69 534 GLN A C 1
ATOM 4252 O O . GLN A 1 534 ? -19.618 -14.748 -16.058 1.00 93.69 534 GLN A O 1
ATOM 4257 N N . SER A 1 535 ? -18.108 -15.074 -17.697 1.00 94.44 535 SER A N 1
ATOM 4258 C CA . SER A 1 535 ? -18.806 -16.220 -18.297 1.00 94.44 535 SER A CA 1
ATOM 4259 C C . SER A 1 535 ? -18.997 -17.387 -17.315 1.00 94.44 535 SER A C 1
ATOM 4261 O O . SER A 1 535 ? -19.971 -18.132 -17.418 1.00 94.44 535 SER A O 1
ATOM 4263 N N . LYS A 1 536 ? -18.100 -17.527 -16.327 1.00 93.69 536 LYS A N 1
ATOM 4264 C CA . LYS A 1 536 ? -18.112 -18.609 -15.331 1.00 93.69 536 LYS A CA 1
ATOM 4265 C C . LYS A 1 536 ? -18.854 -18.250 -14.042 1.00 93.69 536 LYS A C 1
ATOM 4267 O O . LYS A 1 536 ? -19.125 -19.138 -13.241 1.00 93.69 536 LYS A O 1
ATOM 4272 N N . TYR A 1 537 ? -19.241 -16.990 -13.834 1.00 93.81 537 TYR A N 1
ATOM 4273 C CA . TYR A 1 537 ? -19.952 -16.565 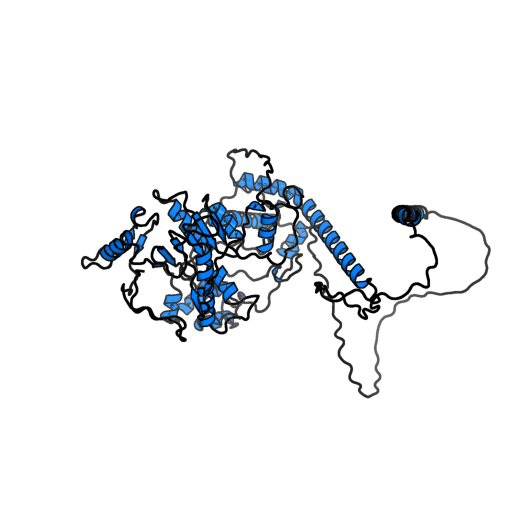-12.618 1.00 93.81 537 TYR A CA 1
ATOM 4274 C C . TYR A 1 537 ? -21.242 -17.330 -12.306 1.00 93.81 537 TYR A C 1
ATOM 4276 O O . TYR A 1 537 ? -21.466 -17.604 -11.127 1.00 93.81 537 TYR A O 1
ATOM 4284 N N . PRO A 1 538 ? -22.071 -17.724 -13.291 1.00 95.19 538 PRO A N 1
ATOM 4285 C CA . PRO A 1 538 ? -23.263 -18.524 -13.012 1.00 95.19 538 PRO A CA 1
ATOM 4286 C C . PRO A 1 538 ? -22.970 -19.905 -12.408 1.00 95.19 538 PRO A C 1
ATOM 4288 O O . PRO A 1 538 ? -23.877 -20.521 -11.857 1.00 95.19 538 PRO A O 1
ATOM 4291 N N . LEU A 1 539 ? -21.732 -20.398 -12.519 1.00 94.81 539 LEU A N 1
ATOM 4292 C CA . LEU A 1 539 ? -21.305 -21.699 -11.998 1.00 94.81 539 LEU A CA 1
ATOM 4293 C C . LEU A 1 539 ? -20.806 -21.628 -10.547 1.00 94.81 539 LEU A C 1
ATOM 4295 O O . LEU A 1 539 ? -20.518 -22.666 -9.958 1.00 94.81 539 LEU A O 1
ATOM 4299 N N . LEU A 1 540 ? -20.679 -20.426 -9.977 1.00 94.31 540 LEU A N 1
ATOM 4300 C CA . LEU A 1 540 ? -20.194 -20.243 -8.612 1.00 94.31 540 LEU A CA 1
ATOM 4301 C C . LEU A 1 540 ? -21.224 -20.705 -7.584 1.00 94.31 540 LEU A C 1
ATOM 4303 O O . LEU A 1 540 ? -22.429 -20.481 -7.724 1.00 94.31 540 LEU A O 1
ATOM 4307 N N . THR A 1 541 ? -20.733 -21.275 -6.487 1.00 95.12 541 THR A N 1
ATOM 4308 C CA . THR A 1 541 ? -21.576 -21.544 -5.322 1.00 95.12 541 THR A CA 1
ATOM 4309 C C . THR A 1 541 ? -22.024 -20.230 -4.661 1.00 95.12 541 THR A C 1
ATOM 4311 O O . THR A 1 541 ? -21.338 -19.207 -4.773 1.00 95.12 541 THR A O 1
ATOM 4314 N N . PRO A 1 542 ? -23.141 -20.216 -3.908 1.00 93.44 542 PRO A N 1
ATOM 4315 C CA . PRO A 1 542 ? -23.592 -19.012 -3.206 1.00 93.44 542 PRO A CA 1
ATOM 4316 C C . PRO A 1 542 ? -22.546 -18.429 -2.241 1.00 93.44 542 PRO A C 1
ATOM 4318 O O . PRO A 1 542 ? -22.433 -17.211 -2.119 1.00 93.44 542 PRO A O 1
ATOM 4321 N N . ALA A 1 543 ? -21.753 -19.287 -1.589 1.00 90.25 543 ALA A N 1
ATOM 4322 C CA . ALA A 1 543 ? -20.682 -18.864 -0.688 1.00 90.25 543 ALA A CA 1
ATOM 4323 C C . ALA A 1 543 ? -19.526 -18.184 -1.443 1.00 90.25 543 ALA A C 1
ATOM 4325 O O . ALA A 1 543 ? -19.025 -17.144 -1.016 1.00 90.25 543 ALA A O 1
ATOM 4326 N N . GLU A 1 544 ? -19.130 -18.719 -2.600 1.00 92.69 544 GLU A N 1
ATOM 4327 C CA . GLU A 1 544 ? -18.102 -18.105 -3.447 1.00 92.69 544 GLU A CA 1
ATOM 4328 C C . GLU A 1 544 ? -18.582 -16.797 -4.072 1.00 92.69 544 GLU A C 1
ATOM 4330 O O . GLU A 1 544 ? -17.819 -15.835 -4.144 1.00 92.69 544 GLU A O 1
ATOM 4335 N N . ALA A 1 545 ? -19.851 -16.734 -4.479 1.00 92.25 545 ALA A N 1
ATOM 4336 C CA . ALA A 1 545 ? -20.462 -15.511 -4.980 1.00 92.25 545 ALA A CA 1
ATOM 4337 C C . ALA A 1 545 ? -20.486 -14.410 -3.906 1.00 92.25 545 ALA A C 1
ATOM 4339 O O . ALA A 1 545 ? -20.173 -13.260 -4.217 1.00 92.25 545 ALA A O 1
ATOM 4340 N N . ALA A 1 546 ? -20.783 -14.759 -2.647 1.00 89.81 546 ALA A N 1
ATOM 4341 C CA . ALA A 1 546 ? -20.706 -13.836 -1.515 1.00 89.81 546 ALA A CA 1
ATOM 4342 C C . ALA A 1 546 ? -19.264 -13.371 -1.246 1.00 89.81 546 ALA A C 1
ATOM 4344 O O . ALA A 1 546 ? -19.037 -12.180 -1.054 1.00 89.81 546 ALA A O 1
ATOM 4345 N N . ARG A 1 547 ? -18.277 -14.276 -1.320 1.00 89.38 547 ARG A N 1
ATOM 4346 C CA . ARG A 1 547 ? -16.845 -13.943 -1.185 1.00 89.38 547 ARG A CA 1
ATOM 4347 C C . ARG A 1 547 ? -16.333 -13.018 -2.296 1.00 89.38 547 ARG A C 1
ATOM 4349 O O . ARG A 1 547 ? -15.383 -12.275 -2.085 1.00 89.38 547 ARG A O 1
ATOM 4356 N N . ASN A 1 548 ? -16.958 -13.055 -3.472 1.00 92.06 548 ASN A N 1
ATOM 4357 C CA . ASN A 1 548 ? -16.617 -12.200 -4.610 1.00 92.06 548 ASN A CA 1
ATOM 4358 C C . ASN A 1 548 ? -17.343 -10.836 -4.596 1.00 92.06 548 ASN A C 1
ATOM 4360 O O . ASN A 1 548 ? -17.201 -10.051 -5.538 1.00 92.06 548 ASN A O 1
ATOM 4364 N N . ALA A 1 549 ? -18.168 -10.562 -3.582 1.00 88.19 549 ALA A N 1
ATOM 4365 C CA . ALA A 1 549 ? -18.865 -9.291 -3.420 1.00 88.19 549 ALA A CA 1
ATOM 4366 C C . ALA A 1 549 ? -18.026 -8.299 -2.587 1.00 88.19 549 ALA A C 1
ATOM 4368 O O . ALA A 1 549 ? -17.260 -8.722 -1.723 1.00 88.19 549 ALA A O 1
ATOM 4369 N N . PRO A 1 550 ? -18.166 -6.978 -2.817 1.00 85.31 550 PRO A N 1
ATOM 4370 C CA . PRO A 1 550 ? -17.515 -5.978 -1.977 1.00 85.31 550 PRO A CA 1
ATOM 4371 C C . PRO A 1 550 ? -18.131 -5.985 -0.574 1.00 85.31 550 PRO A C 1
ATOM 4373 O O . PRO A 1 550 ? -19.358 -5.953 -0.437 1.00 85.31 550 PRO A O 1
ATOM 4376 N N . GLY A 1 551 ? -17.291 -5.996 0.458 1.00 85.38 551 GLY A N 1
ATOM 4377 C CA . GLY A 1 551 ? -17.746 -5.906 1.844 1.00 85.38 551 GLY A CA 1
ATOM 4378 C C . GLY A 1 551 ? -17.736 -4.486 2.393 1.00 85.38 551 GLY A C 1
ATOM 4379 O O . GLY A 1 551 ? -17.773 -3.500 1.650 1.00 85.38 551 GLY A O 1
ATOM 4380 N N . ARG A 1 552 ? -17.764 -4.385 3.724 1.00 87.06 552 ARG A N 1
ATOM 4381 C CA . ARG A 1 552 ? -17.901 -3.125 4.465 1.00 87.06 552 ARG A CA 1
ATOM 4382 C C . ARG A 1 552 ? -17.009 -3.139 5.697 1.00 87.06 552 ARG A C 1
ATOM 4384 O O . ARG A 1 552 ? -16.800 -4.191 6.291 1.00 87.06 552 ARG A O 1
ATOM 4391 N N . ASP A 1 553 ? -16.527 -1.962 6.084 1.00 88.88 553 ASP A N 1
ATOM 4392 C CA . ASP A 1 553 ? -15.766 -1.812 7.322 1.00 88.88 553 ASP A CA 1
ATOM 4393 C C . ASP A 1 553 ? -16.670 -2.070 8.538 1.00 88.88 553 ASP A C 1
ATOM 4395 O O . ASP A 1 553 ? -17.815 -1.611 8.579 1.00 88.88 553 ASP A O 1
ATOM 4399 N N . VAL A 1 554 ? -16.145 -2.772 9.542 1.00 89.00 554 VAL A N 1
ATOM 4400 C CA . VAL A 1 554 ? -16.871 -3.140 10.766 1.00 89.00 554 VAL A CA 1
ATOM 4401 C C . VAL A 1 554 ? -16.337 -2.326 11.938 1.00 89.00 554 VAL A C 1
ATOM 4403 O O . VAL A 1 554 ? -15.131 -2.315 12.194 1.00 89.00 554 VAL A O 1
ATOM 4406 N N . LEU A 1 555 ? -17.228 -1.649 12.666 1.00 88.00 555 LEU A N 1
ATOM 4407 C CA . LEU A 1 555 ? -16.891 -0.873 13.859 1.00 88.00 555 LEU A CA 1
ATOM 4408 C C . LEU A 1 555 ? -17.347 -1.630 15.105 1.00 88.00 555 LEU A C 1
ATOM 4410 O O . LEU A 1 555 ? -18.539 -1.739 15.357 1.00 88.00 555 LEU A O 1
ATOM 4414 N N . ILE A 1 556 ? -16.403 -2.074 15.926 1.00 86.50 556 ILE A N 1
ATOM 4415 C CA . ILE A 1 556 ? -16.687 -2.773 17.179 1.00 86.50 556 ILE A CA 1
ATOM 4416 C C . ILE A 1 556 ? -16.504 -1.817 18.360 1.00 86.50 556 ILE A C 1
ATOM 4418 O O . ILE A 1 556 ? -15.504 -1.095 18.463 1.00 86.50 556 ILE A O 1
ATOM 4422 N N . LEU A 1 557 ? -17.484 -1.819 19.263 1.00 84.44 557 LEU A N 1
ATOM 4423 C CA . LEU A 1 557 ? -17.541 -0.966 20.449 1.00 84.44 557 LEU A CA 1
ATOM 4424 C C . LEU A 1 557 ? -17.943 -1.786 21.674 1.00 84.44 557 LEU A C 1
ATOM 4426 O O . LEU A 1 557 ? -18.943 -2.493 21.632 1.00 84.44 557 LEU A O 1
ATOM 4430 N N . SER A 1 558 ? -17.202 -1.657 22.774 1.00 84.25 558 SER A N 1
ATOM 4431 C CA . SER A 1 558 ? -17.600 -2.221 24.075 1.00 84.25 558 SER A CA 1
ATOM 4432 C C . SER A 1 558 ? -18.653 -1.354 24.769 1.00 84.25 558 SER A C 1
ATOM 4434 O O . SER A 1 558 ? -18.673 -0.131 24.604 1.00 84.25 558 SER A O 1
ATOM 4436 N N . ASP A 1 559 ? -19.474 -2.005 25.590 1.00 81.94 559 ASP A N 1
ATOM 4437 C CA . ASP A 1 559 ? -20.411 -1.422 26.559 1.00 81.94 559 ASP A CA 1
ATOM 4438 C C . ASP A 1 559 ? -19.804 -0.353 27.487 1.00 81.94 559 ASP A C 1
ATOM 4440 O O . ASP A 1 559 ? -20.488 0.590 27.873 1.00 81.94 559 ASP A O 1
ATOM 4444 N N . ASN A 1 560 ? -18.502 -0.412 27.775 1.00 78.88 560 ASN A N 1
ATOM 4445 C CA . ASN A 1 560 ? -17.809 0.614 28.563 1.00 78.88 560 ASN A CA 1
ATOM 4446 C C . ASN A 1 560 ? -17.711 1.984 27.852 1.00 78.88 560 ASN A C 1
ATOM 4448 O O . ASN A 1 560 ? -17.298 2.966 28.474 1.00 78.88 560 ASN A O 1
ATOM 4452 N N . ASN A 1 561 ? -18.054 2.078 26.561 1.00 77.56 561 ASN A N 1
ATOM 4453 C CA . ASN A 1 561 ? -18.219 3.348 25.846 1.00 77.56 561 ASN A CA 1
ATOM 4454 C C . ASN A 1 561 ? -19.665 3.861 25.967 1.00 77.56 561 ASN A C 1
ATOM 4456 O O . ASN A 1 561 ? -20.340 4.037 24.952 1.00 77.56 561 ASN A O 1
ATOM 4460 N N . GLU A 1 562 ? -20.114 4.122 27.200 1.00 70.69 562 GLU A N 1
ATOM 4461 C CA . GLU A 1 562 ? -21.514 4.422 27.559 1.00 70.69 562 GLU A CA 1
ATOM 4462 C C . GLU A 1 562 ? -22.197 5.412 26.594 1.00 70.69 562 GLU A C 1
ATOM 4464 O O . GLU A 1 562 ? -23.266 5.128 26.062 1.00 70.69 562 GLU A O 1
ATOM 4469 N N . SER A 1 563 ? -21.543 6.535 26.264 1.00 77.31 563 SER A N 1
ATOM 4470 C CA . SER A 1 563 ? -22.132 7.587 25.419 1.00 77.31 563 SER A CA 1
ATOM 4471 C C . SER A 1 563 ? -22.482 7.134 24.001 1.00 77.31 563 SER A C 1
ATOM 4473 O O . SER A 1 563 ? -23.523 7.509 23.469 1.00 77.31 563 SER A O 1
ATOM 4475 N N . LEU A 1 564 ? -21.598 6.371 23.358 1.00 80.69 564 LEU A N 1
ATOM 4476 C CA . LEU A 1 564 ? -21.770 5.937 21.972 1.00 80.69 564 LEU A CA 1
ATOM 4477 C C . LEU A 1 564 ? -22.581 4.641 21.904 1.00 80.69 564 LEU A C 1
ATOM 4479 O O . LEU A 1 564 ? -23.373 4.449 20.982 1.00 80.69 564 LEU A O 1
ATOM 4483 N N . TYR A 1 565 ? -22.372 3.766 22.884 1.00 83.69 565 TYR A N 1
ATOM 4484 C CA . TYR A 1 565 ? -23.015 2.468 22.989 1.00 83.69 565 TYR A CA 1
ATOM 4485 C C . TYR A 1 565 ? -24.531 2.607 23.178 1.00 83.69 565 TYR A C 1
ATOM 4487 O O . TYR A 1 565 ? -25.303 2.047 22.393 1.00 83.69 565 TYR A O 1
ATOM 4495 N N . ASP A 1 566 ? -24.964 3.447 24.123 1.00 83.06 566 ASP A N 1
ATOM 4496 C CA . ASP A 1 566 ? -26.386 3.699 24.389 1.00 83.06 566 ASP A CA 1
ATOM 4497 C C . ASP A 1 566 ? -27.086 4.366 23.198 1.00 83.06 566 ASP A C 1
ATOM 4499 O O . ASP A 1 566 ? -28.228 4.033 22.860 1.00 83.06 566 ASP A O 1
ATOM 4503 N N . ASP A 1 567 ? -26.384 5.269 22.512 1.00 82.69 567 ASP A N 1
ATOM 4504 C CA . ASP A 1 567 ? -26.864 5.942 21.306 1.00 82.69 567 ASP A CA 1
ATOM 4505 C C . ASP A 1 567 ? -27.131 4.951 20.162 1.00 82.69 567 ASP A C 1
ATOM 4507 O O . ASP A 1 567 ? -28.154 5.045 19.471 1.00 82.69 567 ASP A O 1
ATOM 4511 N N . ILE A 1 568 ? -26.225 3.990 19.964 1.00 84.94 568 ILE A N 1
ATOM 4512 C CA . ILE A 1 568 ? -26.337 2.939 18.946 1.00 84.94 568 ILE A CA 1
ATOM 4513 C C . ILE A 1 568 ? -27.473 1.977 19.297 1.00 84.94 568 ILE A C 1
ATOM 4515 O O . ILE A 1 568 ? -28.328 1.705 18.446 1.00 84.94 568 ILE A O 1
ATOM 4519 N N . LEU A 1 569 ? -27.538 1.509 20.547 1.00 83.81 569 LEU A N 1
ATOM 4520 C CA . LEU A 1 569 ? -28.600 0.613 21.006 1.00 83.81 569 LEU A CA 1
ATOM 4521 C C . LEU A 1 569 ? -29.984 1.256 20.882 1.00 83.81 569 LEU A C 1
ATOM 4523 O O . LEU A 1 569 ? -30.912 0.646 20.342 1.00 83.81 569 LEU A O 1
ATOM 4527 N N . THR A 1 570 ? -30.119 2.515 21.297 1.00 83.50 570 THR A N 1
ATOM 4528 C CA . THR A 1 570 ? -31.389 3.247 21.231 1.00 83.50 570 THR A CA 1
ATOM 4529 C C . THR A 1 570 ? -31.858 3.440 19.787 1.00 83.50 570 THR A C 1
ATOM 4531 O O . THR A 1 570 ? -33.052 3.313 19.503 1.00 83.50 570 THR A O 1
ATOM 4534 N N . LYS A 1 571 ? -30.945 3.719 18.849 1.00 82.00 571 LYS A N 1
ATOM 4535 C CA . LYS A 1 571 ? -31.302 3.988 17.445 1.00 82.00 571 LYS A CA 1
ATOM 4536 C C . LYS A 1 571 ? -31.550 2.720 16.622 1.00 82.00 571 LYS A C 1
ATOM 4538 O O . LYS A 1 571 ? -32.486 2.719 15.824 1.00 82.00 571 LYS A O 1
ATOM 4543 N N . PHE A 1 572 ? -30.762 1.658 16.808 1.00 82.38 572 PHE A N 1
ATOM 4544 C CA . PHE A 1 572 ? -30.837 0.444 15.975 1.00 82.38 572 PHE A CA 1
ATOM 4545 C C . PHE A 1 572 ? -31.602 -0.731 16.595 1.00 82.38 572 PHE A C 1
ATOM 4547 O O . PHE A 1 572 ? -32.092 -1.589 15.853 1.00 82.38 572 PHE A O 1
ATOM 4554 N N . TYR A 1 573 ? -31.704 -0.795 17.924 1.00 79.25 573 TYR A N 1
ATOM 4555 C CA . TYR A 1 573 ? -32.250 -1.956 18.638 1.00 79.25 573 TYR A CA 1
ATOM 4556 C C . TYR A 1 573 ? -33.471 -1.625 19.514 1.00 79.25 573 TYR A C 1
ATOM 4558 O O . TYR A 1 573 ? -34.037 -2.521 20.140 1.00 79.25 573 TYR A O 1
ATOM 4566 N N . SER A 1 574 ? -33.947 -0.372 19.528 1.00 80.12 574 SER A N 1
ATOM 4567 C CA . SER A 1 574 ? -35.192 -0.022 20.222 1.00 80.12 574 SER A CA 1
ATOM 4568 C C . SER A 1 574 ? -36.452 -0.402 19.428 1.00 80.12 574 SER A C 1
ATOM 4570 O O . SER A 1 574 ? -36.453 -0.512 18.203 1.00 80.12 574 SER A O 1
ATOM 4572 N N . LYS A 1 575 ? -37.577 -0.573 20.142 1.00 68.69 575 LYS A N 1
ATOM 4573 C CA . LYS A 1 575 ? -38.884 -0.953 19.560 1.00 68.69 575 LYS A CA 1
ATOM 4574 C C . LYS A 1 575 ? -39.457 0.077 18.578 1.00 68.69 575 LYS A C 1
ATOM 4576 O O . LYS A 1 575 ? -40.354 -0.254 17.808 1.00 68.69 575 LYS A O 1
ATOM 4581 N N . ARG A 1 576 ? -38.979 1.325 18.615 1.00 63.25 576 ARG A N 1
ATOM 4582 C CA . ARG A 1 576 ? -39.283 2.333 17.596 1.00 63.25 576 ARG A CA 1
ATOM 4583 C C . ARG A 1 576 ? -38.174 2.230 16.562 1.00 63.25 576 ARG A C 1
ATOM 4585 O O . ARG A 1 576 ? -37.123 2.820 16.769 1.00 63.25 576 ARG A O 1
ATOM 4592 N N . GLN A 1 577 ? -38.390 1.443 15.507 1.00 57.50 577 GLN A N 1
ATOM 4593 C CA . GLN A 1 577 ? -37.414 1.289 14.425 1.00 57.50 577 GLN A CA 1
ATOM 4594 C C . GLN A 1 577 ? -36.956 2.672 13.943 1.00 57.50 577 GLN A C 1
ATOM 4596 O O . GLN A 1 577 ? -37.722 3.418 13.331 1.00 57.50 577 GLN A O 1
ATOM 4601 N N . GLY A 1 578 ? -35.727 3.033 14.307 1.00 62.75 578 GLY A N 1
ATOM 4602 C CA . GLY A 1 578 ? -35.059 4.229 13.830 1.00 62.75 578 GLY A CA 1
ATOM 4603 C C . GLY A 1 578 ? -34.504 4.029 12.421 1.00 62.75 578 GLY A C 1
ATOM 4604 O O . GLY A 1 578 ? -34.767 3.033 11.747 1.00 62.75 578 GLY A O 1
ATOM 4605 N N . PHE A 1 579 ? -33.718 5.002 11.969 1.00 61.41 579 PHE A N 1
ATOM 4606 C CA . PHE A 1 579 ? -33.078 4.993 10.655 1.00 61.41 579 PHE A CA 1
ATOM 4607 C C . PHE A 1 579 ? -32.106 3.811 10.492 1.00 61.41 579 PHE A C 1
ATOM 4609 O O . PHE A 1 579 ? -31.323 3.529 11.393 1.00 61.41 579 PHE A O 1
ATOM 4616 N N . LEU A 1 580 ? -32.086 3.191 9.305 1.00 69.94 580 LEU A N 1
ATOM 4617 C CA . LEU A 1 580 ? -31.144 2.114 8.936 1.00 69.94 580 LEU A CA 1
ATOM 4618 C C . LEU A 1 580 ? -29.671 2.563 8.937 1.00 69.94 580 LEU A C 1
ATOM 4620 O O . LEU A 1 580 ? -28.763 1.741 9.006 1.00 69.94 580 LEU A O 1
ATOM 4624 N N . ARG A 1 581 ? -29.434 3.877 8.866 1.00 80.06 581 ARG A N 1
ATOM 4625 C CA . ARG A 1 581 ? -28.111 4.499 8.841 1.00 80.06 581 ARG A CA 1
ATOM 4626 C C . ARG A 1 581 ? -28.156 5.832 9.571 1.00 80.06 581 ARG A C 1
ATOM 4628 O O . ARG A 1 581 ? -29.091 6.606 9.362 1.00 80.06 581 ARG A O 1
ATOM 4635 N N . PHE A 1 582 ? -27.127 6.153 10.352 1.00 81.81 582 PHE A N 1
ATOM 4636 C CA . PHE A 1 582 ? -26.992 7.487 10.941 1.00 81.81 582 PHE A CA 1
ATOM 4637 C C . PHE A 1 582 ? -25.544 7.988 10.968 1.00 81.81 582 PHE A C 1
ATOM 4639 O O . PHE A 1 582 ? -24.590 7.226 10.820 1.00 81.81 582 PHE A O 1
ATOM 4646 N N . LYS A 1 583 ? -25.388 9.312 11.088 1.00 85.00 583 LYS A N 1
ATOM 4647 C CA . LYS A 1 583 ? -24.086 9.980 11.202 1.00 85.00 583 LYS A CA 1
ATOM 4648 C C . LYS A 1 583 ? -23.653 10.001 12.668 1.00 85.00 583 LYS A C 1
ATOM 4650 O O . LYS A 1 583 ? -24.424 10.456 13.509 1.00 85.00 583 LYS A O 1
ATOM 4655 N N . LEU A 1 584 ? -22.437 9.543 12.946 1.00 84.50 584 LEU A N 1
ATOM 4656 C CA . LEU A 1 584 ? -21.843 9.607 14.278 1.00 84.50 584 LEU A CA 1
ATOM 4657 C C . LEU A 1 584 ? -21.670 11.062 14.720 1.00 84.50 584 LEU A C 1
ATOM 4659 O O . LEU A 1 584 ? -21.241 11.911 13.931 1.00 84.50 584 LEU A O 1
ATOM 4663 N N . ASP A 1 585 ? -21.994 11.334 15.982 1.00 80.19 585 ASP A N 1
ATOM 4664 C CA . ASP A 1 585 ? -21.652 12.601 16.617 1.00 80.19 585 ASP A CA 1
ATOM 4665 C C . ASP A 1 585 ? -20.173 12.569 17.015 1.00 80.19 585 ASP A C 1
ATOM 4667 O O . ASP A 1 585 ? -19.768 11.779 17.868 1.00 80.19 585 ASP A O 1
ATOM 4671 N N . SER A 1 586 ? -19.381 13.442 16.388 1.00 78.81 586 SER A N 1
ATOM 4672 C CA . SER A 1 586 ? -17.934 13.536 16.585 1.00 78.81 586 SER A CA 1
ATOM 4673 C C . SER A 1 586 ? -17.553 13.861 18.032 1.00 78.81 586 SER A C 1
ATOM 4675 O O . SER A 1 586 ? -16.470 13.489 18.478 1.00 78.81 586 SER A O 1
ATOM 4677 N N . LYS A 1 587 ? -18.421 14.540 18.794 1.00 76.69 587 LYS A N 1
ATOM 4678 C CA . LYS A 1 587 ? -18.142 14.876 20.198 1.00 76.69 587 LYS A CA 1
ATOM 4679 C C . LYS A 1 587 ? -18.393 13.686 21.114 1.00 76.69 587 LYS A C 1
ATOM 4681 O O . LYS A 1 587 ? -17.532 13.348 21.923 1.00 76.69 587 LYS A O 1
ATOM 4686 N N . ALA A 1 588 ? -19.532 13.015 20.945 1.00 76.00 588 ALA A N 1
ATOM 4687 C CA . ALA A 1 588 ? -19.889 11.829 21.726 1.00 76.00 588 ALA A CA 1
ATOM 4688 C C . ALA A 1 588 ? -18.972 10.628 21.436 1.00 76.00 588 ALA A C 1
ATOM 4690 O O . ALA A 1 588 ? -18.776 9.769 22.295 1.00 76.00 588 ALA A O 1
ATOM 4691 N N . SER A 1 589 ? -18.383 10.586 20.238 1.00 73.44 589 SER A N 1
ATOM 4692 C CA . SER A 1 589 ? -17.471 9.541 19.783 1.00 73.44 589 SER A CA 1
ATOM 4693 C C . SER A 1 589 ? -15.991 9.859 20.031 1.00 73.44 589 SER A C 1
ATOM 4695 O O . SER A 1 589 ? -15.126 9.137 19.534 1.00 73.44 589 SER A O 1
ATOM 4697 N N . GLY A 1 590 ? -15.656 10.921 20.773 1.00 74.00 590 GLY A N 1
ATOM 4698 C CA . GLY A 1 590 ? -14.263 11.280 21.063 1.00 74.00 590 GLY A CA 1
ATOM 4699 C C . GLY A 1 590 ? -13.418 11.550 19.810 1.00 74.00 590 GLY A C 1
ATOM 4700 O O . GLY A 1 590 ? -12.280 11.089 19.738 1.00 74.00 590 GLY A O 1
ATOM 4701 N N . GLY A 1 591 ? -13.986 12.240 18.819 1.00 76.31 591 GLY A N 1
ATOM 4702 C CA . GLY A 1 591 ? -13.316 12.654 17.582 1.00 76.31 591 GLY A CA 1
ATOM 4703 C C . GLY A 1 591 ? -13.548 11.742 16.373 1.00 76.31 591 GLY A C 1
ATOM 4704 O O . GLY A 1 591 ? -13.039 12.043 15.297 1.00 76.31 591 GLY A O 1
ATOM 4705 N N . LEU A 1 592 ? -14.307 10.647 16.514 1.00 84.12 592 LEU A N 1
ATOM 4706 C CA . LEU A 1 592 ? -14.600 9.731 15.407 1.00 84.12 592 LEU A CA 1
ATOM 4707 C C . LEU A 1 592 ? -15.812 10.213 14.599 1.00 84.12 592 LEU A C 1
ATOM 4709 O O . LEU A 1 592 ? -16.955 10.198 15.060 1.00 84.12 592 LEU A O 1
ATOM 4713 N N . SER A 1 593 ? -15.575 10.578 13.352 1.00 85.75 593 SER A N 1
ATOM 4714 C CA . SER A 1 593 ? -16.601 10.995 12.405 1.00 85.75 593 SER A CA 1
ATOM 4715 C C . SER A 1 593 ? -16.866 9.901 11.370 1.00 85.75 593 SER A C 1
ATOM 4717 O O . SER A 1 593 ? -15.958 9.206 10.917 1.00 85.75 593 SER A O 1
ATOM 4719 N N . GLY A 1 594 ? -18.129 9.720 10.989 1.00 87.06 594 GLY A N 1
ATOM 4720 C CA . GLY A 1 594 ? -18.499 8.691 10.021 1.00 87.06 594 GLY A CA 1
ATOM 4721 C C . GLY A 1 594 ? -20.001 8.468 9.938 1.00 87.06 594 GLY A C 1
ATOM 4722 O O . GLY A 1 594 ? -20.788 9.116 10.633 1.00 87.06 594 GLY A O 1
ATOM 4723 N N . LYS A 1 595 ? -20.409 7.551 9.063 1.00 89.00 595 LYS A N 1
ATOM 4724 C CA . LYS A 1 595 ? -21.785 7.055 8.995 1.00 89.00 595 LYS A CA 1
ATOM 4725 C C . LYS A 1 595 ? -21.762 5.568 9.298 1.00 89.00 595 LYS A C 1
ATOM 4727 O O . LYS A 1 595 ? -20.989 4.862 8.663 1.00 89.00 595 LYS A O 1
ATOM 4732 N N . ILE A 1 596 ? -22.640 5.127 10.186 1.00 89.50 596 ILE A N 1
ATOM 4733 C CA . ILE A 1 596 ? -22.771 3.720 10.561 1.00 89.50 596 ILE A CA 1
ATOM 4734 C C . ILE A 1 596 ? -24.149 3.195 10.194 1.00 89.50 596 ILE A C 1
ATOM 4736 O O . ILE A 1 596 ? -25.114 3.960 10.083 1.00 89.50 596 ILE A O 1
ATOM 4740 N N . GLU A 1 597 ? -24.221 1.892 9.994 1.00 88.81 597 GLU A N 1
ATOM 4741 C CA . GLU A 1 597 ? -25.428 1.142 9.676 1.00 88.81 597 GLU A CA 1
ATOM 4742 C C . GLU A 1 597 ? -25.422 -0.168 10.455 1.00 88.81 597 GLU A C 1
ATOM 4744 O O . GLU A 1 597 ? -24.376 -0.614 10.920 1.00 88.81 597 GLU A O 1
ATOM 4749 N N . LYS A 1 598 ? -26.601 -0.758 10.620 1.00 86.00 598 LYS A N 1
ATOM 4750 C CA . LYS A 1 598 ? -26.747 -2.012 11.349 1.00 86.00 598 LYS A CA 1
ATOM 4751 C C . LYS A 1 598 ? -26.252 -3.185 10.498 1.00 86.00 598 LYS A C 1
ATOM 4753 O O . LYS A 1 598 ? -26.656 -3.305 9.344 1.00 86.00 598 LYS A O 1
ATOM 4758 N N . GLN A 1 599 ? -25.457 -4.075 11.089 1.00 83.88 599 GLN A N 1
ATOM 4759 C CA . GLN A 1 599 ? -25.113 -5.354 10.473 1.00 83.88 599 GLN A CA 1
ATOM 4760 C C . GLN A 1 599 ? -26.314 -6.315 10.499 1.00 83.88 599 GLN A C 1
ATOM 4762 O O . GLN A 1 599 ? -26.903 -6.580 11.552 1.00 83.88 599 GLN A O 1
ATOM 4767 N N . ASP A 1 600 ? -26.672 -6.858 9.336 1.00 77.69 600 ASP A N 1
ATOM 4768 C CA . ASP A 1 600 ? -27.767 -7.819 9.214 1.00 77.69 600 ASP A CA 1
ATOM 4769 C C . ASP A 1 600 ? -27.422 -9.145 9.909 1.00 77.69 600 ASP A C 1
ATOM 4771 O O . ASP A 1 600 ? -26.332 -9.691 9.751 1.00 77.69 600 ASP A O 1
ATOM 4775 N N . GLY A 1 601 ? -28.365 -9.669 10.696 1.00 76.25 601 GLY A N 1
ATOM 4776 C CA . GLY A 1 601 ? -28.210 -10.940 11.411 1.00 76.25 601 GLY A CA 1
ATOM 4777 C C . GLY A 1 601 ? -27.401 -10.878 12.713 1.00 76.25 601 GLY A C 1
ATOM 4778 O O . GLY A 1 601 ? -27.396 -11.864 13.445 1.00 76.25 601 GLY A O 1
ATOM 4779 N N . TYR A 1 602 ? -26.778 -9.743 13.051 1.00 81.12 602 TYR A N 1
ATOM 4780 C CA . TYR A 1 602 ? -26.098 -9.575 14.338 1.00 81.12 602 TYR A CA 1
ATOM 4781 C C . TYR A 1 602 ? -27.089 -9.241 15.463 1.00 81.12 602 TYR A C 1
ATOM 4783 O O . TYR A 1 602 ? -27.978 -8.391 15.319 1.00 81.12 602 TYR A O 1
ATOM 4791 N N . VAL A 1 603 ? -26.918 -9.915 16.601 1.00 79.31 603 VAL A N 1
ATOM 4792 C CA . VAL A 1 603 ? -27.677 -9.679 17.832 1.00 79.31 603 VAL A CA 1
ATOM 4793 C C . VAL A 1 603 ? -26.674 -9.375 18.950 1.00 79.31 603 VAL A C 1
ATOM 4795 O O . VAL A 1 603 ? -25.861 -10.245 19.266 1.00 79.31 603 VAL A O 1
ATOM 4798 N N . PRO A 1 604 ? -26.716 -8.167 19.547 1.00 82.06 604 PRO A N 1
ATOM 4799 C CA . PRO A 1 604 ? -25.885 -7.825 20.698 1.00 82.06 604 PRO A CA 1
ATOM 4800 C C . PRO A 1 604 ? -26.093 -8.810 21.850 1.00 82.06 604 PRO A C 1
ATOM 4802 O O . PRO A 1 604 ? -27.200 -9.327 22.019 1.00 82.06 604 PRO A O 1
ATOM 4805 N N . HIS A 1 605 ? -25.054 -9.030 22.659 1.00 81.69 605 HIS A N 1
ATOM 4806 C CA . HIS A 1 605 ? -25.087 -9.940 23.815 1.00 81.69 605 HIS A CA 1
ATOM 4807 C C . HIS A 1 605 ? -25.327 -11.420 23.478 1.00 81.69 605 HIS A C 1
ATOM 4809 O O . HIS A 1 605 ? -25.717 -12.203 24.344 1.00 81.69 605 HIS A O 1
ATOM 4815 N N . GLY A 1 606 ? -25.106 -11.813 22.222 1.00 81.56 606 GLY A N 1
ATOM 4816 C CA . GLY A 1 606 ? -25.049 -13.218 21.835 1.00 81.56 606 GLY A CA 1
ATOM 4817 C C . GLY A 1 606 ? -23.768 -13.901 22.322 1.00 81.56 606 GLY A C 1
ATOM 4818 O O . GLY A 1 606 ? -22.786 -13.239 22.663 1.00 81.56 606 GLY A O 1
ATOM 4819 N N . ALA A 1 607 ? -23.777 -15.233 22.311 1.00 83.12 607 ALA A N 1
ATOM 4820 C CA . ALA A 1 607 ? -22.562 -16.016 22.490 1.00 83.12 607 ALA A CA 1
ATOM 4821 C C . ALA A 1 607 ? -21.714 -15.975 21.206 1.00 83.12 607 ALA A C 1
ATOM 4823 O O . ALA A 1 607 ? -22.251 -16.044 20.095 1.00 83.12 607 ALA A O 1
ATOM 4824 N N . LEU A 1 608 ? -20.394 -15.885 21.354 1.00 83.06 608 LEU A N 1
ATOM 4825 C CA . LEU A 1 608 ? -19.431 -15.990 20.262 1.00 83.06 608 LEU A CA 1
ATOM 4826 C C . LEU A 1 608 ? -18.628 -17.270 20.433 1.00 83.06 608 LEU A C 1
ATOM 4828 O O . LEU A 1 608 ? -17.822 -17.390 21.354 1.00 83.06 608 LEU A O 1
ATOM 4832 N N . SER A 1 609 ? -18.829 -18.201 19.509 1.00 82.62 609 SER A N 1
ATOM 4833 C CA . SER A 1 609 ? -18.017 -19.407 19.416 1.00 82.62 609 SER A CA 1
ATOM 4834 C C . SER A 1 609 ? -16.697 -19.112 18.711 1.00 82.62 609 SER A C 1
ATOM 4836 O O . SER A 1 609 ? -16.677 -18.438 17.672 1.00 82.62 609 SER A O 1
ATOM 4838 N N . TYR A 1 610 ? -15.609 -19.665 19.227 1.00 82.44 610 TYR A N 1
ATOM 4839 C CA . TYR A 1 610 ? -14.322 -19.679 18.559 1.00 82.44 610 TYR A CA 1
ATOM 4840 C C . TYR A 1 610 ? -14.433 -20.456 17.232 1.00 82.44 610 TYR A C 1
ATOM 4842 O O 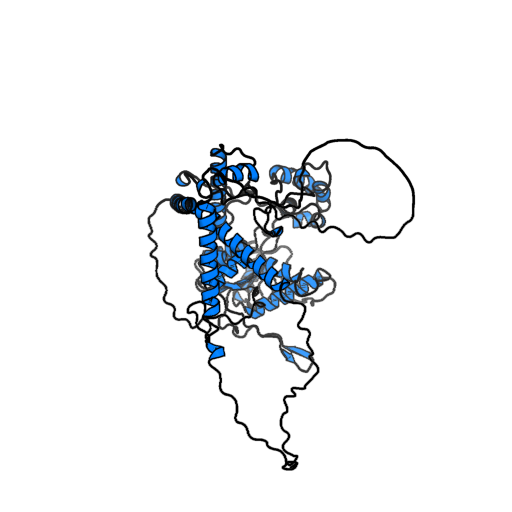. TYR A 1 610 ? -14.921 -21.586 17.216 1.00 82.44 610 TYR A O 1
ATOM 4850 N N . PRO A 1 611 ? -14.026 -19.867 16.092 1.00 80.25 611 PRO A N 1
ATOM 4851 C CA . PRO A 1 611 ? -14.309 -20.451 14.782 1.00 80.25 611 PRO A CA 1
ATOM 4852 C C . PRO A 1 611 ? -13.373 -21.603 14.380 1.00 80.25 611 PRO A C 1
ATOM 4854 O O . PRO A 1 611 ? -13.663 -22.274 13.391 1.00 80.25 611 PRO A O 1
ATOM 4857 N N . LEU A 1 612 ? -12.255 -21.827 15.086 1.00 81.06 612 LEU A N 1
ATOM 4858 C CA . LEU A 1 612 ? -11.245 -22.830 14.715 1.00 81.06 612 LEU A CA 1
ATOM 4859 C C . LEU A 1 612 ? -11.347 -24.100 15.573 1.00 81.06 612 LEU A C 1
ATOM 4861 O O . LEU A 1 612 ? -11.770 -24.077 16.727 1.00 81.06 612 LEU A O 1
ATOM 4865 N N . GLY A 1 613 ? -10.982 -25.234 14.973 1.00 69.81 613 GLY A N 1
ATOM 4866 C CA . GLY A 1 613 ? -11.387 -26.559 15.438 1.00 69.81 613 GLY A CA 1
ATOM 4867 C C . GLY A 1 613 ? -10.699 -27.086 16.700 1.00 69.81 613 GLY A C 1
ATOM 4868 O O . GLY A 1 613 ? -11.287 -27.940 17.364 1.00 69.81 613 GLY A O 1
ATOM 4869 N N . ARG A 1 614 ? -9.486 -26.636 17.062 1.00 70.88 614 ARG A N 1
ATOM 4870 C CA . ARG A 1 614 ? -8.793 -27.146 18.264 1.00 70.88 614 ARG A CA 1
ATOM 4871 C C . ARG A 1 614 ? -9.204 -26.433 19.550 1.00 70.88 614 ARG A C 1
ATOM 4873 O O . ARG A 1 614 ? -8.786 -26.878 20.617 1.00 70.88 614 ARG A O 1
ATOM 4880 N N . GLY A 1 615 ? -10.016 -25.373 19.482 1.00 74.81 615 GLY A N 1
ATOM 4881 C CA . GLY A 1 615 ? -10.484 -24.665 20.678 1.00 74.81 615 GLY A CA 1
ATOM 4882 C C . GLY A 1 615 ? -9.342 -24.017 21.463 1.00 74.81 615 GLY A C 1
ATOM 4883 O O . GLY A 1 615 ? -9.363 -24.005 22.691 1.00 74.81 615 GLY A O 1
ATOM 4884 N N . ALA A 1 616 ? -8.312 -23.524 20.767 1.00 75.00 616 ALA A N 1
ATOM 4885 C CA . ALA A 1 616 ? -7.145 -22.918 21.403 1.00 75.00 616 ALA A CA 1
ATOM 4886 C C . ALA A 1 616 ? -7.466 -21.628 22.185 1.00 75.00 616 ALA A C 1
ATOM 4888 O O . ALA A 1 616 ? -6.680 -21.216 23.037 1.00 75.00 616 ALA A O 1
ATOM 4889 N N . MET A 1 617 ? -8.621 -21.014 21.915 1.00 77.38 617 MET A N 1
ATOM 4890 C CA . MET A 1 617 ? -9.167 -19.876 22.651 1.00 77.38 617 MET A CA 1
ATOM 4891 C C . MET A 1 617 ? -10.564 -20.220 23.186 1.00 77.38 617 MET A C 1
ATOM 4893 O O . MET A 1 617 ? -11.287 -20.979 22.538 1.00 77.38 617 MET A O 1
ATOM 4897 N N . PRO A 1 618 ? -10.956 -19.672 24.350 1.00 81.12 618 PRO A N 1
ATOM 4898 C CA . PRO A 1 618 ? -12.271 -19.921 24.925 1.00 81.12 618 PRO A CA 1
ATOM 4899 C C . PRO A 1 618 ? -13.386 -19.249 24.115 1.00 81.12 618 PRO A C 1
ATOM 4901 O O . PRO A 1 618 ? -13.197 -18.167 23.553 1.00 81.12 618 PRO A O 1
ATOM 4904 N N . ASP A 1 619 ? -14.564 -19.870 24.132 1.00 84.06 619 ASP A N 1
ATOM 4905 C CA . ASP A 1 619 ? -15.801 -19.239 23.680 1.00 84.06 619 ASP A CA 1
ATOM 4906 C C . ASP A 1 619 ? -16.180 -18.080 24.615 1.00 84.06 619 ASP A C 1
ATOM 4908 O O . ASP A 1 619 ? -15.884 -18.091 25.814 1.00 84.06 619 ASP A O 1
ATOM 4912 N N . LEU A 1 620 ? -16.853 -17.067 24.070 1.00 82.19 620 LEU A N 1
ATOM 4913 C CA . LEU A 1 620 ? -17.419 -15.974 24.855 1.00 82.19 620 LEU A CA 1
ATOM 4914 C C . LEU A 1 620 ? -18.916 -16.215 25.016 1.00 82.19 620 LEU A C 1
ATOM 4916 O O . LEU A 1 620 ? -19.689 -15.972 24.091 1.00 82.19 620 LEU A O 1
ATOM 4920 N N . ASP A 1 621 ? -19.328 -16.642 26.207 1.00 82.19 621 ASP A N 1
ATOM 4921 C CA . ASP A 1 621 ? -20.742 -16.879 26.526 1.00 82.19 621 ASP A CA 1
ATOM 4922 C C . ASP A 1 621 ? -21.595 -15.603 26.420 1.00 82.19 621 ASP A C 1
ATOM 4924 O O . ASP A 1 621 ? -22.790 -15.672 26.132 1.00 82.19 621 ASP A O 1
ATOM 4928 N N . TYR A 1 622 ? -20.983 -14.437 26.653 1.00 81.62 622 TYR A N 1
ATOM 4929 C CA . TYR A 1 622 ? -21.656 -13.143 26.632 1.00 81.62 622 TYR A CA 1
ATOM 4930 C C . TYR A 1 622 ? -20.789 -12.065 25.970 1.00 81.62 622 TYR A C 1
ATOM 4932 O O . TYR A 1 622 ? -19.781 -11.622 26.526 1.00 81.62 622 TYR A O 1
ATOM 4940 N N . ASP A 1 623 ? -21.193 -11.622 24.777 1.00 82.25 623 ASP A N 1
ATOM 4941 C CA . ASP A 1 623 ? -20.542 -10.520 24.067 1.00 82.25 623 ASP A CA 1
ATOM 4942 C C . ASP A 1 623 ? -20.924 -9.156 24.679 1.00 82.25 623 ASP A C 1
ATOM 4944 O O . ASP A 1 623 ? -22.057 -8.678 24.570 1.00 82.25 623 ASP A O 1
ATOM 4948 N N . HIS A 1 624 ? -19.947 -8.507 25.312 1.00 81.81 624 HIS A N 1
ATOM 4949 C CA . HIS A 1 624 ? -20.046 -7.146 25.854 1.00 81.81 624 HIS A CA 1
ATOM 4950 C C . HIS A 1 624 ? -19.796 -6.051 24.797 1.00 81.81 624 HIS A C 1
ATOM 4952 O O . HIS A 1 624 ? -19.526 -4.895 25.134 1.00 81.81 624 HIS A O 1
ATOM 4958 N N . SER A 1 625 ? -19.853 -6.395 23.509 1.00 83.44 625 SER A N 1
ATOM 4959 C CA . SER A 1 625 ? -19.661 -5.463 22.400 1.00 83.44 625 SER A CA 1
ATOM 4960 C C . SER A 1 625 ? -20.887 -5.331 21.491 1.00 83.44 625 SER A C 1
ATOM 4962 O O . SER A 1 625 ? -21.864 -6.070 21.603 1.00 83.44 625 SER A O 1
ATOM 4964 N N . VAL A 1 626 ? -20.856 -4.317 20.627 1.00 84.19 626 VAL A N 1
ATOM 4965 C CA . VAL A 1 626 ? -21.755 -4.111 19.484 1.00 84.19 626 VAL A CA 1
ATOM 4966 C C . VAL A 1 626 ? -20.897 -3.929 18.234 1.00 84.19 626 VAL A C 1
ATOM 4968 O O . VAL A 1 626 ? -19.807 -3.354 18.321 1.00 84.19 626 VAL A O 1
ATOM 4971 N N . ARG A 1 627 ? -21.391 -4.426 17.095 1.00 81.25 627 ARG A N 1
ATOM 4972 C CA . ARG A 1 627 ? -20.726 -4.434 15.785 1.00 81.25 627 ARG A CA 1
ATOM 4973 C C . ARG A 1 627 ? -21.532 -3.689 14.728 1.00 81.25 627 ARG A C 1
ATOM 4975 O O . ARG A 1 627 ? -22.786 -3.692 14.842 1.00 81.25 627 ARG A O 1
#

Sequence (627 aa):
MGIPAAFRWLSSKYPKIISPVVEDQPVVMPDGSVLPVDTTRRNPNGEEFDNLYLDMNGIVHPCAHPEDKPAPQDEEAMMLEIFNYTDRVVNMVRPRKLLMIAVAWAKMKILISDATVPGEGEHKIMSFIRSQRASPDYDPNTRHVIYGLDADLIMLGLATHEPHFRVLREDVFFQDGKSKMCQLCGQKGHEARNCRGEAKEEKADTDATSNLEKAQRILDSLSKQEDAIFRRRKEQEERREANAKRRKLQHENRPQGAICRANGDDYKVGYQNPSQGLSLHPIAKFPKAPPRAITHDMVVNRTSAQSANVANRSAASAIKEQLRTGSDTERGGDMVPALLGKRKAEDDLVITTEVDVSSGPEQATKPSGSITIPAVPVDTVRLWEDGYADRYYEQKFHRPASDFNFRHEVARAYVEGLAWVLLYYFQGCPSWEWFYPYHYAPFAADFKDLASMEICFEKGRISKPFEQLMSVLPSASRHALPEVFHPLMTENDSEIIDFYPEEFEIDLNGKKMSWQGVALLPFIDMSRLLTAVQSKYPLLTPAEAARNAPGRDVLILSDNNESLYDDILTKFYSKRQGFLRFKLDSKASGGLSGKIEKQDGYVPHGALSYPLGRGAMPDLDYDHSVR

pLDDT: mean 73.13, std 22.07, range [20.56, 95.5]

InterPro domains:
  IPR001878 Zinc finger, CCHC-type [PS50158] (182-196)
  IPR004859 Xrn1, N-terminal [PF03159] (1-103)
  IPR004859 Xrn1, N-terminal [PF03159] (104-171)
  IPR017151 5'-3' exoribonuclease type 2 [PIRSF037239] (1-625)
  IPR027073 5'-3' exoribonuclease [PTHR12341] (209-574)
  IPR041412 Xrn1, helical domain [PF17846] (210-617)

Radius of gyration: 36.67 Å; chains: 1; bounding box: 120×85×97 Å

Secondary structure (DSSP, 8-state):
--HHHHHHHHHHH-GGG--PPP-PPPEE-TTS-EE---TTSPPTTS---SEEEE-SHHHHHHHHS-SSSPPPSSHHHHHHHHHHHHHHHHHHH--SSEEESSS--TT-EEEE--TTS-S-HHHHHHHHHHHHHTSTT--TT--EEEE-S-SHHHHHHHHTT-SSEEEE---TTGGG---PPPTTT--SSS-GGG--PPPPP---------HHHHHHHHHHHHHHHHHHHHHHHHHHHHHHHHHHHHHHHHHHTS-S--------------PPPS---------------PPPPPPTHHHHTTTHHHHHHHHHHHHHHHHHHHTTS-----------------------------------------------PPPP---SS-TTSTTHHHHHHHHHS---TT-HHHHHHHHHHHHHHHHHHHHHHHH--S-SS-----SSPPPGGG---GGG--------PPPPHHHHHHHH--GGGGGGS-GGGHHHHH-TT-TTGGG--SS--EE-TT-SSGGGSEE-PPPP-HHHHHHHHHHTGGGS-HHHHHHTS----EEEEETT-HHHHHHHHHHHSSSS---SEEE--TTTTTT---EEEPPTT--TT--B---STT--S--BSS--EE-